Protein AF-0000000076123755 (afdb_homodimer)

pLDDT: mean 94.44, std 7.8, range [26.5, 98.94]

Sequence (694 aa):
MADDSFCDVEKMVNDGLHSMVLAIGYKVGIVTVIIDSVEPCTAEEISNKANLNKRYVEEWLICMTAKGVVKIDDGKYYFPNKKQISEAAFVSSMLPIFAECFPDLEKVMKNKTENKGYPFPQKALVWEGQYKDLSSFHDVTWLEDNVKPVIKSYFKDNKINAETFNILDFGCGYGKLAFSLAKTYTNSLVWGVDIDEAAIDAGRKKAQKNSFSNVFFEKIVDGNMPDVLKDKFDIIVMADVLHDLPDPNTIMANFRTVLKPGGYVIAFDPPIYTDHKKNVGYNDAIDFMPYSVFTCLPNSMSEGPAIGHGIGWGYEDKLKYIESQGFQVLAIDGEDVKFPKWRIVFKMADDSFCDVEKMVNDGLHSMVLAIGYKVGIVTVIIDSVEPCTAEEISNKANLNKRYVEEWLICMTAKGVVKIDDGKYYFPNKKQISEAAFVSSMLPIFAECFPDLEKVMKNKTENKGYPFPQKALVWEGQYKDLSSFHDVTWLEDNVKPVIKSYFKDNKINAETFNILDFGCGYGKLAFSLAKTYTNSLVWGVDIDEAAIDAGRKKAQKNSFSNVFFEKIVDGNMPDVLKDKFDIIVMADVLHDLPDPNTIMANFRTVLKPGGYVIAFDPPIYTDHKKNVGYNDAIDFMPYSVFTCLPNSMSEGPAIGHGIGWGYEDKLKYIESQGFQVLAIDGEDVKFPKWRIVFK

Foldseek 3Di:
DLPPDDDPVVVVVVVLVLLLLLQVCVVLCLLVQQLPDPDFAALVRSCVVSVHDSVVSVVSQVSCVVVPQWPDDPRTIHGPDSLVSNLSNLVSNCVVVLVVLVVQLVVQVPPVPDRAFAAFDPVVLVSVVVNCVSDPPLALVNCVVAPVLVVVVLCVVVVHPDLEFEEEEEQCFLNSNQVRVCVNRVRYAYEYEEQDPVSLVNNVVVCVVVVRDRYHYYYDPPLDDDPVQFQGGQEYEAEAPCLQALCNLSNLVSCVGNHHVSHKYKYFAQAFALDPVVCNVPVSCVPCVVVQSRGRQSNNQNDPPSPRCTNNVHLVNVQVVNVVSVKAWDAGPNHDSVHGDRIIMID/DQPPDDDPVVVVVVVLVLLLLLQVCVVLCLLVQQLPDPDFAALVRSCVVSVHDSVVSVVSQVSCVVVPQWPDDPRTIHGPDSLVSNLSNLVSNCVVVLVVLVVQLVVQVPPVPDRAFAAFDPVVLVSVVVNCVSDPPLALVNCVVAPVLVVVVLCVVVVHPDLEFEEEEEQCFLNSNQVRVCVNRVRYAYEYEEQDPVSQVNNVVVCVVVVRDRYHYDYDPPLDDDPVQFQGGQEYEAEAHCLQALCNLSNLVSCVGNHHVSHKYKYFAQAFALPPVRCNVPVSCVPCVVVQSRGRQSNNQNDPPSPRCTNNVHLVNVQVVNVVSVKAWDARPNHDSVHGDRIIMID

Radius of gyration: 29.79 Å; Cα contacts (8 Å, |Δi|>4): 1327; chains: 2; bounding box: 57×96×67 Å

Secondary structure (DSSP, 8-state):
--------HHHHHHHHHHHHHHHHHHHHTHHHHHHH-SS-B-HHHHHHHHT--HHHHHHHHHHHHHHTSSEEETTEEE-SSHHHHHHHHHHHTHHHHHHHHHHHHHHHHT--SS----PPPHHHHHHHHHHHHHSSTTSHHHHHHHTHHHHHHHHHHHT---S--EEEEET-TTSHHHHHHHHH-TTSEEEEEES-HHHHHHHHHHHHHTT-SSEEEEE--TT---GGGTT-EEEEEEES-GGG-S-HHHHHHHHHHHEEEEEEEEEE-----SSGGGGTT-HHHHHHHHHIIIIIHHHHTSSTT----TGGG-HHHHHHHHHHTTPPEE-GGG--TTS--SEEEE-/--------HHHHHHHHHHHHHHHHHHHHTHHHHHHH-SS-B-HHHHHHHHT--HHHHHHHHHHHHHHTSSEEETTEEE-SSHHHHHHHHHHHTHHHHHHHHHHHHHHHHT--SS----PPPHHHHHHHHHHHHHSSTTSHHHHHHHTHHHHHHHHHHHT---S--EEEEET-TTSHHHHHHHHH-TTSEEEEEES-HHHHHHHHHHHHHTT-SSEEEEE--TT---GGGTT-EEEEEEES-GGG-S-HHHHHHHHHHHEEEEEEEEEE-----SSGGGGTT-HHHHHHHHHIIIIIHHHHTSSTT----TGGG-HHHHHHHHHHTT--EE-GGG--TTS--SEEEE-

Nearest PDB structures (foldseek):
  8g5s-assembly1_A  TM=7.210E-01  e=5.186E-20  Streptomyces sp. CB03234
  8g5s-assembly1_B  TM=7.203E-01  e=1.552E-19  Streptomyces sp. CB03234
  3mcz-assembly1_B  TM=6.508E-01  e=2.990E-14  Burkholderia thailandensis E264
  3bus-assembly2_B  TM=6.944E-01  e=1.022E-09  Lentzea aerocolonigenes
  3bus-assembly1_A  TM=6.645E-01  e=3.043E-10  Lentzea aerocolonigenes

Organism: Mytilus edulis (NCBI:txid6550)

InterPro domains:
  IPR025714 Methyltransferase domain [PF13847] (166-270)
  IPR029063 S-adenosyl-L-methionine-dependent methyltransferase superfamily [G3DSA:3.40.50.150] (128-292)
  IPR029063 S-adenosyl-L-methionine-dependent methyltransferase superfamily [SSF53335] (94-335)
  IPR036388 Winged helix-like DNA-binding domain superfamily [G3DSA:1.10.10.10] (1-86)
  IPR036390 Winged helix DNA-binding domain superfamily [SSF46785] (11-82)
  IPR048711 S-adenosylmethionine-dependent methyltransferase Rv2258c-like, winged HTH domain [PF21320] (19-83)
  IPR053173 Class I-like SAM-binding MTase [PTHR45128] (11-332)

Structure (mmCIF, N/CA/C/O backbone):
data_AF-0000000076123755-model_v1
#
loop_
_entity.id
_entity.type
_entity.pdbx_description
1 polymer 'Methyltransferase domain-containing protein'
#
loop_
_atom_site.group_PDB
_atom_site.id
_atom_site.type_symbol
_atom_site.label_atom_id
_atom_site.label_alt_id
_atom_site.label_comp_id
_atom_site.label_asym_id
_atom_site.label_entity_id
_atom_site.label_seq_id
_atom_site.pdbx_PDB_ins_code
_atom_site.Cartn_x
_atom_site.Cartn_y
_atom_site.Cartn_z
_atom_site.occupancy
_atom_site.B_iso_or_equiv
_atom_site.auth_seq_id
_atom_site.auth_comp_id
_atom_site.auth_asym_id
_atom_site.auth_atom_id
_atom_site.pdbx_PDB_model_num
ATOM 1 N N . MET A 1 1 ? -14.617 23.422 -17.047 1 27.16 1 MET A N 1
ATOM 2 C CA . MET A 1 1 ? -15.18 22.109 -17.344 1 27.16 1 MET A CA 1
ATOM 3 C C . MET A 1 1 ? -14.43 21.016 -16.594 1 27.16 1 MET A C 1
ATOM 5 O O . MET A 1 1 ? -13.203 20.938 -16.672 1 27.16 1 MET A O 1
ATOM 9 N N . ALA A 1 2 ? -14.812 20.656 -15.406 1 37.34 2 ALA A N 1
ATOM 10 C CA . ALA A 1 2 ? -14.102 19.672 -14.609 1 37.34 2 ALA A CA 1
ATOM 11 C C . ALA A 1 2 ? -13.5 18.578 -15.492 1 37.34 2 ALA A C 1
ATOM 13 O O . ALA A 1 2 ? -14.211 17.953 -16.281 1 37.34 2 ALA A O 1
ATOM 14 N N . ASP A 1 3 ? -12.414 18.578 -15.961 1 46.31 3 ASP A N 1
ATOM 15 C CA . ASP A 1 3 ? -11.688 17.594 -16.75 1 46.31 3 ASP A CA 1
ATOM 16 C C . ASP A 1 3 ? -12 16.172 -16.25 1 46.31 3 ASP A C 1
ATOM 18 O O . ASP A 1 3 ? -11.938 15.906 -15.047 1 46.31 3 ASP A O 1
ATOM 22 N N . ASP A 1 4 ? -13.117 15.578 -16.75 1 53.31 4 ASP A N 1
ATOM 23 C CA . ASP A 1 4 ? -13.633 14.227 -16.531 1 53.31 4 ASP A CA 1
ATOM 24 C C . ASP A 1 4 ? -12.484 13.242 -16.328 1 53.31 4 ASP A C 1
ATOM 26 O O . ASP A 1 4 ? -12.195 12.422 -17.203 1 53.31 4 ASP A O 1
ATOM 30 N N . SER A 1 5 ? -11.484 13.695 -15.688 1 60.56 5 SER A N 1
ATOM 31 C CA . SER A 1 5 ? -10.266 12.906 -15.555 1 60.56 5 SER A CA 1
ATOM 32 C C . SER A 1 5 ? -10.523 11.609 -14.797 1 60.56 5 SER A C 1
ATOM 34 O O . SER A 1 5 ? -10.977 11.633 -13.648 1 60.56 5 SER A O 1
ATOM 36 N N . PHE A 1 6 ? -10.812 10.594 -15.508 1 79.31 6 PHE A N 1
ATOM 37 C CA . PHE A 1 6 ? -11.031 9.219 -15.062 1 79.31 6 PHE A CA 1
ATOM 38 C C . PHE A 1 6 ? -9.719 8.602 -14.578 1 79.31 6 PHE A C 1
ATOM 40 O O . PHE A 1 6 ? -8.672 8.797 -15.195 1 79.31 6 PHE A O 1
ATOM 47 N N . CYS A 1 7 ? -9.781 8.203 -13.234 1 89.69 7 CYS A N 1
ATOM 48 C CA . CYS A 1 7 ? -8.656 7.473 -12.672 1 89.69 7 CYS A CA 1
ATOM 49 C C . CYS A 1 7 ? -8.602 6.055 -13.227 1 89.69 7 CYS A C 1
ATOM 51 O O . CYS A 1 7 ? -9.609 5.344 -13.234 1 89.69 7 CYS A O 1
ATOM 53 N N . ASP A 1 8 ? -7.559 5.699 -13.93 1 95.31 8 ASP A N 1
ATOM 54 C CA . ASP A 1 8 ? -7.324 4.285 -14.219 1 95.31 8 ASP A CA 1
ATOM 55 C C . ASP A 1 8 ? -7.078 3.496 -12.938 1 95.31 8 ASP A C 1
ATOM 57 O O . ASP A 1 8 ? -5.93 3.342 -12.508 1 95.31 8 ASP A O 1
ATOM 61 N N . VAL A 1 9 ? -8.148 3.002 -12.367 1 97.62 9 VAL A N 1
ATOM 62 C CA . VAL A 1 9 ? -8.125 2.447 -11.016 1 97.62 9 VAL A CA 1
ATOM 63 C C . VAL A 1 9 ? -7.301 1.164 -11 1 97.62 9 VAL A C 1
ATOM 65 O O . VAL A 1 9 ? -6.652 0.847 -10 1 97.62 9 VAL A O 1
ATOM 68 N N . GLU A 1 10 ? -7.254 0.364 -12.086 1 97.19 10 GLU A N 1
ATOM 69 C CA . GLU A 1 10 ? -6.43 -0.838 -12.156 1 97.19 10 GLU A CA 1
ATOM 70 C C . GLU A 1 10 ? -4.945 -0.494 -12.086 1 97.19 10 GLU A C 1
ATOM 72 O O . GLU A 1 10 ? -4.18 -1.142 -11.367 1 97.19 10 GLU A O 1
ATOM 77 N N . LYS A 1 11 ? -4.598 0.483 -12.852 1 97.19 11 LYS A N 1
ATOM 78 C CA . LYS A 1 11 ? -3.219 0.954 -12.797 1 97.19 11 LYS A CA 1
ATOM 79 C C . LYS A 1 11 ? -2.879 1.507 -11.414 1 97.19 11 LYS A C 1
ATOM 81 O O . LYS A 1 11 ? -1.769 1.309 -10.922 1 97.19 11 LYS A O 1
ATOM 86 N N . MET A 1 12 ? -3.811 2.275 -10.82 1 98.31 12 MET A N 1
ATOM 87 C CA . MET A 1 12 ? -3.604 2.836 -9.484 1 98.31 12 MET A CA 1
ATOM 88 C C . MET A 1 12 ? -3.27 1.741 -8.477 1 98.31 12 MET A C 1
ATOM 90 O O . MET A 1 12 ? -2.307 1.862 -7.719 1 98.31 12 MET A O 1
ATOM 94 N N . VAL A 1 13 ? -4.023 0.655 -8.5 1 98.75 13 VAL A N 1
ATOM 95 C CA . VAL A 1 13 ? -3.84 -0.413 -7.523 1 98.75 13 VAL A CA 1
ATOM 96 C C . VAL A 1 13 ? -2.555 -1.177 -7.832 1 98.75 13 VAL A C 1
ATOM 98 O O . VAL A 1 13 ? -1.83 -1.577 -6.918 1 98.75 13 VAL A O 1
ATOM 101 N N . ASN A 1 14 ? -2.271 -1.405 -9.133 1 98.56 14 ASN A N 1
ATOM 102 C CA . ASN A 1 14 ? -0.994 -2.004 -9.5 1 98.56 14 ASN A CA 1
ATOM 103 C C . ASN A 1 14 ? 0.182 -1.177 -8.992 1 98.56 14 ASN A C 1
ATOM 105 O O . ASN A 1 14 ? 1.156 -1.727 -8.477 1 98.56 14 ASN A O 1
ATOM 109 N N . ASP A 1 15 ? 0.099 0.151 -9.141 1 98.62 15 ASP A N 1
ATOM 110 C CA . ASP A 1 15 ? 1.104 1.061 -8.594 1 98.62 15 ASP A CA 1
ATOM 111 C C . ASP A 1 15 ? 1.225 0.906 -7.082 1 98.62 15 ASP A C 1
ATOM 113 O O . ASP A 1 15 ? 2.318 1.026 -6.523 1 98.62 15 ASP A O 1
ATOM 117 N N . GLY A 1 16 ? 0.064 0.679 -6.449 1 98.88 16 GLY A N 1
ATOM 118 C CA . GLY A 1 16 ? 0.085 0.431 -5.016 1 98.88 16 GLY A CA 1
ATOM 119 C C . GLY A 1 16 ? 0.896 -0.792 -4.633 1 98.88 16 GLY A C 1
ATOM 120 O O . GLY A 1 16 ? 1.687 -0.748 -3.688 1 98.88 16 GLY A O 1
ATOM 121 N N . LEU A 1 17 ? 0.762 -1.869 -5.383 1 98.88 17 LEU A N 1
ATOM 122 C CA . LEU A 1 17 ? 1.521 -3.088 -5.129 1 98.88 17 LEU A CA 1
ATOM 123 C C . LEU A 1 17 ? 3.018 -2.844 -5.301 1 98.88 17 LEU A C 1
ATOM 125 O O . LEU A 1 17 ? 3.818 -3.26 -4.461 1 98.88 17 LEU A O 1
ATOM 129 N N . HIS A 1 18 ? 3.375 -2.125 -6.328 1 98.88 18 HIS A N 1
ATOM 130 C CA . HIS A 1 18 ? 4.777 -1.813 -6.578 1 98.88 18 HIS A CA 1
ATOM 131 C C . HIS A 1 18 ? 5.328 -0.866 -5.52 1 98.88 18 HIS A C 1
ATOM 133 O O . HIS A 1 18 ? 6.508 -0.937 -5.168 1 98.88 18 HIS A O 1
ATOM 139 N N . SER A 1 19 ? 4.477 0.036 -5.008 1 98.88 19 SER A N 1
ATOM 140 C CA . SER A 1 19 ? 4.906 0.945 -3.949 1 98.88 19 SER A CA 1
ATOM 141 C C . SER A 1 19 ? 5.277 0.182 -2.68 1 98.88 19 SER A C 1
ATOM 143 O O . SER A 1 19 ? 6.18 0.586 -1.948 1 98.88 19 SER A O 1
ATOM 145 N N . MET A 1 20 ? 4.555 -0.906 -2.406 1 98.88 20 MET A N 1
ATOM 146 C CA . MET A 1 20 ? 4.895 -1.755 -1.269 1 98.88 20 MET A CA 1
ATOM 147 C C . MET A 1 20 ? 6.266 -2.398 -1.459 1 98.88 20 MET A C 1
ATOM 149 O O . MET A 1 20 ? 7.027 -2.537 -0.502 1 98.88 20 MET A O 1
ATOM 153 N N . VAL A 1 21 ? 6.559 -2.785 -2.717 1 98.94 21 VAL A N 1
ATOM 154 C CA . VAL A 1 21 ? 7.863 -3.363 -3.025 1 98.94 21 VAL A CA 1
ATOM 155 C C . VAL A 1 21 ? 8.953 -2.312 -2.828 1 98.94 21 VAL A C 1
ATOM 157 O O . VAL A 1 21 ? 10.008 -2.605 -2.266 1 98.94 21 VAL A O 1
ATOM 160 N N . LEU A 1 22 ? 8.688 -1.101 -3.297 1 98.88 22 LEU A N 1
ATOM 161 C CA . LEU A 1 22 ? 9.633 -0.01 -3.086 1 98.88 22 LEU A CA 1
ATOM 162 C C . LEU A 1 22 ? 9.875 0.22 -1.598 1 98.88 22 LEU A C 1
ATOM 164 O O . LEU A 1 22 ? 11.016 0.434 -1.174 1 98.88 22 LEU A O 1
ATOM 168 N N . ALA A 1 23 ? 8.82 0.158 -0.788 1 98.88 23 ALA A N 1
ATOM 169 C CA . ALA A 1 23 ? 8.898 0.395 0.652 1 98.88 23 ALA A CA 1
ATOM 170 C C . ALA A 1 23 ? 9.82 -0.615 1.327 1 98.88 23 ALA A C 1
ATOM 172 O O . ALA A 1 23 ? 10.633 -0.25 2.182 1 98.88 23 ALA A O 1
ATOM 173 N N . ILE A 1 24 ? 9.727 -1.909 0.977 1 98.88 24 ILE A N 1
ATOM 174 C CA . ILE A 1 24 ? 10.562 -2.912 1.633 1 98.88 24 ILE A CA 1
ATOM 175 C C . ILE A 1 24 ? 12.016 -2.74 1.198 1 98.88 24 ILE A C 1
ATOM 177 O O . ILE A 1 24 ? 12.938 -2.953 1.99 1 98.88 24 ILE A O 1
ATOM 181 N N . GLY A 1 25 ? 12.234 -2.371 -0.107 1 98.88 25 GLY A N 1
ATOM 182 C CA . GLY A 1 25 ? 13.594 -2.082 -0.551 1 98.88 25 GLY A CA 1
ATOM 183 C C . GLY A 1 25 ? 14.227 -0.923 0.193 1 98.88 25 GLY A C 1
ATOM 184 O O . GLY A 1 25 ? 15.43 -0.938 0.463 1 98.88 25 GLY A O 1
ATOM 185 N N . TYR A 1 26 ? 13.43 0.079 0.487 1 98.62 26 TYR A N 1
ATOM 186 C CA . TYR A 1 26 ? 13.883 1.21 1.288 1 98.62 26 TYR A CA 1
ATOM 187 C C . TYR A 1 26 ? 14.227 0.771 2.709 1 98.62 26 TYR A C 1
ATOM 189 O O . TYR A 1 26 ? 15.281 1.117 3.236 1 98.62 26 TYR A O 1
ATOM 197 N N . LYS A 1 27 ? 13.367 0.003 3.295 1 98.31 27 LYS A N 1
ATOM 198 C CA . LYS A 1 27 ? 13.5 -0.44 4.68 1 98.31 27 LYS A CA 1
ATOM 199 C C . LYS A 1 27 ? 14.773 -1.261 4.875 1 98.31 27 LYS A C 1
ATOM 201 O O . LYS A 1 27 ? 15.477 -1.089 5.871 1 98.31 27 LYS A O 1
ATOM 206 N N . VAL A 1 28 ? 15.109 -2.117 3.928 1 98.69 28 VAL A N 1
ATOM 207 C CA . VAL A 1 28 ? 16.203 -3.062 4.164 1 98.69 28 VAL A CA 1
ATOM 208 C C . VAL A 1 28 ? 17.516 -2.482 3.639 1 98.69 28 VAL A C 1
ATOM 210 O O . VAL A 1 28 ? 18.578 -3.082 3.812 1 98.69 28 VAL A O 1
ATOM 213 N N . GLY A 1 29 ? 17.406 -1.38 2.83 1 98.62 29 GLY A N 1
ATOM 214 C CA . GLY A 1 29 ? 18.641 -0.674 2.518 1 98.62 29 GLY A CA 1
ATOM 215 C C . GLY A 1 29 ? 19.047 -0.796 1.062 1 98.62 29 GLY A C 1
ATOM 216 O O . GLY A 1 29 ? 20.062 -0.243 0.649 1 98.62 29 GLY A O 1
ATOM 217 N N . ILE A 1 30 ? 18.266 -1.49 0.183 1 98.88 30 ILE A N 1
ATOM 218 C CA . ILE A 1 30 ? 18.578 -1.603 -1.236 1 98.88 30 ILE A CA 1
ATOM 219 C C . ILE A 1 30 ? 18.594 -0.214 -1.871 1 98.88 30 ILE A C 1
ATOM 221 O O . ILE A 1 30 ? 19.531 0.132 -2.594 1 98.88 30 ILE A O 1
ATOM 225 N N . VAL A 1 31 ? 17.594 0.585 -1.598 1 98.81 31 VAL A N 1
ATOM 226 C CA . VAL A 1 31 ? 17.453 1.922 -2.166 1 98.81 31 VAL A CA 1
ATOM 227 C C . VAL A 1 31 ? 18.641 2.787 -1.746 1 98.81 31 VAL A C 1
ATOM 229 O O . VAL A 1 31 ? 19.234 3.477 -2.574 1 98.81 31 VAL A O 1
ATOM 232 N N . THR A 1 32 ? 19 2.699 -0.475 1 98.31 32 THR A N 1
ATOM 233 C CA . THR A 1 32 ? 20.094 3.492 0.062 1 98.31 32 THR A CA 1
ATOM 234 C C . THR A 1 32 ? 21.406 3.164 -0.661 1 98.31 32 THR A C 1
ATOM 236 O O . THR A 1 32 ? 22.141 4.066 -1.044 1 98.31 32 THR A O 1
ATOM 239 N N . VAL A 1 33 ? 21.672 1.894 -0.875 1 98.69 33 VAL A N 1
ATOM 240 C CA . VAL A 1 33 ? 22.891 1.451 -1.518 1 98.69 33 VAL A CA 1
ATOM 241 C C . VAL A 1 33 ? 22.953 1.991 -2.945 1 98.69 33 VAL A C 1
ATOM 243 O O . VAL A 1 33 ? 24 2.496 -3.381 1 98.69 33 VAL A O 1
ATOM 246 N N . ILE A 1 34 ? 21.859 1.849 -3.676 1 98.44 34 ILE A N 1
ATOM 247 C CA . ILE A 1 34 ? 21.844 2.285 -5.066 1 98.44 34 ILE A CA 1
ATOM 248 C C . ILE A 1 34 ? 22 3.803 -5.133 1 98.44 34 ILE A C 1
ATOM 250 O O . ILE A 1 34 ? 22.734 4.32 -5.984 1 98.44 34 ILE A O 1
ATOM 254 N N . ILE A 1 35 ? 21.375 4.582 -4.246 1 97.88 35 ILE A N 1
ATOM 255 C CA . ILE A 1 35 ? 21.453 6.039 -4.195 1 97.88 35 ILE A CA 1
ATOM 256 C C . ILE A 1 35 ? 22.891 6.465 -3.908 1 97.88 35 ILE A C 1
ATOM 258 O O . ILE A 1 35 ? 23.406 7.395 -4.535 1 97.88 35 ILE A O 1
ATOM 262 N N . ASP A 1 36 ? 23.531 5.777 -3.016 1 97.44 36 ASP A N 1
ATOM 263 C CA . ASP A 1 36 ? 24.859 6.156 -2.545 1 97.44 36 ASP A CA 1
ATOM 264 C C . ASP A 1 36 ? 25.938 5.738 -3.545 1 97.44 36 ASP A C 1
ATOM 266 O O . ASP A 1 36 ? 27.078 6.195 -3.461 1 97.44 36 ASP A O 1
ATOM 270 N N . SER A 1 37 ? 25.594 4.852 -4.441 1 96.38 37 SER A N 1
ATOM 271 C CA . SER A 1 37 ? 26.578 4.367 -5.402 1 96.38 37 SER A CA 1
ATOM 272 C C . SER A 1 37 ? 26.766 5.355 -6.547 1 96.38 37 SER A C 1
ATOM 274 O O . SER A 1 37 ? 25.781 5.871 -7.098 1 96.38 37 SER A O 1
ATOM 276 N N . VAL A 1 38 ? 27.953 5.625 -6.895 1 94.5 38 VAL A N 1
ATOM 277 C CA . VAL A 1 38 ? 28.281 6.535 -7.984 1 94.5 38 VAL A CA 1
ATOM 278 C C . VAL A 1 38 ? 28.047 5.84 -9.328 1 94.5 38 VAL A C 1
ATOM 280 O O . VAL A 1 38 ? 27.484 6.43 -10.25 1 94.5 38 VAL A O 1
ATOM 283 N N . GLU A 1 39 ? 28.484 4.602 -9.391 1 96.25 39 GLU A N 1
ATOM 284 C CA . GLU A 1 39 ? 28.312 3.797 -10.602 1 96.25 39 GLU A CA 1
ATOM 285 C C . GLU A 1 39 ? 27.172 2.793 -10.43 1 96.25 39 GLU A C 1
ATOM 287 O O . GLU A 1 39 ? 26.828 2.42 -9.312 1 96.25 39 GLU A O 1
ATOM 292 N N . PRO A 1 40 ? 26.594 2.402 -11.57 1 97.62 40 PRO A N 1
ATOM 293 C CA . PRO A 1 40 ? 25.625 1.312 -11.492 1 97.62 40 PRO A CA 1
ATOM 294 C C . PRO A 1 40 ? 26.172 0.08 -10.781 1 97.62 40 PRO A C 1
ATOM 296 O O . PRO A 1 40 ? 27.391 -0.178 -10.836 1 97.62 40 PRO A O 1
ATOM 299 N N . CYS A 1 41 ? 25.328 -0.669 -10.109 1 98.19 41 CYS A N 1
ATOM 300 C CA . CYS A 1 41 ? 25.75 -1.794 -9.281 1 98.19 41 CYS A CA 1
ATOM 301 C C . CYS A 1 41 ? 25.125 -3.096 -9.773 1 98.19 41 CYS A C 1
ATOM 303 O O . CYS A 1 41 ? 24.016 -3.098 -10.297 1 98.19 41 CYS A O 1
ATOM 305 N N . THR A 1 42 ? 25.875 -4.164 -9.609 1 98.5 42 THR A N 1
ATOM 306 C CA . THR A 1 42 ? 25.297 -5.488 -9.812 1 98.5 42 THR A CA 1
ATOM 307 C C . THR A 1 42 ? 24.453 -5.898 -8.609 1 98.5 42 THR A C 1
ATOM 309 O O . THR A 1 42 ? 24.531 -5.289 -7.539 1 98.5 42 THR A O 1
ATOM 312 N N . ALA A 1 43 ? 23.625 -6.93 -8.797 1 98.5 43 ALA A N 1
ATOM 313 C CA . ALA A 1 43 ? 22.844 -7.473 -7.684 1 98.5 43 ALA A CA 1
ATOM 314 C C . ALA A 1 43 ? 23.75 -7.941 -6.551 1 98.5 43 ALA A C 1
ATOM 316 O O . ALA A 1 43 ? 23.438 -7.762 -5.375 1 98.5 43 ALA A O 1
ATOM 317 N N . GLU A 1 44 ? 24.844 -8.539 -6.898 1 98.44 44 GLU A N 1
ATOM 318 C CA . GLU A 1 44 ? 25.812 -9.023 -5.922 1 98.44 44 GLU A CA 1
ATOM 319 C C . GLU A 1 44 ? 26.406 -7.875 -5.105 1 98.44 44 GLU A C 1
ATOM 321 O O . GLU A 1 44 ? 26.531 -7.977 -3.885 1 98.44 44 GLU A O 1
ATOM 326 N N . GLU A 1 45 ? 26.797 -6.805 -5.773 1 98.56 45 GLU A N 1
ATOM 327 C CA . GLU A 1 45 ? 27.344 -5.641 -5.086 1 98.56 45 GLU A CA 1
ATOM 328 C C . GLU A 1 45 ? 26.312 -5.035 -4.125 1 98.56 45 GLU A C 1
ATOM 330 O O . GLU A 1 45 ? 26.656 -4.676 -2.998 1 98.56 45 GLU A O 1
ATOM 335 N N . ILE A 1 46 ? 25.062 -4.938 -4.609 1 98.81 46 ILE A N 1
ATOM 336 C CA . ILE A 1 46 ? 24 -4.391 -3.777 1 98.81 46 ILE A CA 1
ATOM 337 C C . ILE A 1 46 ? 23.797 -5.285 -2.557 1 98.81 46 ILE A C 1
ATOM 339 O O . ILE A 1 46 ? 23.688 -4.793 -1.431 1 98.81 46 ILE A O 1
ATOM 343 N N . SER A 1 47 ? 23.734 -6.613 -2.793 1 98.81 47 SER A N 1
ATOM 344 C CA . SER A 1 47 ? 23.594 -7.578 -1.708 1 98.81 47 SER A CA 1
ATOM 345 C C . SER A 1 47 ? 24.703 -7.41 -0.671 1 98.81 47 SER A C 1
ATOM 347 O O . SER A 1 47 ? 24.438 -7.348 0.529 1 98.81 47 SER A O 1
ATOM 349 N N . ASN A 1 48 ? 25.906 -7.312 -1.086 1 98.69 48 ASN A N 1
ATOM 350 C CA . ASN A 1 48 ? 27.062 -7.195 -0.195 1 98.69 48 ASN A CA 1
ATOM 351 C C . ASN A 1 48 ? 27.031 -5.895 0.597 1 98.69 48 ASN A C 1
ATOM 353 O O . ASN A 1 48 ? 27.203 -5.898 1.817 1 98.69 48 ASN A O 1
ATOM 357 N N . LYS A 1 49 ? 26.797 -4.789 -0.078 1 98.56 49 LYS A N 1
ATOM 358 C CA . LYS A 1 49 ? 26.844 -3.477 0.559 1 98.56 49 LYS A CA 1
ATOM 359 C C . LYS A 1 49 ? 25.672 -3.299 1.534 1 98.56 49 LYS A C 1
ATOM 361 O O . LYS A 1 49 ? 25.828 -2.652 2.572 1 98.56 49 LYS A O 1
ATOM 366 N N . ALA A 1 50 ? 24.516 -3.852 1.189 1 98.5 50 ALA A N 1
ATOM 367 C CA . ALA A 1 50 ? 23.344 -3.73 2.051 1 98.5 50 ALA A CA 1
ATOM 368 C C . ALA A 1 50 ? 23.281 -4.875 3.061 1 98.5 50 ALA A C 1
ATOM 370 O O . ALA A 1 50 ? 22.438 -4.879 3.955 1 98.5 50 ALA A O 1
ATOM 371 N N . ASN A 1 51 ? 24.188 -5.852 2.922 1 98.69 51 ASN A N 1
ATOM 372 C CA . ASN A 1 51 ? 24.219 -7.043 3.768 1 98.69 51 ASN A CA 1
ATOM 373 C C . ASN A 1 51 ? 22.906 -7.809 3.709 1 98.69 51 ASN A C 1
ATOM 375 O O . ASN A 1 51 ? 22.281 -8.07 4.742 1 98.69 51 ASN A O 1
ATOM 379 N N . LEU A 1 52 ? 22.469 -8.172 2.502 1 98.88 52 LEU A N 1
ATOM 380 C CA . LEU A 1 52 ? 21.188 -8.836 2.262 1 98.88 52 LEU A CA 1
ATOM 381 C C . LEU A 1 52 ? 21.391 -10.141 1.493 1 98.88 52 LEU A C 1
ATOM 383 O O . LEU A 1 52 ? 22.422 -10.328 0.854 1 98.88 52 LEU A O 1
ATOM 387 N N . ASN A 1 53 ? 20.438 -11.031 1.599 1 98.81 53 ASN A N 1
ATOM 388 C CA . ASN A 1 53 ? 20.391 -12.219 0.756 1 98.81 53 ASN A CA 1
ATOM 389 C C . ASN A 1 53 ? 20.297 -11.859 -0.724 1 98.81 53 ASN A C 1
ATOM 391 O O . ASN A 1 53 ? 19.406 -11.133 -1.142 1 98.81 53 ASN A O 1
ATOM 395 N N . LYS A 1 54 ? 21.203 -12.328 -1.49 1 98.56 54 LYS A N 1
ATOM 396 C CA . LYS A 1 54 ? 21.344 -11.938 -2.889 1 98.56 54 LYS A CA 1
ATOM 397 C C . LYS A 1 54 ? 20.094 -12.312 -3.689 1 98.56 54 LYS A C 1
ATOM 399 O O . LYS A 1 54 ? 19.672 -11.57 -4.578 1 98.56 54 LYS A O 1
ATOM 404 N N . ARG A 1 55 ? 19.5 -13.445 -3.412 1 98.44 55 ARG A N 1
ATOM 405 C CA . ARG A 1 55 ? 18.359 -13.914 -4.195 1 98.44 55 ARG A CA 1
ATOM 406 C C . ARG A 1 55 ? 17.172 -12.977 -4.035 1 98.44 55 ARG A C 1
ATOM 408 O O . ARG A 1 55 ? 16.453 -12.703 -5 1 98.44 55 ARG A O 1
ATOM 415 N N . TYR A 1 56 ? 16.938 -12.516 -2.812 1 98.88 56 TYR A N 1
ATOM 416 C CA . TYR A 1 56 ? 15.867 -11.547 -2.574 1 98.88 56 TYR A CA 1
ATOM 417 C C . TYR A 1 56 ? 16.156 -10.234 -3.283 1 98.88 56 TYR A C 1
ATOM 419 O O . TYR A 1 56 ? 15.242 -9.594 -3.811 1 98.88 56 TYR A O 1
ATOM 427 N N . VAL A 1 57 ? 17.422 -9.812 -3.279 1 98.88 57 VAL A N 1
ATOM 428 C CA . VAL A 1 57 ? 17.812 -8.594 -3.967 1 98.88 57 VAL A CA 1
ATOM 429 C C . VAL A 1 57 ? 17.484 -8.703 -5.453 1 98.88 57 VAL A C 1
ATOM 431 O O . VAL A 1 57 ? 16.953 -7.773 -6.051 1 98.88 57 VAL A O 1
ATOM 434 N N . GLU A 1 58 ? 17.766 -9.82 -6.012 1 98.62 58 GLU A N 1
ATOM 435 C CA . GLU A 1 58 ? 17.5 -10.055 -7.43 1 98.62 58 GLU A CA 1
ATOM 436 C C . GLU A 1 58 ? 16.016 -9.961 -7.734 1 98.62 58 GLU A C 1
ATOM 438 O O . GLU A 1 58 ? 15.617 -9.359 -8.734 1 98.62 58 GLU A O 1
ATOM 443 N N . GLU A 1 59 ? 15.195 -10.617 -6.855 1 98.75 59 GLU A N 1
ATOM 444 C CA . GLU A 1 59 ? 13.75 -10.586 -7.051 1 98.75 59 GLU A CA 1
ATOM 445 C C . GLU A 1 59 ? 13.219 -9.156 -6.992 1 98.75 59 GLU A C 1
ATOM 447 O O . GLU A 1 59 ? 12.375 -8.766 -7.805 1 98.75 59 GLU A O 1
ATOM 452 N N . TRP A 1 60 ? 13.719 -8.367 -6.031 1 98.88 60 TRP A N 1
ATOM 453 C CA . TRP A 1 60 ? 13.344 -6.965 -5.891 1 98.88 60 TRP A CA 1
ATOM 454 C C . TRP A 1 60 ? 13.727 -6.168 -7.133 1 98.88 60 TRP A C 1
ATOM 456 O O . TRP A 1 60 ? 12.93 -5.387 -7.645 1 98.88 60 TRP A O 1
ATOM 466 N N . LEU A 1 61 ? 14.922 -6.41 -7.672 1 98.75 61 LEU A N 1
ATOM 467 C CA . LEU A 1 61 ? 15.453 -5.68 -8.82 1 98.75 61 LEU A CA 1
ATOM 468 C C . LEU A 1 61 ? 14.641 -5.988 -10.078 1 98.75 61 LEU A C 1
ATOM 470 O O . LEU A 1 61 ? 14.359 -5.09 -10.875 1 98.75 61 LEU A O 1
ATOM 474 N N . ILE A 1 62 ? 14.227 -7.234 -10.273 1 98.38 62 ILE A N 1
ATOM 475 C CA . ILE A 1 62 ? 13.422 -7.586 -11.438 1 98.38 62 ILE A CA 1
ATOM 476 C C . ILE A 1 62 ? 12.094 -6.824 -11.391 1 98.38 62 ILE A C 1
ATOM 478 O O . ILE A 1 62 ? 11.656 -6.277 -12.406 1 98.38 62 ILE A O 1
ATOM 482 N N . CYS A 1 63 ? 11.492 -6.781 -10.211 1 98.69 63 CYS A N 1
ATOM 483 C CA . CYS A 1 63 ? 10.211 -6.109 -10.039 1 98.69 63 CYS A CA 1
ATOM 484 C C . CYS A 1 63 ? 10.328 -4.621 -10.344 1 98.69 63 CYS A C 1
ATOM 486 O O . CYS A 1 63 ? 9.555 -4.082 -11.133 1 98.69 63 CYS A O 1
ATOM 488 N N . MET A 1 64 ? 11.336 -3.992 -9.789 1 98.44 64 MET A N 1
ATOM 489 C CA . MET A 1 64 ? 11.5 -2.547 -9.906 1 98.44 64 MET A CA 1
ATOM 490 C C . MET A 1 64 ? 11.969 -2.164 -11.305 1 98.44 64 MET A C 1
ATOM 492 O O . MET A 1 64 ? 11.641 -1.088 -11.805 1 98.44 64 MET A O 1
ATOM 496 N N . THR A 1 65 ? 12.727 -3.059 -11.961 1 97.38 65 THR A N 1
ATOM 497 C CA . THR A 1 65 ? 13.148 -2.824 -13.336 1 97.38 65 THR A CA 1
ATOM 498 C C . THR A 1 65 ? 11.969 -2.963 -14.297 1 97.38 65 THR A C 1
ATOM 500 O O . THR A 1 65 ? 11.797 -2.145 -15.203 1 97.38 65 THR A O 1
ATOM 503 N N . ALA A 1 66 ? 11.156 -4.02 -14.086 1 97.5 66 ALA A N 1
ATOM 504 C CA . ALA A 1 66 ? 9.977 -4.203 -14.922 1 97.5 66 ALA A CA 1
ATOM 505 C C . ALA A 1 66 ? 9.078 -2.971 -14.891 1 97.5 66 ALA A C 1
ATOM 507 O O . ALA A 1 66 ? 8.562 -2.543 -15.922 1 97.5 66 ALA A O 1
ATOM 508 N N . LYS A 1 67 ? 8.945 -2.381 -13.727 1 97.56 67 LYS A N 1
ATOM 509 C CA . LYS A 1 67 ? 8.062 -1.243 -13.508 1 97.56 67 LYS A CA 1
ATOM 510 C C . LYS A 1 67 ? 8.695 0.053 -14 1 97.56 67 LYS A C 1
ATOM 512 O O . LYS A 1 67 ? 8.008 1.064 -14.164 1 97.56 67 LYS A O 1
ATOM 517 N N . GLY A 1 68 ? 10.031 0.02 -14.188 1 96.69 68 GLY A N 1
ATOM 518 C CA . GLY A 1 68 ? 10.734 1.186 -14.695 1 96.69 68 GLY A CA 1
ATOM 519 C C . GLY A 1 68 ? 11.25 2.096 -13.594 1 96.69 68 GLY A C 1
ATOM 520 O O . GLY A 1 68 ? 11.68 3.221 -13.859 1 96.69 68 GLY A O 1
ATOM 521 N N . VAL A 1 69 ? 11.211 1.686 -12.359 1 97.94 69 VAL A N 1
ATOM 522 C CA . VAL A 1 69 ? 11.742 2.453 -11.242 1 97.94 69 VAL A CA 1
ATOM 523 C C . VAL A 1 69 ? 13.266 2.379 -11.242 1 97.94 69 VAL A C 1
ATOM 525 O O . VAL A 1 69 ? 13.945 3.375 -10.977 1 97.94 69 VAL A O 1
ATOM 528 N N . VAL A 1 70 ? 13.773 1.192 -11.516 1 97.88 70 VAL A N 1
ATOM 529 C CA . VAL A 1 70 ? 15.203 0.926 -11.641 1 97.88 70 VAL A CA 1
ATOM 530 C C . VAL A 1 70 ? 15.562 0.732 -13.117 1 97.88 70 VAL A C 1
ATOM 532 O O . VAL A 1 70 ? 14.812 0.108 -13.867 1 97.88 70 VAL A O 1
ATOM 535 N N . LYS A 1 71 ? 16.641 1.267 -13.523 1 97.19 71 LYS A N 1
ATOM 536 C CA . LYS A 1 71 ? 17.172 1.012 -14.859 1 97.19 71 LYS A CA 1
ATOM 537 C C . LYS A 1 71 ? 18.266 -0.047 -14.82 1 97.19 71 LYS A C 1
ATOM 539 O O . LYS A 1 71 ? 18.906 -0.25 -13.789 1 97.19 71 LYS A O 1
ATOM 544 N N . ILE A 1 72 ? 18.422 -0.697 -15.883 1 96.69 72 ILE A N 1
ATOM 545 C CA . ILE A 1 72 ? 19.422 -1.746 -15.984 1 96.69 72 ILE A CA 1
ATOM 546 C C . ILE A 1 72 ? 20.25 -1.55 -17.266 1 96.69 72 ILE A C 1
ATOM 548 O O . ILE A 1 72 ? 19.688 -1.254 -18.328 1 96.69 72 ILE A O 1
ATOM 552 N N . ASP A 1 73 ? 21.5 -1.571 -17.156 1 93 73 ASP A N 1
ATOM 553 C CA . ASP A 1 73 ? 22.469 -1.519 -18.266 1 93 73 ASP A CA 1
ATOM 554 C C . ASP A 1 73 ? 23.609 -2.504 -18.047 1 93 73 ASP A C 1
ATOM 556 O O . ASP A 1 73 ? 24.375 -2.371 -17.078 1 93 73 ASP A O 1
ATOM 560 N N . ASP A 1 74 ? 23.75 -3.477 -18.906 1 92.69 74 ASP A N 1
ATOM 561 C CA . ASP A 1 74 ? 24.812 -4.473 -18.875 1 92.69 74 ASP A CA 1
ATOM 562 C C . ASP A 1 74 ? 24.875 -5.172 -17.531 1 92.69 74 ASP A C 1
ATOM 564 O O . ASP A 1 74 ? 25.938 -5.199 -16.891 1 92.69 74 ASP A O 1
ATOM 568 N N . GLY A 1 75 ? 23.797 -5.539 -17.016 1 94.69 75 GLY A N 1
ATOM 569 C CA . GLY A 1 75 ? 23.719 -6.332 -15.805 1 94.69 75 GLY A CA 1
ATOM 570 C C . GLY A 1 75 ? 23.875 -5.508 -14.539 1 94.69 75 GLY A C 1
ATOM 571 O O . GLY A 1 75 ? 23.922 -6.051 -13.438 1 94.69 75 GLY A O 1
ATOM 572 N N . LYS A 1 76 ? 23.922 -4.18 -14.695 1 98.12 76 LYS A N 1
ATOM 573 C CA . LYS A 1 76 ? 24.078 -3.297 -13.539 1 98.12 76 LYS A CA 1
ATOM 574 C C . LYS A 1 76 ? 22.859 -2.398 -13.383 1 98.12 76 LYS A C 1
ATOM 576 O O . LYS A 1 76 ? 22.219 -2.016 -14.367 1 98.12 76 LYS A O 1
ATOM 581 N N . TYR A 1 77 ? 22.578 -2.078 -12.18 1 98.12 77 TYR A N 1
ATOM 582 C CA . TYR A 1 77 ? 21.344 -1.391 -11.844 1 98.12 77 TYR A CA 1
ATOM 583 C C . TYR A 1 77 ? 21.625 0.005 -11.297 1 98.12 77 TYR A C 1
ATOM 585 O O . TYR A 1 77 ? 22.594 0.208 -10.562 1 98.12 77 TYR A O 1
ATOM 593 N N . TYR A 1 78 ? 20.797 1.005 -11.641 1 97.69 78 TYR A N 1
ATOM 594 C CA . TYR A 1 78 ? 20.922 2.367 -11.133 1 97.69 78 TYR A CA 1
ATOM 595 C C . TYR A 1 78 ? 19.578 3.086 -11.148 1 97.69 78 TYR A C 1
ATOM 597 O O . TYR A 1 78 ? 18.641 2.633 -11.797 1 97.69 78 TYR A O 1
ATOM 605 N N . PHE A 1 79 ? 19.453 4.133 -10.406 1 96.81 79 PHE A N 1
ATOM 606 C CA . PHE A 1 79 ? 18.281 4.996 -10.438 1 96.81 79 PHE A CA 1
ATOM 607 C C . PHE A 1 79 ? 18.453 6.125 -11.445 1 96.81 79 PHE A C 1
ATOM 609 O O . PHE A 1 79 ? 19.484 6.801 -11.453 1 96.81 79 PHE A O 1
ATOM 616 N N . PRO A 1 80 ? 17.484 6.379 -12.328 1 94.44 80 PRO A N 1
ATOM 617 C CA . PRO A 1 80 ? 17.625 7.469 -13.297 1 94.44 80 PRO A CA 1
ATOM 618 C C . PRO A 1 80 ? 17.578 8.844 -12.641 1 94.44 80 PRO A C 1
ATOM 620 O O . PRO A 1 80 ? 18.188 9.797 -13.148 1 94.44 80 PRO A O 1
ATOM 623 N N . ASN A 1 81 ? 16.812 9.055 -11.586 1 94.31 81 ASN A N 1
ATOM 624 C CA . ASN A 1 81 ? 16.703 10.266 -10.773 1 94.31 81 ASN A CA 1
ATOM 625 C C . ASN A 1 81 ? 16.766 9.945 -9.281 1 94.31 81 ASN A C 1
ATOM 627 O O . ASN A 1 81 ? 15.742 9.727 -8.641 1 94.31 81 ASN A O 1
ATOM 631 N N . LYS A 1 82 ? 17.922 10.008 -8.719 1 95.75 82 LYS A N 1
ATOM 632 C CA . LYS A 1 82 ? 18.203 9.547 -7.363 1 95.75 82 LYS A CA 1
ATOM 633 C C . LYS A 1 82 ? 17.375 10.336 -6.34 1 95.75 82 LYS A C 1
ATOM 635 O O . LYS A 1 82 ? 16.812 9.75 -5.41 1 95.75 82 LYS A O 1
ATOM 640 N N . LYS A 1 83 ? 17.297 11.656 -6.508 1 93.94 83 LYS A N 1
ATOM 641 C CA . LYS A 1 83 ? 16.594 12.492 -5.551 1 93.94 83 LYS A CA 1
ATOM 642 C C . LYS A 1 83 ? 15.102 12.148 -5.523 1 93.94 83 LYS A C 1
ATOM 644 O O . LYS A 1 83 ? 14.523 11.945 -4.453 1 93.94 83 LYS A O 1
ATOM 649 N N . GLN A 1 84 ? 14.508 12.07 -6.668 1 94.69 84 GLN A N 1
ATOM 650 C CA . GLN A 1 84 ? 13.086 11.758 -6.805 1 94.69 84 GLN A CA 1
ATOM 651 C C . GLN A 1 84 ? 12.766 10.398 -6.199 1 94.69 84 GLN A C 1
ATOM 653 O O . GLN A 1 84 ? 11.766 10.25 -5.496 1 94.69 84 GLN A O 1
ATOM 658 N N . ILE A 1 85 ? 13.609 9.414 -6.484 1 96.88 85 ILE A N 1
ATOM 659 C CA . ILE A 1 85 ? 13.367 8.055 -6.02 1 96.88 85 ILE A CA 1
ATOM 660 C C . ILE A 1 85 ? 13.555 7.984 -4.508 1 96.88 85 ILE A C 1
ATOM 662 O O . ILE A 1 85 ? 12.797 7.297 -3.812 1 96.88 85 ILE A O 1
ATOM 666 N N . SER A 1 86 ? 14.547 8.664 -4.031 1 96.06 86 SER A N 1
ATOM 667 C CA . SER A 1 86 ? 14.773 8.695 -2.588 1 96.06 86 SER A CA 1
ATOM 668 C C . SER A 1 86 ? 13.555 9.242 -1.85 1 96.06 86 SER A C 1
ATOM 670 O O . SER A 1 86 ? 13.109 8.656 -0.862 1 96.06 86 SER A O 1
ATOM 672 N N . GLU A 1 87 ? 12.992 10.32 -2.307 1 95.62 87 GLU A N 1
ATOM 673 C CA . GLU A 1 87 ? 11.828 10.938 -1.685 1 95.62 87 GLU A CA 1
ATOM 674 C C . GLU A 1 87 ? 10.602 10.031 -1.788 1 95.62 87 GLU A C 1
ATOM 676 O O . GLU A 1 87 ? 9.867 9.859 -0.815 1 95.62 87 GLU A O 1
ATOM 681 N N . ALA A 1 88 ? 10.438 9.453 -2.957 1 97.69 88 ALA A N 1
ATOM 682 C CA . ALA A 1 88 ? 9.297 8.562 -3.17 1 97.69 88 ALA A CA 1
ATOM 683 C C . ALA A 1 88 ? 9.398 7.316 -2.289 1 97.69 88 ALA A C 1
ATOM 685 O O . ALA A 1 88 ? 8.398 6.836 -1.762 1 97.69 88 ALA A O 1
ATOM 686 N N . ALA A 1 89 ? 10.617 6.777 -2.186 1 98.44 89 ALA A N 1
ATOM 687 C CA . ALA A 1 89 ? 10.828 5.605 -1.341 1 98.44 89 ALA A CA 1
ATOM 688 C C . ALA A 1 89 ? 10.5 5.91 0.117 1 98.44 89 ALA A C 1
ATOM 690 O O . ALA A 1 89 ? 9.898 5.086 0.809 1 98.44 89 ALA A O 1
ATOM 691 N N . PHE A 1 90 ? 10.93 7.086 0.561 1 97.94 90 PHE A N 1
ATOM 692 C CA . PHE A 1 90 ? 10.57 7.488 1.918 1 97.94 90 PHE A CA 1
ATOM 693 C C . PHE A 1 90 ? 9.062 7.551 2.086 1 97.94 90 PHE A C 1
ATOM 695 O O . PHE A 1 90 ? 8.516 7.004 3.047 1 97.94 90 PHE A O 1
ATOM 702 N N . VAL A 1 91 ? 8.328 8.18 1.167 1 98.38 91 VAL A N 1
ATOM 703 C CA . VAL A 1 91 ? 6.875 8.32 1.25 1 98.38 91 VAL A CA 1
ATOM 704 C C . VAL A 1 91 ? 6.219 6.945 1.212 1 98.38 91 VAL A C 1
ATOM 706 O O . VAL A 1 91 ? 5.223 6.703 1.901 1 98.38 91 VAL A O 1
ATOM 709 N N . SER A 1 92 ? 6.754 6.008 0.429 1 98.69 92 SER A N 1
ATOM 710 C CA . SER A 1 92 ? 6.176 4.672 0.32 1 98.69 92 SER A CA 1
ATOM 711 C C . SER A 1 92 ? 6.184 3.953 1.667 1 98.69 92 SER A C 1
ATOM 713 O O . SER A 1 92 ? 5.367 3.059 1.903 1 98.69 92 SER A O 1
ATOM 715 N N . SER A 1 93 ? 7.094 4.332 2.572 1 98.25 93 SER A N 1
ATOM 716 C CA . SER A 1 93 ? 7.188 3.695 3.881 1 98.25 93 SER A CA 1
ATOM 717 C C . SER A 1 93 ? 5.965 4.008 4.738 1 98.25 93 SER A C 1
ATOM 719 O O . SER A 1 93 ? 5.773 3.408 5.797 1 98.25 93 SER A O 1
ATOM 721 N N . MET A 1 94 ? 5.082 4.895 4.27 1 98.38 94 MET A N 1
ATOM 722 C CA . MET A 1 94 ? 3.82 5.191 4.945 1 98.38 94 MET A CA 1
ATOM 723 C C . MET A 1 94 ? 2.814 4.066 4.738 1 98.38 94 MET A C 1
ATOM 725 O O . MET A 1 94 ? 1.899 3.889 5.547 1 98.38 94 MET A O 1
ATOM 729 N N . LEU A 1 95 ? 2.947 3.281 3.709 1 98.62 95 LEU A N 1
ATOM 730 C CA . LEU A 1 95 ? 1.951 2.281 3.34 1 98.62 95 LEU A CA 1
ATOM 731 C C . LEU A 1 95 ? 1.847 1.198 4.41 1 98.62 95 LEU A C 1
ATOM 733 O O . LEU A 1 95 ? 0.75 0.886 4.875 1 98.62 95 LEU A O 1
ATOM 737 N N . PRO A 1 96 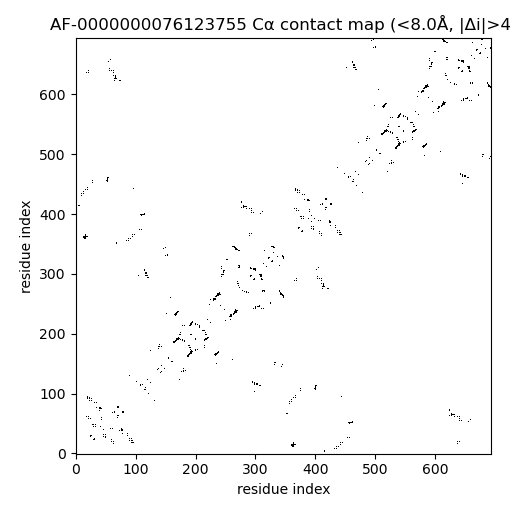? 3.002 0.625 4.895 1 98.25 96 PRO A N 1
ATOM 738 C CA . PRO A 1 96 ? 2.861 -0.336 5.992 1 98.25 96 PRO A CA 1
ATOM 739 C C . PRO A 1 96 ? 2.303 0.299 7.266 1 98.25 96 PRO A C 1
ATOM 741 O O . PRO A 1 96 ? 1.627 -0.373 8.047 1 98.25 96 PRO A O 1
ATOM 744 N N . ILE A 1 97 ? 2.539 1.569 7.496 1 98.31 97 ILE A N 1
ATOM 745 C CA . ILE A 1 97 ? 1.991 2.266 8.656 1 98.31 97 ILE A CA 1
ATOM 746 C C . ILE A 1 97 ? 0.474 2.381 8.516 1 98.31 97 ILE A C 1
ATOM 748 O O . ILE A 1 97 ? -0.26 2.152 9.484 1 98.31 97 ILE A O 1
ATOM 752 N N . PHE A 1 98 ? -0.039 2.744 7.277 1 98.62 98 PHE A N 1
ATOM 753 C CA . PHE A 1 98 ? -1.474 2.734 7.016 1 98.62 98 PHE A CA 1
ATOM 754 C C . PHE A 1 98 ? -2.074 1.373 7.344 1 98.62 98 PHE A C 1
ATOM 756 O O . PHE A 1 98 ? -3.129 1.29 7.977 1 98.62 98 PHE A O 1
ATOM 763 N N . ALA A 1 99 ? -1.385 0.345 6.93 1 98.44 99 ALA A N 1
ATOM 764 C CA . ALA A 1 99 ? -1.895 -1.008 7.141 1 98.44 99 ALA A CA 1
ATOM 765 C C . ALA A 1 99 ? -2.033 -1.318 8.625 1 98.44 99 ALA A C 1
ATOM 767 O O . ALA A 1 99 ? -2.961 -2.02 9.039 1 98.44 99 ALA A O 1
ATOM 768 N N . GLU A 1 100 ? -1.119 -0.873 9.438 1 97.44 100 GLU A N 1
ATOM 769 C CA . GLU A 1 100 ? -1.177 -1.094 10.875 1 97.44 100 GLU A CA 1
ATOM 770 C C . GLU A 1 100 ? -2.41 -0.435 11.492 1 97.44 100 GLU A C 1
ATOM 772 O O . GLU A 1 100 ? -2.9 -0.872 12.531 1 97.44 100 GLU A O 1
ATOM 777 N N . CYS A 1 101 ? -2.928 0.603 10.812 1 98.06 101 CYS A N 1
ATOM 778 C CA . CYS A 1 101 ? -4.09 1.331 11.305 1 98.06 101 CYS A CA 1
ATOM 779 C C . CYS A 1 101 ? -5.383 0.624 10.914 1 98.06 101 CYS A C 1
ATOM 781 O O . CYS A 1 101 ? -6.445 0.916 11.461 1 98.06 101 CYS A O 1
ATOM 783 N N . PHE A 1 102 ? -5.348 -0.354 9.992 1 97.38 102 PHE A N 1
ATOM 784 C CA . PHE A 1 102 ? -6.504 -0.931 9.32 1 97.38 102 PHE A CA 1
ATOM 785 C C . PHE A 1 102 ? -7.504 -1.479 10.328 1 97.38 102 PHE A C 1
ATOM 787 O O . PHE A 1 102 ? -8.695 -1.171 10.258 1 97.38 102 PHE A O 1
ATOM 794 N N . PRO A 1 103 ? -7.031 -2.281 11.375 1 97.25 103 PRO A N 1
ATOM 795 C CA . PRO A 1 103 ? -8.008 -2.863 12.297 1 97.25 103 PRO A CA 1
ATOM 796 C C . PRO A 1 103 ? -8.75 -1.81 13.109 1 97.25 103 PRO A C 1
ATOM 798 O O . PRO A 1 103 ? -9.977 -1.882 13.25 1 97.25 103 PRO A O 1
ATOM 801 N N . ASP A 1 104 ? -8.031 -0.827 13.648 1 98.44 104 ASP A N 1
ATOM 802 C CA . ASP A 1 104 ? -8.656 0.224 14.445 1 98.44 104 ASP A CA 1
ATOM 803 C C . ASP A 1 104 ? -9.555 1.106 13.586 1 98.44 104 ASP A C 1
ATOM 805 O O . ASP A 1 104 ? -10.633 1.521 14.023 1 98.44 104 ASP A O 1
ATOM 809 N N . LEU A 1 105 ? -9.125 1.407 12.359 1 98.75 105 LEU A N 1
ATOM 810 C CA . LEU A 1 105 ? -9.922 2.23 11.453 1 98.75 105 LEU A CA 1
ATOM 811 C C . LEU A 1 105 ? -11.227 1.536 11.102 1 98.75 105 LEU A C 1
ATOM 813 O O . LEU A 1 105 ? -12.289 2.166 11.086 1 98.75 105 LEU A O 1
ATOM 817 N N . GLU A 1 106 ? -11.141 0.247 10.766 1 98.69 106 GLU A N 1
ATOM 818 C CA . GLU A 1 106 ? -12.344 -0.526 10.484 1 98.69 106 GLU A CA 1
ATOM 819 C C . GLU A 1 106 ? -13.336 -0.446 11.641 1 98.69 106 GLU A C 1
ATOM 821 O O . GLU A 1 106 ? -14.531 -0.221 11.43 1 98.69 106 GLU A O 1
ATOM 826 N N . LYS A 1 107 ? -12.812 -0.655 12.844 1 98.56 107 LYS A N 1
ATOM 827 C CA . LYS A 1 107 ? -13.633 -0.663 14.047 1 98.56 107 LYS A CA 1
ATOM 828 C C . LYS A 1 107 ? -14.367 0.665 14.219 1 98.56 107 LYS A C 1
ATOM 830 O O . LYS A 1 107 ? -15.57 0.687 14.477 1 98.56 107 LYS A O 1
ATOM 835 N N . VAL A 1 108 ? -13.68 1.769 14.078 1 98.69 108 VAL A N 1
ATOM 836 C CA . VAL A 1 108 ? -14.289 3.066 14.352 1 98.69 108 VAL A CA 1
ATOM 837 C C . VAL A 1 108 ? -15.227 3.453 13.211 1 98.69 108 VAL A C 1
ATOM 839 O O . VAL A 1 108 ? -16.25 4.105 13.438 1 98.69 108 VAL A O 1
ATOM 842 N N . MET A 1 109 ? -14.93 3.086 11.961 1 98.81 109 MET A N 1
ATOM 843 C CA . MET A 1 109 ? -15.836 3.33 10.836 1 98.81 109 MET A CA 1
ATOM 844 C C . MET A 1 109 ? -17.156 2.607 11.039 1 98.81 109 MET A C 1
ATOM 846 O O . MET A 1 109 ? -18.203 3.102 10.625 1 98.81 109 MET A O 1
ATOM 850 N N . LYS A 1 110 ? -17.156 1.507 11.703 1 98.62 110 LYS A N 1
ATOM 851 C CA . LYS A 1 110 ? -18.344 0.675 11.883 1 98.62 110 LYS A CA 1
ATOM 852 C C . LYS A 1 110 ? -19.172 1.139 13.078 1 98.62 110 LYS A C 1
ATOM 854 O O . LYS A 1 110 ? -20.25 0.608 13.344 1 98.62 110 LYS A O 1
ATOM 859 N N . ASN A 1 111 ? -18.656 2.08 13.867 1 98.12 111 ASN A N 1
ATOM 860 C CA . ASN A 1 111 ? -19.453 2.723 14.906 1 98.12 111 ASN A CA 1
ATOM 861 C C . ASN A 1 111 ? -20.391 3.787 14.328 1 98.12 111 ASN A C 1
ATOM 863 O O . ASN A 1 111 ? -20.047 4.973 14.312 1 98.12 111 ASN A O 1
ATOM 867 N N . LYS A 1 112 ? -21.516 3.441 13.914 1 97.31 112 LYS A N 1
ATOM 868 C CA . LYS A 1 112 ? -22.422 4.266 13.125 1 97.31 112 LYS A CA 1
ATOM 869 C C . LYS A 1 112 ? -22.922 5.461 13.93 1 97.31 112 LYS A C 1
ATOM 871 O O . LYS A 1 112 ? -23.094 6.559 13.391 1 97.31 112 LYS A O 1
ATOM 876 N N . THR A 1 113 ? -23.062 5.344 15.203 1 95.94 113 THR A N 1
ATOM 877 C CA . THR A 1 113 ? -23.844 6.297 15.984 1 95.94 113 THR A CA 1
ATOM 878 C C . THR A 1 113 ? -22.922 7.305 16.672 1 95.94 113 THR A C 1
ATOM 880 O O . THR A 1 113 ? -23.328 8.438 16.938 1 95.94 113 THR A O 1
ATOM 883 N N . GLU A 1 114 ? -21.719 6.863 16.984 1 96.94 114 GLU A N 1
ATOM 884 C CA . GLU A 1 114 ? -20.828 7.742 17.734 1 96.94 114 GLU A CA 1
ATOM 885 C C . GLU A 1 114 ? -19.531 7.996 16.969 1 96.94 114 GLU A C 1
ATOM 887 O O . GLU A 1 114 ? -18.953 7.074 16.391 1 96.94 114 GLU A O 1
ATOM 892 N N . ASN A 1 115 ? -19.172 9.266 16.984 1 97.31 115 ASN A N 1
ATOM 893 C CA . ASN A 1 115 ? -17.828 9.57 16.5 1 97.31 115 ASN A CA 1
ATOM 894 C C . ASN A 1 115 ? -16.75 9.039 17.453 1 97.31 115 ASN A C 1
ATOM 896 O O . ASN A 1 115 ? -16.688 9.453 18.609 1 97.31 115 ASN A O 1
ATOM 900 N N . LYS A 1 116 ? -16.016 8.133 16.984 1 98.19 116 LYS A N 1
ATOM 901 C CA . LYS A 1 116 ? -14.859 7.598 17.703 1 98.19 116 LYS A CA 1
ATOM 902 C C . LYS A 1 116 ? -13.633 7.555 16.781 1 98.19 116 LYS A C 1
ATOM 904 O O . LYS A 1 116 ? -13.758 7.59 15.562 1 98.19 116 LYS A O 1
ATOM 909 N N . GLY A 1 117 ? -12.516 7.598 17.344 1 98.25 117 GLY A N 1
ATOM 910 C CA . GLY A 1 117 ? -11.25 7.508 16.641 1 98.25 117 GLY A CA 1
ATOM 911 C C . GLY A 1 117 ? -10.141 6.898 17.469 1 98.25 117 GLY A C 1
ATOM 912 O O . GLY A 1 117 ? -10.398 6.094 18.359 1 98.25 117 GLY A O 1
ATOM 913 N N . TYR A 1 118 ? -8.953 7.105 17.078 1 97.75 118 TYR A N 1
ATOM 914 C CA . TYR A 1 118 ? -7.75 6.684 17.781 1 97.75 118 TYR A CA 1
ATOM 915 C C . TYR A 1 118 ? -6.652 7.734 17.656 1 97.75 118 TYR A C 1
ATOM 917 O O . TYR A 1 118 ? -6.652 8.539 16.734 1 97.75 118 TYR A O 1
ATOM 925 N N . PRO A 1 119 ? -5.75 7.758 18.656 1 95 119 PRO A N 1
ATOM 926 C CA . PRO A 1 119 ? -4.668 8.742 18.609 1 95 119 PRO A CA 1
ATOM 927 C C . PRO A 1 119 ? -3.742 8.547 17.406 1 95 119 PRO A C 1
ATOM 929 O O . PRO A 1 119 ? -3.619 7.434 16.891 1 95 119 PRO A O 1
ATOM 932 N N . PHE A 1 120 ? -3.17 9.617 17.062 1 92.62 120 PHE A N 1
ATOM 933 C CA . PHE A 1 120 ? -2.166 9.57 16 1 92.62 120 PHE A CA 1
ATOM 934 C C . PHE A 1 120 ? -1.109 8.516 16.312 1 92.62 120 PHE A C 1
ATOM 936 O O . PHE A 1 120 ? -0.479 8.547 17.359 1 92.62 120 PHE A O 1
ATOM 943 N N . PRO A 1 121 ? -0.825 7.566 15.391 1 93.31 121 PRO A N 1
ATOM 944 C CA . PRO A 1 121 ? 0.137 6.5 15.68 1 93.31 121 PRO A CA 1
ATOM 945 C C . PRO A 1 121 ? 1.562 7.023 15.844 1 93.31 121 PRO A C 1
ATOM 947 O O . PRO A 1 121 ? 1.989 7.91 15.102 1 93.31 121 PRO A O 1
ATOM 950 N N . GLN A 1 122 ? 2.26 6.445 16.781 1 93.06 122 GLN A N 1
ATOM 951 C CA . GLN A 1 122 ? 3.621 6.887 17.078 1 93.06 122 GLN A CA 1
ATOM 952 C C . GLN A 1 122 ? 4.508 6.77 15.836 1 93.06 122 GLN A C 1
ATOM 954 O O . GLN A 1 122 ? 5.301 7.668 15.547 1 93.06 122 GLN A O 1
ATOM 959 N N . LYS A 1 123 ? 4.391 5.668 15.07 1 94.25 123 LYS A N 1
ATOM 960 C CA . LYS A 1 123 ? 5.199 5.48 13.867 1 94.25 123 LYS A CA 1
ATOM 961 C C . LYS A 1 123 ? 4.91 6.566 12.836 1 94.25 123 LYS A C 1
ATOM 963 O O . LYS A 1 123 ? 5.809 7 12.109 1 94.25 123 LYS A O 1
ATOM 968 N N . ALA A 1 124 ? 3.691 6.949 12.758 1 94.38 124 ALA A N 1
ATOM 969 C CA . ALA A 1 124 ? 3.303 8 11.82 1 94.38 124 ALA A CA 1
ATOM 970 C C . ALA A 1 124 ? 3.861 9.352 12.25 1 94.38 124 ALA A C 1
ATOM 972 O O . ALA A 1 124 ? 4.246 10.172 11.406 1 94.38 124 ALA A O 1
ATOM 973 N N . LEU A 1 125 ? 3.885 9.609 13.539 1 93.5 125 LEU A N 1
ATOM 974 C CA . LEU A 1 125 ? 4.449 10.852 14.055 1 93.5 125 LEU A CA 1
ATOM 975 C C . LEU A 1 125 ? 5.941 10.945 13.75 1 93.5 125 LEU A C 1
ATOM 977 O O . LEU A 1 125 ? 6.43 11.992 13.328 1 93.5 125 LEU A O 1
ATOM 981 N N . VAL A 1 126 ? 6.57 9.828 13.984 1 94.12 126 VAL A N 1
ATOM 982 C CA . VAL A 1 126 ? 7.996 9.773 13.68 1 94.12 126 VAL A CA 1
ATOM 983 C C . VAL A 1 126 ? 8.219 9.992 12.188 1 94.12 126 VAL A C 1
ATOM 985 O O . VAL A 1 126 ? 9.109 10.75 11.789 1 94.12 126 VAL A O 1
ATOM 988 N N . TRP A 1 127 ? 7.43 9.336 11.383 1 95.81 127 TRP A N 1
ATOM 989 C CA . TRP A 1 127 ? 7.496 9.492 9.93 1 95.81 127 TRP A CA 1
ATOM 990 C C . TRP A 1 127 ? 7.309 10.953 9.531 1 95.81 127 TRP A C 1
ATOM 992 O O . TRP A 1 127 ? 8.055 11.477 8.695 1 95.81 127 TRP A O 1
ATOM 1002 N N . GLU A 1 128 ? 6.332 11.641 10.102 1 93.56 128 GLU A N 1
ATOM 1003 C CA . GLU A 1 128 ? 6.07 13.047 9.797 1 93.56 128 GLU A CA 1
ATOM 1004 C C . GLU A 1 128 ? 7.262 13.922 10.164 1 93.56 128 GLU A C 1
ATOM 1006 O O . GLU A 1 128 ? 7.594 14.859 9.438 1 93.56 128 GLU A O 1
ATOM 1011 N N . GLY A 1 129 ? 7.816 13.625 11.336 1 91.62 129 GLY A N 1
ATOM 1012 C CA . GLY A 1 129 ? 9.016 14.344 11.734 1 91.62 129 GLY A CA 1
ATOM 1013 C C . GLY A 1 129 ? 10.148 14.203 10.742 1 91.62 129 GLY A C 1
ATOM 1014 O O . GLY A 1 129 ? 10.797 15.195 10.383 1 91.62 129 GLY A O 1
ATOM 1015 N N . GLN A 1 130 ? 10.328 12.984 10.258 1 93.38 130 GLN A N 1
ATOM 1016 C CA . GLN A 1 130 ? 11.375 12.711 9.281 1 93.38 130 GLN A CA 1
ATOM 1017 C C . GLN A 1 130 ? 11.062 13.375 7.941 1 93.38 130 GLN A C 1
ATOM 1019 O O . GLN A 1 130 ? 11.961 13.898 7.273 1 93.38 130 GLN A O 1
ATOM 1024 N N . TYR A 1 131 ? 9.828 13.312 7.598 1 92.81 131 TYR A N 1
ATOM 1025 C CA . TYR A 1 131 ? 9.398 13.945 6.359 1 92.81 131 TYR A CA 1
ATOM 1026 C C . TYR A 1 131 ? 9.703 15.438 6.379 1 92.81 131 TYR A C 1
ATOM 1028 O O . TYR A 1 131 ? 10.195 15.992 5.391 1 92.81 131 TYR A O 1
ATOM 1036 N N . LYS A 1 132 ? 9.398 16.125 7.445 1 90.31 132 LYS A N 1
ATOM 1037 C CA . LYS A 1 132 ? 9.656 17.547 7.59 1 90.31 132 LYS A CA 1
ATOM 1038 C C . LYS A 1 132 ? 11.148 17.859 7.523 1 90.31 132 LYS A C 1
ATOM 1040 O O . LYS A 1 132 ? 11.562 18.859 6.945 1 90.31 132 LYS A O 1
ATOM 1045 N N . ASP A 1 133 ? 11.891 16.969 8.062 1 88.88 133 ASP A N 1
ATOM 1046 C CA . ASP A 1 133 ? 13.336 17.156 8.039 1 88.88 133 ASP A CA 1
ATOM 1047 C C . ASP A 1 133 ? 13.875 17.062 6.609 1 88.88 133 ASP A C 1
ATOM 1049 O O . ASP A 1 133 ? 14.844 17.75 6.266 1 88.88 133 ASP A O 1
ATOM 1053 N N . LEU A 1 134 ? 13.227 16.297 5.785 1 87.31 134 LEU A N 1
ATOM 1054 C CA . LEU A 1 134 ? 13.68 16.078 4.414 1 87.31 134 LEU A CA 1
ATOM 1055 C C . LEU A 1 134 ? 13.125 17.141 3.479 1 87.31 134 LEU A C 1
ATOM 1057 O O . LEU A 1 134 ? 13.641 17.344 2.379 1 87.31 134 LEU A O 1
ATOM 1061 N N . SER A 1 135 ? 12.141 17.828 3.988 1 87.62 135 SER A N 1
ATOM 1062 C CA . SER A 1 135 ? 11.453 18.797 3.133 1 87.62 135 SER A CA 1
ATOM 1063 C C . SER A 1 135 ? 11.875 20.219 3.461 1 87.62 135 SER A C 1
ATOM 1065 O O . SER A 1 135 ? 12.562 20.453 4.453 1 87.62 135 SER A O 1
ATOM 1067 N N . SER A 1 136 ? 11.461 21.109 2.627 1 88.12 136 SER A N 1
ATOM 1068 C CA . SER A 1 136 ? 11.719 22.531 2.867 1 88.12 136 SER A CA 1
ATOM 1069 C C . SER A 1 136 ? 10.633 23.141 3.75 1 88.12 136 SER A C 1
ATOM 1071 O O . SER A 1 136 ? 10.75 24.297 4.168 1 88.12 136 SER A O 1
ATOM 1073 N N . PHE A 1 137 ? 9.727 22.344 4.113 1 87.56 137 PHE A N 1
ATOM 1074 C CA . PHE A 1 137 ? 8.656 22.844 4.969 1 87.56 137 PHE A CA 1
ATOM 1075 C C . PHE A 1 137 ? 9.188 23.203 6.352 1 87.56 137 PHE A C 1
ATOM 1077 O O . PHE A 1 137 ? 9.945 22.438 6.949 1 87.56 137 PHE A O 1
ATOM 1084 N N . HIS A 1 138 ? 8.93 24.438 6.797 1 91.5 138 HIS A N 1
ATOM 1085 C CA . HIS A 1 138 ? 9.219 24.922 8.141 1 91.5 138 HIS A CA 1
ATOM 1086 C C . HIS A 1 138 ? 10.688 25.312 8.289 1 91.5 138 HIS A C 1
ATOM 1088 O O . HIS A 1 138 ? 11.148 25.609 9.391 1 91.5 138 HIS A O 1
ATOM 1094 N N . ASP A 1 139 ? 11.43 25.234 7.168 1 92.62 139 ASP A N 1
ATOM 1095 C CA . ASP A 1 139 ? 12.797 25.719 7.297 1 92.62 139 ASP A CA 1
ATOM 1096 C C . ASP A 1 139 ? 12.852 27.25 7.23 1 92.62 139 ASP A C 1
ATOM 1098 O O . ASP A 1 139 ? 11.82 27.906 7.102 1 92.62 139 ASP A O 1
ATOM 1102 N N . VAL A 1 140 ? 13.984 27.781 7.309 1 93.06 140 VAL A N 1
ATOM 1103 C CA . VAL A 1 140 ? 14.18 29.219 7.422 1 93.06 140 VAL A CA 1
ATOM 1104 C C . VAL A 1 140 ? 13.719 29.906 6.137 1 93.06 140 VAL A C 1
ATOM 1106 O O . VAL A 1 140 ? 13.117 30.984 6.18 1 93.06 140 VAL A O 1
ATOM 1109 N N . THR A 1 141 ? 13.961 29.281 5.043 1 93.94 141 THR A N 1
ATOM 1110 C CA . THR A 1 141 ? 13.555 29.859 3.768 1 93.94 141 THR A CA 1
ATOM 1111 C C . THR A 1 141 ? 12.031 29.859 3.635 1 93.94 141 THR A C 1
ATOM 1113 O O . THR A 1 141 ? 11.453 30.828 3.145 1 93.94 141 THR A O 1
ATOM 1116 N N . TRP A 1 142 ? 11.453 28.781 4.086 1 94.81 142 TRP A N 1
ATOM 1117 C CA . TRP A 1 142 ? 10 28.672 4.07 1 94.81 142 TRP A CA 1
ATOM 1118 C C . TRP A 1 142 ? 9.367 29.75 4.938 1 94.81 142 TRP A C 1
ATOM 1120 O O . TRP A 1 142 ? 8.328 30.328 4.578 1 94.81 142 TRP A O 1
ATOM 1130 N N . LEU A 1 143 ? 9.984 30.188 6.055 1 95.38 143 LEU A N 1
ATOM 1131 C CA . LEU A 1 143 ? 9.477 31.188 6.98 1 95.38 143 LEU A CA 1
ATOM 1132 C C . LEU A 1 143 ? 9.43 32.562 6.324 1 95.38 143 LEU A C 1
ATOM 1134 O O . LEU A 1 143 ? 8.523 33.344 6.594 1 95.38 143 LEU A O 1
ATOM 1138 N N . GLU A 1 144 ? 10.391 32.812 5.492 1 94 144 GLU A N 1
ATOM 1139 C CA . GLU A 1 144 ? 10.508 34.125 4.836 1 94 144 GLU A CA 1
ATOM 1140 C C . GLU A 1 144 ? 9.258 34.438 4.02 1 94 144 GLU A C 1
ATOM 1142 O O . GLU A 1 144 ? 8.805 35.594 3.982 1 94 144 GLU A O 1
ATOM 1147 N N . ASP A 1 145 ? 8.75 33.344 3.531 1 92.19 145 ASP A N 1
ATOM 1148 C CA . ASP A 1 145 ? 7.629 33.562 2.617 1 92.19 145 ASP A CA 1
ATOM 1149 C C . ASP A 1 145 ? 6.293 33.344 3.328 1 92.19 145 ASP A C 1
ATOM 1151 O O . ASP A 1 145 ? 5.273 33.906 2.912 1 92.19 145 ASP A O 1
ATOM 1155 N N . ASN A 1 146 ? 6.309 32.656 4.43 1 93.94 146 ASN A N 1
ATOM 1156 C CA . ASN A 1 146 ? 5.027 32.156 4.938 1 93.94 146 ASN A CA 1
ATOM 1157 C C . ASN A 1 146 ? 4.715 32.75 6.312 1 93.94 146 ASN A C 1
ATOM 1159 O O . ASN A 1 146 ? 3.549 32.844 6.703 1 93.94 146 ASN A O 1
ATOM 1163 N N . VAL A 1 147 ? 5.727 33.219 7.07 1 95.81 147 VAL A N 1
ATOM 1164 C CA . VAL A 1 147 ? 5.512 33.656 8.438 1 95.81 147 VAL A CA 1
ATOM 1165 C C . VAL A 1 147 ? 5.934 35.125 8.578 1 95.81 147 VAL A C 1
ATOM 1167 O O . VAL A 1 147 ? 5.215 35.938 9.172 1 95.81 147 VAL A O 1
ATOM 1170 N N . LYS A 1 148 ? 7.035 35.5 7.973 1 94.81 148 LYS A N 1
ATOM 1171 C CA . LYS A 1 148 ? 7.621 36.844 8.125 1 94.81 148 LYS A CA 1
ATOM 1172 C C . LYS A 1 148 ? 6.645 37.938 7.688 1 94.81 148 LYS A C 1
ATOM 1174 O O . LYS A 1 148 ? 6.508 38.969 8.359 1 94.81 148 LYS A O 1
ATOM 1179 N N . PRO A 1 149 ? 6.004 37.75 6.527 1 95 149 PRO A N 1
ATOM 1180 C CA . PRO A 1 149 ? 5.055 38.781 6.133 1 95 149 PRO A CA 1
ATOM 1181 C C . PRO A 1 149 ? 3.957 39 7.172 1 95 149 PRO A C 1
ATOM 1183 O O . PRO A 1 149 ? 3.486 40.125 7.348 1 95 149 PRO A O 1
ATOM 1186 N N . VAL A 1 150 ? 3.51 37.969 7.84 1 96 150 VAL A N 1
ATOM 1187 C CA . VAL A 1 150 ? 2.457 38.062 8.844 1 96 150 VAL A CA 1
ATOM 1188 C C . VAL A 1 150 ? 2.984 38.812 10.078 1 96 150 VAL A C 1
ATOM 1190 O O . VAL A 1 150 ? 2.297 39.656 10.633 1 96 150 VAL A O 1
ATOM 1193 N N . ILE A 1 151 ? 4.164 38.5 10.516 1 95 151 ILE A N 1
ATOM 1194 C CA . ILE A 1 151 ? 4.773 39.156 11.68 1 95 151 ILE A CA 1
ATOM 1195 C C . ILE A 1 151 ? 4.961 40.625 11.398 1 95 151 ILE A C 1
ATOM 1197 O O . ILE A 1 151 ? 4.707 41.469 12.266 1 95 151 ILE A O 1
ATOM 1201 N N . LYS A 1 152 ? 5.395 40.938 10.164 1 93.75 152 LYS A N 1
ATOM 1202 C CA . LYS A 1 152 ? 5.516 42.344 9.773 1 93.75 152 LYS A CA 1
ATOM 1203 C C . LYS A 1 152 ? 4.176 43.062 9.883 1 93.75 152 LYS A C 1
ATOM 1205 O O . LYS A 1 152 ? 4.109 44.188 10.359 1 93.75 152 LYS A O 1
ATOM 1210 N N . SER A 1 153 ? 3.176 42.438 9.391 1 94.56 153 SER A N 1
ATOM 1211 C CA . SER A 1 153 ? 1.838 43 9.453 1 94.56 153 SER A CA 1
ATOM 1212 C C . SER A 1 153 ? 1.378 43.188 10.898 1 94.56 153 SER A C 1
ATOM 1214 O O . SER A 1 153 ? 0.739 44.188 11.234 1 94.56 153 SER A O 1
ATOM 1216 N N . TYR A 1 154 ? 1.651 42.188 11.727 1 94.81 154 TYR A N 1
ATOM 1217 C CA . TYR A 1 154 ? 1.333 42.281 13.148 1 94.81 154 TYR A CA 1
ATOM 1218 C C . TYR A 1 154 ? 1.944 43.531 13.781 1 94.81 154 TYR A C 1
ATOM 1220 O O . TYR A 1 154 ? 1.261 44.281 14.484 1 94.81 154 TYR A O 1
ATOM 1228 N N . PHE A 1 155 ? 3.193 43.812 13.508 1 93.25 155 PHE A N 1
ATOM 1229 C CA . PHE A 1 155 ? 3.883 44.969 14.078 1 93.25 155 PHE A CA 1
ATOM 1230 C C . PHE A 1 155 ? 3.295 46.25 13.539 1 93.25 155 PHE A C 1
ATOM 1232 O O . PHE A 1 155 ? 3.119 47.219 14.281 1 93.25 155 PHE A O 1
ATOM 1239 N N . LYS A 1 156 ? 3.037 46.25 12.305 1 92.56 156 LYS A N 1
ATOM 1240 C CA . LYS A 1 156 ? 2.461 47.438 11.688 1 92.56 156 LYS A CA 1
ATOM 1241 C C . LYS A 1 156 ? 1.094 47.75 12.281 1 92.56 156 LYS A C 1
ATOM 1243 O O . LYS A 1 156 ? 0.836 48.906 12.672 1 92.56 156 LYS A O 1
ATOM 1248 N N . ASP A 1 157 ? 0.283 46.75 12.352 1 91.88 157 ASP A N 1
ATOM 1249 C CA . ASP A 1 157 ? -1.093 46.938 12.805 1 91.88 157 ASP A CA 1
ATOM 1250 C C . ASP A 1 157 ? -1.136 47.375 14.266 1 91.88 157 ASP A C 1
ATOM 1252 O O . ASP A 1 157 ? -2.023 48.125 14.672 1 91.88 157 ASP A O 1
ATOM 1256 N N . ASN A 1 158 ? -0.202 46.875 15.062 1 91.62 158 ASN A N 1
ATOM 1257 C CA . ASN A 1 158 ? -0.214 47.156 16.484 1 91.62 158 ASN A CA 1
ATOM 1258 C C . ASN A 1 158 ? 0.716 48.312 16.828 1 91.62 158 ASN A C 1
ATOM 1260 O O . ASN A 1 158 ? 0.874 48.688 18 1 91.62 158 ASN A O 1
ATOM 1264 N N . LYS A 1 159 ? 1.407 48.875 15.875 1 91.06 159 LYS A N 1
ATOM 1265 C CA . LYS A 1 159 ? 2.326 50 16.047 1 91.06 159 LYS A CA 1
ATOM 1266 C C . LYS A 1 159 ? 3.418 49.656 17.062 1 91.06 159 LYS A C 1
ATOM 1268 O O . LYS A 1 159 ? 3.674 50.406 18 1 91.06 159 LYS A O 1
ATOM 1273 N N . ILE A 1 160 ? 3.822 48.5 16.922 1 84.94 160 ILE A N 1
ATOM 1274 C CA . ILE A 1 160 ? 4.887 48 17.781 1 84.94 160 ILE A CA 1
ATOM 1275 C C . ILE A 1 160 ? 6.215 48.031 17.031 1 84.94 160 ILE A C 1
ATOM 1277 O O . ILE A 1 160 ? 6.281 47.688 15.852 1 84.94 160 ILE A O 1
ATOM 1281 N N . ASN A 1 161 ? 7.137 48.688 17.688 1 77.12 161 ASN A N 1
ATOM 1282 C CA . ASN A 1 161 ? 8.508 48.625 17.188 1 77.12 161 ASN A CA 1
ATOM 1283 C C . ASN A 1 161 ? 9.406 47.781 18.078 1 77.12 161 ASN A C 1
ATOM 1285 O O . ASN A 1 161 ? 10.211 48.312 18.844 1 77.12 161 ASN A O 1
ATOM 1289 N N . ALA A 1 162 ? 8.922 46.625 18.188 1 67.12 162 ALA A N 1
ATOM 1290 C CA . ALA A 1 162 ? 9.648 45.781 19.141 1 67.12 162 ALA A CA 1
ATOM 1291 C C . ALA A 1 162 ? 10.633 44.875 18.422 1 67.12 162 ALA A C 1
ATOM 1293 O O . ALA A 1 162 ? 10.344 44.375 17.328 1 67.12 162 ALA A O 1
ATOM 1294 N N . GLU A 1 163 ? 11.742 44.75 19.094 1 75.12 163 GLU A N 1
ATOM 1295 C CA . GLU A 1 163 ? 12.773 43.812 18.641 1 75.12 163 GLU A CA 1
ATOM 1296 C C . GLU A 1 163 ? 12.57 42.438 19.25 1 75.12 163 GLU A C 1
ATOM 1298 O O . GLU A 1 163 ? 13.109 41.438 18.75 1 75.12 163 GLU A O 1
ATOM 1303 N N . THR A 1 164 ? 11.68 42.469 20.234 1 88.88 164 THR A N 1
ATOM 1304 C CA . THR A 1 164 ? 11.484 41.188 20.938 1 88.88 164 THR A CA 1
ATOM 1305 C C . THR A 1 164 ? 10.008 40.844 21.031 1 88.88 164 THR A C 1
ATOM 1307 O O . THR A 1 164 ? 9.172 41.719 21.25 1 88.88 164 THR A O 1
ATOM 1310 N N . PHE A 1 165 ? 9.641 39.719 20.703 1 94.62 165 PHE A N 1
ATOM 1311 C CA . PHE A 1 165 ? 8.281 39.219 20.844 1 94.62 165 PHE A CA 1
ATOM 1312 C C . PHE A 1 165 ? 8.289 37.688 21.094 1 94.62 165 PHE A C 1
ATOM 1314 O O . PHE A 1 165 ? 9.328 37.062 20.969 1 94.62 165 PHE A O 1
ATOM 1321 N N . ASN A 1 166 ? 7.199 37.188 21.625 1 97.06 166 ASN A N 1
ATOM 1322 C CA . ASN A 1 166 ? 7.066 35.781 22 1 97.06 166 ASN A CA 1
ATOM 1323 C C . ASN A 1 166 ? 6.184 35.031 21.016 1 97.06 166 ASN A C 1
ATOM 1325 O O . ASN A 1 166 ? 5.129 35.5 20.609 1 97.06 166 ASN A O 1
ATOM 1329 N N . ILE A 1 167 ? 6.652 33.812 20.641 1 97.88 167 ILE A N 1
ATOM 1330 C CA . ILE A 1 167 ? 5.941 33 19.656 1 97.88 167 ILE A CA 1
ATOM 1331 C C . ILE A 1 167 ? 5.621 31.625 20.266 1 97.88 167 ILE A C 1
ATOM 1333 O O . ILE A 1 167 ? 6.473 31.016 20.922 1 97.88 167 ILE A O 1
ATOM 1337 N N . LEU A 1 168 ? 4.41 31.188 20.125 1 97.31 168 LEU A N 1
ATOM 1338 C CA . LEU A 1 168 ? 4.012 29.844 20.484 1 97.31 168 LEU A CA 1
ATOM 1339 C C . LEU A 1 168 ? 3.854 28.953 19.25 1 97.31 168 LEU A C 1
ATOM 1341 O O . LEU A 1 168 ? 3.057 29.266 18.359 1 97.31 168 LEU A O 1
ATOM 1345 N N . ASP A 1 169 ? 4.664 27.953 19.172 1 97.62 169 ASP A N 1
ATOM 1346 C CA . ASP A 1 169 ? 4.477 26.875 18.203 1 97.62 169 ASP A CA 1
ATOM 1347 C C . ASP A 1 169 ? 3.609 25.75 18.781 1 97.62 169 ASP A C 1
ATOM 1349 O O . ASP A 1 169 ? 4.121 24.828 19.406 1 97.62 169 ASP A O 1
ATOM 1353 N N . PHE A 1 170 ? 2.307 25.844 18.547 1 96.31 170 PHE A N 1
ATOM 1354 C CA . PHE A 1 170 ? 1.352 24.891 19.109 1 96.31 170 PHE A CA 1
ATOM 1355 C C . PHE A 1 170 ? 1.256 23.641 18.25 1 96.31 170 PHE A C 1
ATOM 1357 O O . PHE A 1 170 ? 0.952 23.734 17.047 1 96.31 170 PHE A O 1
ATOM 1364 N N . GLY A 1 171 ? 1.404 22.453 18.844 1 95.5 171 GLY A N 1
ATOM 1365 C CA . GLY A 1 171 ? 1.548 21.234 18.062 1 95.5 171 GLY A CA 1
ATOM 1366 C C . GLY A 1 171 ? 2.875 21.141 17.328 1 95.5 171 GLY A C 1
ATOM 1367 O O . GLY A 1 171 ? 2.91 20.875 16.125 1 95.5 171 GLY A O 1
ATOM 1368 N N . CYS A 1 172 ? 3.951 21.281 18.016 1 96.44 172 CYS A N 1
ATOM 1369 C CA . CYS A 1 172 ? 5.254 21.531 17.422 1 96.44 172 CYS A CA 1
ATOM 1370 C C . CYS A 1 172 ? 5.891 20.25 16.906 1 96.44 172 CYS A C 1
ATOM 1372 O O . CYS A 1 172 ? 6.867 20.297 16.156 1 96.44 172 CYS A O 1
ATOM 1374 N N . GLY A 1 173 ? 5.352 19.109 17.312 1 95 173 GLY A N 1
ATOM 1375 C CA . GLY A 1 173 ? 6.004 17.859 16.938 1 95 173 GLY A CA 1
ATOM 1376 C C . GLY A 1 173 ? 7.461 17.797 17.375 1 95 173 GLY A C 1
ATOM 1377 O O . GLY A 1 173 ? 7.785 18.078 18.531 1 95 173 GLY A O 1
ATOM 1378 N N . TYR A 1 174 ? 8.328 17.547 16.484 1 94.56 174 TYR A N 1
ATOM 1379 C CA . TYR A 1 174 ? 9.742 17.391 16.797 1 94.56 174 TYR A CA 1
ATOM 1380 C C . TYR A 1 174 ? 10.469 18.719 16.719 1 94.56 174 TYR A C 1
ATOM 1382 O O . TYR A 1 174 ? 11.695 18.766 16.797 1 94.56 174 TYR A O 1
ATOM 1390 N N . GLY A 1 175 ? 9.766 19.766 16.484 1 96.19 175 GLY A N 1
ATOM 1391 C CA . GLY A 1 175 ? 10.234 21.109 16.797 1 96.19 175 GLY A CA 1
ATOM 1392 C C . GLY A 1 175 ? 10.922 21.797 15.641 1 96.19 175 GLY A C 1
ATOM 1393 O O . GLY A 1 175 ? 11.562 22.828 15.812 1 96.19 175 GLY A O 1
ATOM 1394 N N . LYS A 1 176 ? 10.805 21.281 14.383 1 96.62 176 LYS A N 1
ATOM 1395 C CA . LYS A 1 176 ? 11.492 21.906 13.266 1 96.62 176 LYS A CA 1
ATOM 1396 C C . LYS A 1 176 ? 11.102 23.375 13.125 1 96.62 176 LYS A C 1
ATOM 1398 O O . LYS A 1 176 ? 11.961 24.25 13 1 96.62 176 LYS A O 1
ATOM 1403 N N . LEU A 1 177 ? 9.844 23.656 13.148 1 97.5 177 LEU A N 1
ATOM 1404 C CA . LEU A 1 177 ? 9.367 25.016 13.016 1 97.5 177 LEU A CA 1
ATOM 1405 C C . LEU A 1 177 ? 9.844 25.875 14.18 1 97.5 177 LEU A C 1
ATOM 1407 O O . LEU A 1 177 ? 10.312 27 13.977 1 97.5 177 LEU A O 1
ATOM 1411 N N . ALA A 1 178 ? 9.758 25.359 15.391 1 97.75 178 ALA A N 1
ATOM 1412 C CA . ALA A 1 178 ? 10.195 26.094 16.578 1 97.75 178 ALA A CA 1
ATOM 1413 C C . ALA A 1 178 ? 11.664 26.484 16.469 1 97.75 178 ALA A C 1
ATOM 1415 O O . ALA A 1 178 ? 12.023 27.625 16.766 1 97.75 178 ALA A O 1
ATOM 1416 N N . PHE A 1 179 ? 12.477 25.578 16.047 1 97.44 179 PHE A N 1
ATOM 1417 C CA . PHE A 1 179 ? 13.906 25.859 15.914 1 97.44 179 PHE A CA 1
ATOM 1418 C C . PHE A 1 179 ? 14.156 26.875 14.812 1 97.44 179 PHE A C 1
ATOM 1420 O O . PHE A 1 179 ? 15.008 27.766 14.961 1 97.44 179 PHE A O 1
ATOM 1427 N N . SER A 1 180 ? 13.461 26.75 13.68 1 97.38 180 SER A N 1
ATOM 1428 C CA . SER A 1 180 ? 13.617 27.703 12.594 1 97.38 180 SER A CA 1
ATOM 1429 C C . SER A 1 180 ? 13.211 29.109 13.031 1 97.38 180 SER A C 1
ATOM 1431 O O . SER A 1 180 ? 13.867 30.094 12.672 1 97.38 180 SER A O 1
ATOM 1433 N N . LEU A 1 181 ? 12.156 29.188 13.773 1 97.56 181 LEU A N 1
ATOM 1434 C CA . LEU A 1 181 ? 11.711 30.469 14.312 1 97.56 181 LEU A CA 1
ATOM 1435 C C . LEU A 1 181 ? 12.758 31.062 15.242 1 97.56 181 LEU A C 1
ATOM 1437 O O . LEU A 1 181 ? 13.078 32.25 15.148 1 97.56 181 LEU A O 1
ATOM 1441 N N . ALA A 1 182 ? 13.281 30.25 16.125 1 97.06 182 ALA A N 1
ATOM 1442 C CA . ALA A 1 182 ? 14.289 30.688 17.078 1 97.06 182 ALA A CA 1
ATOM 1443 C C . ALA A 1 182 ? 15.547 31.172 16.375 1 97.06 182 ALA A C 1
ATOM 1445 O O . ALA A 1 182 ? 16.172 32.156 16.797 1 97.06 182 ALA A O 1
ATOM 1446 N N . LYS A 1 183 ? 15.914 30.516 15.305 1 96.25 183 LYS A N 1
ATOM 1447 C CA . LYS A 1 183 ? 17.094 30.891 14.523 1 96.25 183 LYS A CA 1
ATOM 1448 C C . LYS A 1 183 ? 16.859 32.219 13.797 1 96.25 183 LYS A C 1
ATOM 1450 O O . LYS A 1 183 ? 17.797 33 13.633 1 96.25 183 LYS A O 1
ATOM 1455 N N . THR A 1 184 ? 15.703 32.406 13.328 1 94.81 184 THR A N 1
ATOM 1456 C CA . THR A 1 184 ? 15.383 33.562 12.516 1 94.81 184 THR A CA 1
ATOM 1457 C C . THR A 1 184 ? 15.195 34.812 13.391 1 94.81 184 THR A C 1
ATOM 1459 O O . THR A 1 184 ? 15.625 35.906 13.039 1 94.81 184 THR A O 1
ATOM 1462 N N . TYR A 1 185 ? 14.516 34.562 14.516 1 94.75 185 TYR A N 1
ATOM 1463 C CA . TYR A 1 185 ? 14.234 35.656 15.445 1 94.75 185 TYR A CA 1
ATOM 1464 C C . TYR A 1 185 ? 15.008 35.5 16.75 1 94.75 185 TYR A C 1
ATOM 1466 O O . TYR A 1 185 ? 14.422 35.156 17.781 1 94.75 185 TYR A O 1
ATOM 1474 N N . THR A 1 186 ? 16.203 35.906 16.766 1 93.56 186 THR A N 1
ATOM 1475 C CA . THR A 1 186 ? 17.156 35.594 17.828 1 93.56 186 THR A CA 1
ATOM 1476 C C . THR A 1 186 ? 16.828 36.344 19.109 1 93.56 186 THR A C 1
ATOM 1478 O O . THR A 1 186 ? 17.203 35.906 20.203 1 93.56 186 THR A O 1
ATOM 1481 N N . ASN A 1 187 ? 16.141 37.406 18.953 1 92.62 187 ASN A N 1
ATOM 1482 C CA . ASN A 1 187 ? 15.812 38.219 20.125 1 92.62 187 ASN A CA 1
ATOM 1483 C C . ASN A 1 187 ? 14.445 37.844 20.688 1 92.62 187 ASN A C 1
ATOM 1485 O O . ASN A 1 187 ? 14.008 38.406 21.688 1 92.62 187 ASN A O 1
ATOM 1489 N N . SER A 1 188 ? 13.789 36.906 20.078 1 94.75 188 SER A N 1
ATOM 1490 C CA . SER A 1 188 ? 12.469 36.469 20.5 1 94.75 188 SER A CA 1
ATOM 1491 C C . SER A 1 188 ? 12.547 35.125 21.25 1 94.75 188 SER A C 1
ATOM 1493 O O . SER A 1 188 ? 13.562 34.438 21.172 1 94.75 188 SER A O 1
ATOM 1495 N N . LEU A 1 189 ? 11.562 34.938 22.031 1 96.62 189 LEU A N 1
ATOM 1496 C CA . LEU A 1 189 ? 11.438 33.625 22.703 1 96.62 189 LEU A CA 1
ATOM 1497 C C . LEU A 1 189 ? 10.375 32.781 22.031 1 96.62 189 LEU A C 1
ATOM 1499 O O . LEU A 1 189 ? 9.328 33.281 21.625 1 96.62 189 LEU A O 1
ATOM 1503 N N . VAL A 1 190 ? 10.719 31.469 21.844 1 97.69 190 VAL A N 1
ATOM 1504 C CA . VAL A 1 190 ? 9.828 30.516 21.156 1 97.69 190 VAL A CA 1
ATOM 1505 C C . VAL A 1 190 ? 9.477 29.375 22.109 1 97.69 190 VAL A C 1
ATOM 1507 O O . VAL A 1 190 ? 10.359 28.781 22.734 1 97.69 190 VAL A O 1
ATOM 1510 N N . TRP A 1 191 ? 8.219 29.109 22.266 1 96.38 191 TRP A N 1
ATOM 1511 C CA . TRP A 1 191 ? 7.738 27.938 23 1 96.38 191 TRP A CA 1
ATOM 1512 C C . TRP A 1 191 ? 7.133 26.922 22.047 1 96.38 191 TRP A C 1
ATOM 1514 O O . TRP A 1 191 ? 6.18 27.219 21.328 1 96.38 191 TRP A O 1
ATOM 1524 N N . GLY A 1 192 ? 7.691 25.703 22 1 96.56 192 GLY A N 1
ATOM 1525 C CA . GLY A 1 192 ? 7.051 24.562 21.344 1 96.56 192 GLY A CA 1
ATOM 1526 C C . GLY A 1 192 ? 6.27 23.688 22.297 1 96.56 192 GLY A C 1
ATOM 1527 O O . GLY A 1 192 ? 6.816 23.203 23.297 1 96.56 192 GLY A O 1
ATOM 1528 N N . VAL A 1 193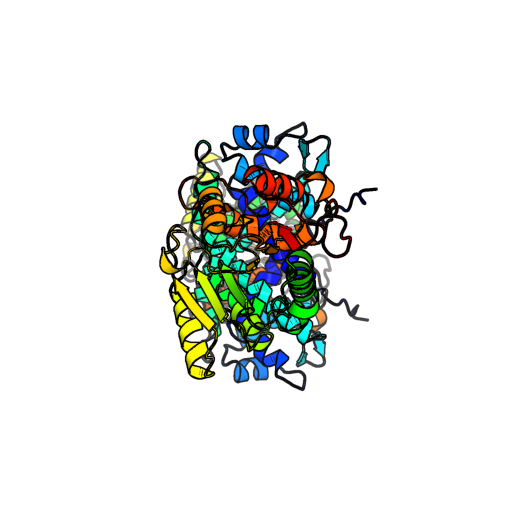 ? 4.984 23.484 21.969 1 95.06 193 VAL A N 1
ATOM 1529 C CA . VAL A 1 193 ? 4.191 22.641 22.859 1 95.06 193 VAL A CA 1
ATOM 1530 C C . VAL A 1 193 ? 3.533 21.516 22.047 1 95.06 193 VAL A C 1
ATOM 1532 O O . VAL A 1 193 ? 3.176 21.719 20.891 1 95.06 193 VAL A O 1
ATOM 1535 N N . ASP A 1 194 ? 3.391 20.391 22.609 1 94.5 194 ASP A N 1
ATOM 1536 C CA . ASP A 1 194 ? 2.77 19.219 22 1 94.5 194 ASP A CA 1
ATOM 1537 C C . ASP A 1 194 ? 2.318 18.219 23.062 1 94.5 194 ASP A C 1
ATOM 1539 O O . ASP A 1 194 ? 2.752 18.281 24.203 1 94.5 194 ASP A O 1
ATOM 1543 N N . ILE A 1 195 ? 1.42 17.375 22.656 1 92.06 195 ILE A N 1
ATOM 1544 C CA . ILE A 1 195 ? 0.916 16.359 23.594 1 92.06 195 ILE A CA 1
ATOM 1545 C C . ILE A 1 195 ? 1.856 15.164 23.609 1 92.06 195 ILE A C 1
ATOM 1547 O O . ILE A 1 195 ? 1.832 14.367 24.547 1 92.06 195 ILE A O 1
ATOM 1551 N N . ASP A 1 196 ? 2.666 14.984 22.609 1 92.81 196 ASP A N 1
ATOM 1552 C CA . ASP A 1 196 ? 3.541 13.82 22.484 1 92.81 196 ASP A CA 1
ATOM 1553 C C . ASP A 1 196 ? 4.816 14 23.297 1 92.81 196 ASP A C 1
ATOM 1555 O O . ASP A 1 196 ? 5.672 14.82 22.953 1 92.81 196 ASP A O 1
ATOM 1559 N N . GLU A 1 197 ? 5.047 13.172 24.234 1 93.81 197 GLU A N 1
ATOM 1560 C CA . GLU A 1 197 ? 6.191 13.273 25.141 1 93.81 197 GLU A CA 1
ATOM 1561 C C . GLU A 1 197 ? 7.5 12.969 24.406 1 93.81 197 GLU A C 1
ATOM 1563 O O . GLU A 1 197 ? 8.523 13.609 24.656 1 93.81 197 GLU A O 1
ATOM 1568 N N . ALA A 1 198 ? 7.477 12.016 23.578 1 94.5 198 ALA A N 1
ATOM 1569 C CA . ALA A 1 198 ? 8.688 11.633 22.844 1 94.5 198 ALA A CA 1
ATOM 1570 C C . ALA A 1 198 ? 9.18 12.773 21.969 1 94.5 198 ALA A C 1
ATOM 1572 O O . ALA A 1 198 ? 10.383 13.031 21.891 1 94.5 198 ALA A O 1
ATOM 1573 N N . ALA A 1 199 ? 8.305 13.422 21.328 1 94.88 199 ALA A N 1
ATOM 1574 C CA . ALA A 1 199 ? 8.648 14.555 20.469 1 94.88 199 ALA A CA 1
ATOM 1575 C C . ALA A 1 199 ? 9.219 15.703 21.297 1 94.88 199 ALA A C 1
ATOM 1577 O O . ALA A 1 199 ? 10.234 16.297 20.922 1 94.88 199 ALA A O 1
ATOM 1578 N N . ILE A 1 200 ? 8.617 15.992 22.422 1 96.19 200 ILE A N 1
ATOM 1579 C CA . ILE A 1 200 ? 9.023 17.094 23.297 1 96.19 200 ILE A CA 1
ATOM 1580 C C . ILE A 1 200 ? 10.406 16.797 23.875 1 96.19 200 ILE A C 1
ATOM 1582 O O . ILE A 1 200 ? 11.273 17.688 23.906 1 96.19 200 ILE A O 1
ATOM 1586 N N . ASP A 1 201 ? 10.602 15.562 24.266 1 97.31 201 ASP A N 1
ATOM 1587 C CA . ASP A 1 201 ? 11.906 15.172 24.797 1 97.31 201 ASP A CA 1
ATOM 1588 C C . ASP A 1 201 ? 12.992 15.305 23.734 1 97.31 201 ASP A C 1
ATOM 1590 O O . ASP A 1 201 ? 14.102 15.766 24.031 1 97.31 201 ASP A O 1
ATOM 1594 N N . ALA A 1 202 ? 12.68 14.93 22.578 1 96.31 202 ALA A N 1
ATOM 1595 C CA . ALA A 1 202 ? 13.625 15.086 21.469 1 96.31 202 ALA A CA 1
ATOM 1596 C C . ALA A 1 202 ? 13.953 16.562 21.234 1 96.31 202 ALA A C 1
ATOM 1598 O O . ALA A 1 202 ? 15.102 16.906 20.953 1 96.31 202 ALA A O 1
ATOM 1599 N N . GLY A 1 203 ? 12.961 17.406 21.281 1 96.44 203 GLY A N 1
ATOM 1600 C CA . GLY A 1 203 ? 13.172 18.828 21.141 1 96.44 203 GLY A CA 1
ATOM 1601 C C . GLY A 1 203 ? 14.062 19.422 22.219 1 96.44 203 GLY A C 1
ATOM 1602 O O . GLY A 1 203 ? 14.961 20.203 21.922 1 96.44 203 GLY A O 1
ATOM 1603 N N . ARG A 1 204 ? 13.836 19 23.453 1 97.56 204 ARG A N 1
ATOM 1604 C CA . ARG A 1 204 ? 14.648 19.469 24.562 1 97.56 204 ARG A CA 1
ATOM 1605 C C . ARG A 1 204 ? 16.109 19.062 24.391 1 97.56 204 ARG A C 1
ATOM 1607 O O . ARG A 1 204 ? 17.016 19.875 24.578 1 97.56 204 ARG A O 1
ATOM 1614 N N . LYS A 1 205 ? 16.344 17.844 24.031 1 97.69 205 LYS A N 1
ATOM 1615 C CA . LYS A 1 205 ? 17.688 17.344 23.828 1 97.69 205 LYS A CA 1
ATOM 1616 C C . LYS A 1 205 ? 18.391 18.094 22.703 1 97.69 205 LYS A C 1
ATOM 1618 O O . LYS A 1 205 ? 19.562 18.438 22.828 1 97.69 205 LYS A O 1
ATOM 1623 N N . LYS A 1 206 ? 17.656 18.297 21.672 1 97 206 LYS A N 1
ATOM 1624 C CA . LYS A 1 206 ? 18.219 19.016 20.531 1 97 206 LYS A CA 1
ATOM 1625 C C . LYS A 1 206 ? 18.562 20.453 20.906 1 97 206 LYS A C 1
ATOM 1627 O O . LYS A 1 206 ? 19.594 20.984 20.484 1 97 206 LYS A O 1
ATOM 1632 N N . ALA A 1 207 ? 17.75 21.125 21.641 1 97.19 207 ALA A N 1
ATOM 1633 C CA . ALA A 1 207 ? 18 22.5 22.094 1 97.19 207 ALA A CA 1
ATOM 1634 C C . ALA A 1 207 ? 19.266 22.562 22.953 1 97.19 207 ALA A C 1
ATOM 1636 O O . ALA A 1 207 ? 20.078 23.484 22.797 1 97.19 207 ALA A O 1
ATOM 1637 N N . GLN A 1 208 ? 19.375 21.562 23.797 1 96.81 208 GLN A N 1
ATOM 1638 C CA . GLN A 1 208 ? 20.547 21.484 24.672 1 96.81 208 GLN A CA 1
ATOM 1639 C C . GLN A 1 208 ? 21.812 21.219 23.859 1 96.81 208 GLN A C 1
ATOM 1641 O O . GLN A 1 208 ? 22.812 21.906 24.031 1 96.81 208 GLN A O 1
ATOM 1646 N N . LYS A 1 209 ? 21.766 20.281 23 1 96.88 209 LYS A N 1
ATOM 1647 C CA . LYS A 1 209 ? 22.906 19.875 22.188 1 96.88 209 LYS A CA 1
ATOM 1648 C C . LYS A 1 209 ? 23.422 21.031 21.344 1 96.88 209 LYS A C 1
ATOM 1650 O O . LYS A 1 209 ? 24.625 21.172 21.141 1 96.88 209 LYS A O 1
ATOM 1655 N N . ASN A 1 210 ? 22.453 21.844 20.875 1 95.5 210 ASN A N 1
ATOM 1656 C CA . ASN A 1 210 ? 22.828 22.906 19.953 1 95.5 210 ASN A CA 1
ATOM 1657 C C . ASN A 1 210 ? 22.906 24.266 20.656 1 95.5 210 ASN A C 1
ATOM 1659 O O . ASN A 1 210 ? 23.047 25.297 20 1 95.5 210 ASN A O 1
ATOM 1663 N N . SER A 1 211 ? 22.703 24.344 21.953 1 94.06 211 SER A N 1
ATOM 1664 C CA . SER A 1 211 ? 22.859 25.516 22.812 1 94.06 211 SER A CA 1
ATOM 1665 C C . SER A 1 211 ? 21.891 26.625 22.406 1 94.06 211 SER A C 1
ATOM 1667 O O . SER A 1 211 ? 22.281 27.781 22.266 1 94.06 211 SER A O 1
ATOM 1669 N N . PHE A 1 212 ? 20.719 26.172 22.078 1 94.12 212 PHE A N 1
ATOM 1670 C CA . PHE A 1 212 ? 19.656 27.156 21.891 1 94.12 212 PHE A CA 1
ATOM 1671 C C . PHE A 1 212 ? 19.203 27.734 23.219 1 94.12 212 PHE A C 1
ATOM 1673 O O . PHE A 1 212 ? 18.875 26.984 24.156 1 94.12 212 PHE A O 1
ATOM 1680 N N . SER A 1 213 ? 19.141 29.078 23.312 1 94.94 213 SER A N 1
ATOM 1681 C CA . SER A 1 213 ? 18.781 29.703 24.578 1 94.94 213 SER A CA 1
ATOM 1682 C C . SER A 1 213 ? 17.406 30.344 24.5 1 94.94 213 SER A C 1
ATOM 1684 O O . SER A 1 213 ? 16.828 30.719 25.531 1 94.94 213 SER A O 1
ATOM 1686 N N . ASN A 1 214 ? 16.844 30.391 23.344 1 97.31 214 ASN A N 1
ATOM 1687 C CA . ASN A 1 214 ? 15.594 31.141 23.219 1 97.31 214 ASN A CA 1
ATOM 1688 C C . ASN A 1 214 ? 14.453 30.25 22.734 1 97.31 214 ASN A C 1
ATOM 1690 O O . ASN A 1 214 ? 13.477 30.734 22.172 1 97.31 214 ASN A O 1
ATOM 1694 N N . VAL A 1 215 ? 14.57 28.906 22.844 1 97.75 215 VAL A N 1
ATOM 1695 C CA . VAL A 1 215 ? 13.492 28 22.5 1 97.75 215 VAL A CA 1
ATOM 1696 C C . VAL A 1 215 ? 13.242 27.031 23.656 1 97.75 215 VAL A C 1
ATOM 1698 O O . VAL A 1 215 ? 14.188 26.516 24.25 1 97.75 215 VAL A O 1
ATOM 1701 N N . PHE A 1 216 ? 11.984 26.875 23.984 1 95.75 216 PHE A N 1
ATOM 1702 C CA . PHE A 1 216 ? 11.547 26.016 25.094 1 95.75 216 PHE A CA 1
ATOM 1703 C C . PHE A 1 216 ? 10.508 25.016 24.609 1 95.75 216 PHE A C 1
ATOM 1705 O O . PHE A 1 216 ? 9.664 25.328 23.766 1 95.75 216 PHE A O 1
ATOM 1712 N N . PHE A 1 217 ? 10.57 23.766 25.141 1 96.38 217 PHE A N 1
ATOM 1713 C CA . PHE A 1 217 ? 9.617 22.719 24.766 1 96.38 217 PHE A CA 1
ATOM 1714 C C . PHE A 1 217 ? 8.859 22.234 26 1 96.38 217 PHE A C 1
ATOM 1716 O O . PHE A 1 217 ? 9.469 21.906 27.031 1 96.38 217 PHE A O 1
ATOM 1723 N N . GLU A 1 218 ? 7.531 22.188 25.875 1 92.81 218 GLU A N 1
ATOM 1724 C CA . GLU A 1 218 ? 6.695 21.766 26.984 1 92.81 218 GLU A CA 1
ATOM 1725 C C . GLU A 1 218 ? 5.562 20.859 26.516 1 92.81 218 GLU A C 1
ATOM 1727 O O . GLU A 1 218 ? 4.949 21.125 25.469 1 92.81 218 GLU A O 1
ATOM 1732 N N . LYS A 1 219 ? 5.297 19.797 27.266 1 92.81 219 LYS A N 1
ATOM 1733 C CA . LYS A 1 219 ? 4.145 18.953 26.984 1 92.81 219 LYS A CA 1
ATOM 1734 C C . LYS A 1 219 ? 2.859 19.578 27.531 1 92.81 219 LYS A C 1
ATOM 1736 O O . LYS A 1 219 ? 2.805 19.984 28.688 1 92.81 219 LYS A O 1
ATOM 1741 N N . ILE A 1 220 ? 1.904 19.719 26.703 1 83.94 220 ILE A N 1
ATOM 1742 C CA . ILE A 1 220 ? 0.6 20.203 27.141 1 83.94 220 ILE A CA 1
ATOM 1743 C C . ILE A 1 220 ? -0.46 19.141 26.891 1 83.94 220 ILE A C 1
ATOM 1745 O O . ILE A 1 220 ? -0.522 18.562 25.797 1 83.94 220 ILE A O 1
ATOM 1749 N N . VAL A 1 221 ? -1.182 18.891 28 1 76.81 221 VAL A N 1
ATOM 1750 C CA . VAL A 1 221 ? -2.232 17.875 27.906 1 76.81 221 VAL A CA 1
ATOM 1751 C C . VAL A 1 221 ? -3.602 18.547 27.922 1 76.81 221 VAL A C 1
ATOM 1753 O O . VAL A 1 221 ? -3.83 19.484 28.688 1 76.81 221 VAL A O 1
ATOM 1756 N N . ASP A 1 222 ? -4.453 18.188 27.172 1 67.5 222 ASP A N 1
ATOM 1757 C CA . ASP A 1 222 ? -5.867 18.547 27.125 1 67.5 222 ASP A CA 1
ATOM 1758 C C . ASP A 1 222 ? -6.043 20.031 26.859 1 67.5 222 ASP A C 1
ATOM 1760 O O . ASP A 1 222 ? -7.031 20.641 27.297 1 67.5 222 ASP A O 1
ATOM 1764 N N . GLY A 1 223 ? -5.008 20.641 26.328 1 67.25 223 GLY A N 1
ATOM 1765 C CA . GLY A 1 223 ? -5.148 22.047 26.016 1 67.25 223 GLY A CA 1
ATOM 1766 C C . GLY A 1 223 ? -5.062 22.953 27.234 1 67.25 223 GLY A C 1
ATOM 1767 O O . GLY A 1 223 ? -5.25 24.172 27.125 1 67.25 223 GLY A O 1
ATOM 1768 N N . ASN A 1 224 ? -4.812 22.344 28.266 1 74.62 224 ASN A N 1
ATOM 1769 C CA . ASN A 1 224 ? -4.73 23.172 29.469 1 74.62 224 ASN A CA 1
ATOM 1770 C C . ASN A 1 224 ? -3.428 23.953 29.531 1 74.62 224 ASN A C 1
ATOM 1772 O O . ASN A 1 224 ? -2.383 23.422 29.891 1 74.62 224 ASN A O 1
ATOM 1776 N N . MET A 1 225 ? -3.598 25.203 29.172 1 78.38 225 MET A N 1
ATOM 1777 C CA . MET A 1 225 ? -2.424 26.062 29.219 1 78.38 225 MET A CA 1
ATOM 1778 C C . MET A 1 225 ? -2.227 26.641 30.625 1 78.38 225 MET A C 1
ATOM 1780 O O . MET A 1 225 ? -3.17 27.156 31.219 1 78.38 225 MET A O 1
ATOM 1784 N N . PRO A 1 226 ? -1.065 26.469 31.078 1 78.75 226 PRO A N 1
ATOM 1785 C CA . PRO A 1 226 ? -0.805 27 32.438 1 78.75 226 PRO A CA 1
ATOM 1786 C C . PRO A 1 226 ? -1.005 28.516 32.5 1 78.75 226 PRO A C 1
ATOM 1788 O O . PRO A 1 226 ? -0.829 29.219 31.516 1 78.75 226 PRO A O 1
ATOM 1791 N N . ASP A 1 227 ? -1.278 28.953 33.719 1 81.75 227 ASP A N 1
ATOM 1792 C CA . ASP A 1 227 ? -1.54 30.359 33.969 1 81.75 227 ASP A CA 1
ATOM 1793 C C . ASP A 1 227 ? -0.322 31.219 33.625 1 81.75 227 ASP A C 1
ATOM 1795 O O . ASP A 1 227 ? -0.462 32.375 33.219 1 81.75 227 ASP A O 1
ATOM 1799 N N . VAL A 1 228 ? 0.767 30.656 33.688 1 81.31 228 VAL A N 1
ATOM 1800 C CA . VAL A 1 228 ? 2.006 31.391 33.469 1 81.31 228 VAL A CA 1
ATOM 1801 C C . VAL A 1 228 ? 2.096 31.828 32 1 81.31 228 VAL A C 1
ATOM 1803 O O . VAL A 1 228 ? 2.818 32.781 31.672 1 81.31 228 VAL A O 1
ATOM 1806 N N . LEU A 1 229 ? 1.232 31.281 31.188 1 87.12 229 LEU A N 1
ATOM 1807 C CA . LEU A 1 229 ? 1.289 31.578 29.766 1 87.12 229 LEU A CA 1
ATOM 1808 C C . LEU A 1 229 ? 0.226 32.625 29.391 1 87.12 229 LEU A C 1
ATOM 1810 O O . LEU A 1 229 ? 0.138 33.031 28.234 1 87.12 229 LEU A O 1
ATOM 1814 N N . LYS A 1 230 ? -0.469 33.094 30.359 1 90.62 230 LYS A N 1
ATOM 1815 C CA . LYS A 1 230 ? -1.51 34.094 30.078 1 90.62 230 LYS A CA 1
ATOM 1816 C C . LYS A 1 230 ? -0.918 35.344 29.469 1 90.62 230 LYS A C 1
ATOM 1818 O O . LYS A 1 230 ? 0.099 35.844 29.953 1 90.62 230 LYS A O 1
ATOM 1823 N N . ASP A 1 231 ? -1.531 35.844 28.453 1 94.62 231 ASP A N 1
ATOM 1824 C CA . ASP A 1 231 ? -1.158 37.094 27.766 1 94.62 231 ASP A CA 1
ATOM 1825 C C . ASP A 1 231 ? 0.344 37.125 27.5 1 94.62 231 ASP A C 1
ATOM 1827 O O . ASP A 1 231 ? 0.991 38.156 27.734 1 94.62 231 ASP A O 1
ATOM 1831 N N . LYS A 1 232 ? 0.796 36.062 27.047 1 94.81 232 LYS A N 1
ATOM 1832 C CA . LYS A 1 232 ? 2.248 35.969 26.938 1 94.81 232 LYS A CA 1
ATOM 1833 C C . LYS A 1 232 ? 2.695 36.062 25.484 1 94.81 232 LYS A C 1
ATOM 1835 O O . LYS A 1 232 ? 3.791 36.562 25.203 1 94.81 232 LYS A O 1
ATOM 1840 N N . PHE A 1 233 ? 1.873 35.656 24.562 1 97.06 233 PHE A N 1
ATOM 1841 C CA . PHE A 1 233 ? 2.367 35.438 23.203 1 97.06 233 PHE A CA 1
ATOM 1842 C C . PHE A 1 233 ? 1.852 36.531 22.266 1 97.06 233 PHE A C 1
ATOM 1844 O O . PHE A 1 233 ? 0.698 36.969 22.375 1 97.06 233 PHE A O 1
ATOM 1851 N N . ASP A 1 234 ? 2.742 37 21.422 1 97.31 234 ASP A N 1
ATOM 1852 C CA . ASP A 1 234 ? 2.393 37.906 20.344 1 97.31 234 ASP A CA 1
ATOM 1853 C C . ASP A 1 234 ? 1.832 37.156 19.141 1 97.31 234 ASP A C 1
ATOM 1855 O O . ASP A 1 234 ? 0.91 37.625 18.469 1 97.31 234 ASP A O 1
ATOM 1859 N N . ILE A 1 235 ? 2.416 36 18.891 1 97.75 235 ILE A N 1
ATOM 1860 C CA . ILE A 1 235 ? 2.086 35.156 17.734 1 97.75 235 ILE A CA 1
ATOM 1861 C C . ILE A 1 235 ? 1.918 33.719 18.172 1 97.75 235 ILE A C 1
ATOM 1863 O O . ILE A 1 235 ? 2.719 33.188 18.953 1 97.75 235 ILE A O 1
ATOM 1867 N N . ILE A 1 236 ? 0.865 33.062 17.719 1 98 236 ILE A N 1
ATOM 1868 C CA . ILE A 1 236 ? 0.709 31.625 17.797 1 98 236 ILE A CA 1
ATOM 1869 C C . ILE A 1 236 ? 0.731 31.031 16.391 1 98 236 ILE A C 1
ATOM 1871 O O . ILE A 1 236 ? 0.067 31.531 15.484 1 98 236 ILE A O 1
ATOM 1875 N N . VAL A 1 237 ? 1.547 30.016 16.203 1 98.06 237 VAL A N 1
ATOM 1876 C CA . VAL A 1 237 ? 1.571 29.297 14.938 1 98.06 237 VAL A CA 1
ATOM 1877 C C . VAL A 1 237 ? 1.057 27.875 15.148 1 98.06 237 VAL A C 1
ATOM 1879 O O . VAL A 1 237 ? 1.48 27.188 16.078 1 98.06 237 VAL A O 1
ATOM 1882 N N . MET A 1 238 ? 0.097 27.453 14.328 1 96.56 238 MET A N 1
ATOM 1883 C CA . MET A 1 238 ? -0.413 26.094 14.227 1 96.56 238 MET A CA 1
ATOM 1884 C C . MET A 1 238 ? -0.18 25.531 12.828 1 96.56 238 MET A C 1
ATOM 1886 O O . MET A 1 238 ? -0.946 25.812 11.906 1 96.56 238 MET A O 1
ATOM 1890 N N . ALA A 1 239 ? 0.819 24.719 12.734 1 96.56 239 ALA A N 1
ATOM 1891 C CA . ALA A 1 239 ? 1.131 24.156 11.422 1 96.56 239 ALA A CA 1
ATOM 1892 C C . ALA A 1 239 ? 0.695 22.703 11.328 1 96.56 239 ALA A C 1
ATOM 1894 O O . ALA A 1 239 ? 1.335 21.812 11.898 1 96.56 239 ALA A O 1
ATOM 1895 N N . ASP A 1 240 ? -0.392 22.453 10.531 1 95.62 240 ASP A N 1
ATOM 1896 C CA . ASP A 1 240 ? -0.908 21.109 10.297 1 95.62 240 ASP A CA 1
ATOM 1897 C C . ASP A 1 240 ? -1.396 20.484 11.602 1 95.62 240 ASP A C 1
ATOM 1899 O O . ASP A 1 240 ? -1.004 19.359 11.938 1 95.62 240 ASP A O 1
ATOM 1903 N N . VAL A 1 241 ? -2.256 21.25 12.352 1 96.06 241 VAL A N 1
ATOM 1904 C CA . VAL A 1 241 ? -2.672 20.812 13.68 1 96.06 241 VAL A CA 1
ATOM 1905 C C . VAL A 1 241 ? -4.188 20.938 13.812 1 96.06 241 VAL A C 1
ATOM 1907 O O . VAL A 1 241 ? -4.855 20.031 14.32 1 96.06 241 VAL A O 1
ATOM 1910 N N . LEU A 1 242 ? -4.754 22.016 13.336 1 96.62 242 LEU A N 1
ATOM 1911 C CA . LEU A 1 242 ? -6.137 22.406 13.609 1 96.62 242 LEU A CA 1
ATOM 1912 C C . LEU A 1 242 ? -7.098 21.281 13.211 1 96.62 242 LEU A C 1
ATOM 1914 O O . LEU A 1 242 ? -8.016 20.953 13.969 1 96.62 242 LEU A O 1
ATOM 1918 N N . HIS A 1 243 ? -6.895 20.656 12.07 1 97.19 243 HIS A N 1
ATOM 1919 C CA . HIS A 1 243 ? -7.805 19.656 11.539 1 97.19 243 HIS A CA 1
ATOM 1920 C C . HIS A 1 243 ? -7.695 18.344 12.32 1 97.19 243 HIS A C 1
ATOM 1922 O O . HIS A 1 243 ? -8.555 17.469 12.203 1 97.19 243 HIS A O 1
ATOM 1928 N N . ASP A 1 244 ? -6.68 18.188 13.164 1 96.62 244 ASP A N 1
ATOM 1929 C CA . ASP A 1 244 ? -6.41 16.953 13.883 1 96.62 244 ASP A CA 1
ATOM 1930 C C . ASP A 1 244 ? -7.023 16.984 15.281 1 96.62 244 ASP A C 1
ATOM 1932 O O . ASP A 1 244 ? -7.109 15.953 15.953 1 96.62 244 ASP A O 1
ATOM 1936 N N . LEU A 1 245 ? -7.473 18.109 15.75 1 95.38 245 LEU A N 1
ATOM 1937 C CA . LEU A 1 245 ? -7.801 18.312 17.156 1 95.38 245 LEU A CA 1
ATOM 1938 C C . LEU A 1 245 ? -9.148 17.688 17.5 1 95.38 245 LEU A C 1
ATOM 1940 O O . LEU A 1 245 ? -10.156 17.984 16.859 1 95.38 245 LEU A O 1
ATOM 1944 N N . PRO A 1 246 ? -9.164 16.891 18.562 1 95.31 246 PRO A N 1
ATOM 1945 C CA . PRO A 1 246 ? -10.445 16.328 18.984 1 95.31 246 PRO A CA 1
ATOM 1946 C C . PRO A 1 246 ? -11.344 17.359 19.656 1 95.31 246 PRO A C 1
ATOM 1948 O O . PRO A 1 246 ? -12.57 17.234 19.641 1 95.31 246 PRO A O 1
ATOM 1951 N N . ASP A 1 247 ? -10.711 18.422 20.281 1 94.44 247 ASP A N 1
ATOM 1952 C CA . ASP A 1 247 ? -11.438 19.484 20.953 1 94.44 247 ASP A CA 1
ATOM 1953 C C . ASP A 1 247 ? -10.891 20.859 20.578 1 94.44 247 ASP A C 1
ATOM 1955 O O . ASP A 1 247 ? -10.344 21.562 21.422 1 94.44 247 ASP A O 1
ATOM 1959 N N . PRO A 1 248 ? -11.156 21.266 19.344 1 95.25 248 PRO A N 1
ATOM 1960 C CA . PRO A 1 248 ? -10.633 22.547 18.891 1 95.25 248 PRO A CA 1
ATOM 1961 C C . PRO A 1 248 ? -11.25 23.734 19.625 1 95.25 248 PRO A C 1
ATOM 1963 O O . PRO A 1 248 ? -10.617 24.781 19.75 1 95.25 248 PRO A O 1
ATOM 1966 N N . ASN A 1 249 ? -12.398 23.594 20.156 1 95.5 249 ASN A N 1
ATOM 1967 C CA . ASN A 1 249 ? -13.062 24.688 20.844 1 95.5 249 ASN A CA 1
ATOM 1968 C C . ASN A 1 249 ? -12.297 25.094 22.109 1 95.5 249 ASN A C 1
ATOM 1970 O O . ASN A 1 249 ? -12.07 26.297 22.344 1 95.5 249 ASN A O 1
ATOM 1974 N N . THR A 1 250 ? -11.961 24.109 22.891 1 93.69 250 THR A N 1
ATOM 1975 C CA . THR A 1 250 ? -11.195 24.391 24.094 1 93.69 250 THR A CA 1
ATOM 1976 C C . THR A 1 250 ? -9.844 25.016 23.75 1 93.69 250 THR A C 1
ATOM 1978 O O . THR A 1 250 ? -9.398 25.953 24.422 1 93.69 250 THR A O 1
ATOM 1981 N N . ILE A 1 251 ? -9.219 24.531 22.719 1 93.75 251 ILE A N 1
ATOM 1982 C CA . ILE A 1 251 ? -7.914 25.031 22.297 1 93.75 251 ILE A CA 1
ATOM 1983 C C . ILE A 1 251 ? -8.039 26.484 21.844 1 93.75 251 ILE A C 1
ATOM 1985 O O . ILE A 1 251 ? -7.227 27.344 22.219 1 93.75 251 ILE A O 1
ATOM 1989 N N . MET A 1 252 ? -9.055 26.797 21.062 1 94.69 252 MET A N 1
ATOM 1990 C CA . MET A 1 252 ? -9.273 28.156 20.578 1 94.69 252 MET A CA 1
ATOM 1991 C C . MET A 1 252 ? -9.562 29.109 21.734 1 94.69 252 MET A C 1
ATOM 1993 O O . MET A 1 252 ? -9.109 30.25 21.734 1 94.69 252 MET A O 1
ATOM 1997 N N . ALA A 1 253 ? -10.289 28.625 22.703 1 93.31 253 ALA A N 1
ATOM 1998 C CA . ALA A 1 253 ? -10.547 29.438 23.891 1 93.31 253 ALA A CA 1
ATOM 1999 C C . ALA A 1 253 ? -9.258 29.75 24.641 1 93.31 253 ALA A C 1
ATOM 2001 O O . ALA A 1 253 ? -9.062 30.859 25.125 1 93.31 253 ALA A O 1
ATOM 2002 N N . ASN A 1 254 ? -8.422 28.75 24.703 1 92.81 254 ASN A N 1
ATOM 2003 C CA . ASN A 1 254 ? -7.129 28.922 25.359 1 92.81 254 ASN A CA 1
ATOM 2004 C C . ASN A 1 254 ? -6.262 29.938 24.609 1 92.81 254 ASN A C 1
ATOM 2006 O O . ASN A 1 254 ? -5.504 30.688 25.219 1 92.81 254 ASN A O 1
ATOM 2010 N N . PHE A 1 255 ? -6.344 29.922 23.312 1 94.81 255 PHE A N 1
ATOM 2011 C CA . PHE A 1 255 ? -5.574 30.875 22.516 1 94.81 255 PHE A CA 1
ATOM 2012 C C . PHE A 1 255 ? -5.945 32.312 22.875 1 94.81 255 PHE A C 1
ATOM 2014 O O . PHE A 1 255 ? -5.074 33.188 22.953 1 94.81 255 PHE A O 1
ATOM 2021 N N . ARG A 1 256 ? -7.148 32.562 23.156 1 92.69 256 ARG A N 1
ATOM 2022 C CA . ARG A 1 256 ? -7.598 33.906 23.531 1 92.69 256 ARG A CA 1
ATOM 2023 C C . ARG A 1 256 ? -7 34.312 24.859 1 92.69 256 ARG A C 1
ATOM 2025 O O . ARG A 1 256 ? -6.797 35.5 25.109 1 92.69 256 ARG A O 1
ATOM 2032 N N . THR A 1 257 ? -6.73 33.344 25.672 1 92.25 257 THR A N 1
ATOM 2033 C CA . THR A 1 257 ? -6.203 33.625 27 1 92.25 257 THR A CA 1
ATOM 2034 C C . THR A 1 257 ? -4.695 33.844 26.953 1 92.25 257 THR A C 1
ATOM 2036 O O . THR A 1 257 ? -4.164 34.688 27.672 1 92.25 257 THR A O 1
ATOM 2039 N N . VAL A 1 258 ? -4.051 33.156 26.078 1 94.75 258 VAL A N 1
ATOM 2040 C CA . VAL A 1 258 ? -2.592 33.188 26.125 1 94.75 258 VAL A CA 1
ATOM 2041 C C . VAL A 1 258 ? -2.064 34.25 25.156 1 94.75 258 VAL A C 1
ATOM 2043 O O . VAL A 1 258 ? -0.924 34.688 25.281 1 94.75 258 VAL A O 1
ATOM 2046 N N . LEU A 1 259 ? -2.848 34.656 24.203 1 96.12 259 LEU A N 1
ATOM 2047 C CA . LEU A 1 259 ? -2.473 35.719 23.266 1 96.12 259 LEU A CA 1
ATOM 2048 C C . LEU A 1 259 ? -2.525 37.062 23.922 1 96.12 259 LEU A C 1
ATOM 2050 O O . LEU A 1 259 ? -3.447 37.375 24.688 1 96.12 259 LEU A O 1
ATOM 2054 N N . LYS A 1 260 ? -1.539 37.906 23.656 1 95.31 260 LYS A N 1
ATOM 2055 C CA . LYS A 1 260 ? -1.642 39.312 24.031 1 95.31 260 LYS A CA 1
ATOM 2056 C C . LYS A 1 260 ? -2.752 40 23.234 1 95.31 260 LYS A C 1
ATOM 2058 O O . LYS A 1 260 ? -3.117 39.562 22.141 1 95.31 260 LYS A O 1
ATOM 2063 N N . PRO A 1 261 ? -3.256 41.094 23.859 1 94.31 261 PRO A N 1
ATOM 2064 C CA . PRO A 1 261 ? -4.184 41.875 23.047 1 94.31 261 PRO A CA 1
ATOM 2065 C C . PRO A 1 261 ? -3.596 42.281 21.688 1 94.31 261 PRO A C 1
ATOM 2067 O O . PRO A 1 261 ? -2.479 42.812 21.641 1 94.31 261 PRO A O 1
ATOM 2070 N N . GLY A 1 262 ? -4.32 41.969 20.656 1 95 262 GLY A N 1
ATOM 2071 C CA . GLY A 1 262 ? -3.863 42.281 19.312 1 95 262 GLY A CA 1
ATOM 2072 C C . GLY A 1 262 ? -2.992 41.219 18.703 1 95 262 GLY A C 1
ATOM 2073 O O . GLY A 1 262 ? -2.562 41.312 17.562 1 95 262 GLY A O 1
ATOM 2074 N N . GLY A 1 263 ? -2.742 40.156 19.438 1 97.19 263 GLY A N 1
ATOM 2075 C CA . GLY A 1 263 ? -1.911 39.062 18.938 1 97.19 263 GLY A CA 1
ATOM 2076 C C . GLY A 1 263 ? -2.533 38.344 17.781 1 97.19 263 GLY A C 1
ATOM 2077 O O . GLY A 1 263 ? -3.736 38.438 17.531 1 97.19 263 GLY A O 1
ATOM 2078 N N . TYR A 1 264 ? -1.699 37.594 16.969 1 98 264 TYR A N 1
ATOM 2079 C CA . TYR A 1 264 ? -2.15 36.875 15.766 1 98 264 TYR A CA 1
ATOM 2080 C C . TYR A 1 264 ? -1.99 35.375 15.93 1 98 264 TYR A C 1
ATOM 2082 O O . TYR A 1 264 ? -1.079 34.906 16.625 1 98 264 TYR A O 1
ATOM 2090 N N . VAL A 1 265 ? -2.873 34.656 15.32 1 98.25 265 VAL A N 1
ATOM 2091 C CA . VAL A 1 265 ? -2.705 33.25 15.094 1 98.25 265 VAL A CA 1
ATOM 2092 C C . VAL A 1 265 ? -2.465 32.969 13.609 1 98.25 265 VAL A C 1
ATOM 2094 O O . VAL A 1 265 ? -3.162 33.531 12.758 1 98.25 265 VAL A O 1
ATOM 2097 N N . ILE A 1 266 ? -1.452 32.25 13.312 1 98.12 266 ILE A N 1
ATOM 2098 C CA . ILE A 1 266 ? -1.154 31.781 11.969 1 98.12 266 ILE A CA 1
ATOM 2099 C C . ILE A 1 266 ? -1.385 30.266 11.891 1 98.12 266 ILE A C 1
ATOM 2101 O O . ILE A 1 266 ? -0.618 29.484 12.453 1 98.12 266 ILE A O 1
ATOM 2105 N N . ALA A 1 267 ? -2.389 29.859 11.141 1 97.38 267 ALA A N 1
ATOM 2106 C CA . ALA A 1 267 ? -2.664 28.438 10.961 1 97.38 267 ALA A CA 1
ATOM 2107 C C . ALA A 1 267 ? -2.312 27.984 9.547 1 97.38 267 ALA A C 1
ATOM 2109 O O . ALA A 1 267 ? -2.674 28.641 8.57 1 97.38 267 ALA A O 1
ATOM 2110 N N . PHE A 1 268 ? -1.527 26.984 9.469 1 96.38 268 PHE A N 1
ATOM 2111 C CA . PHE A 1 268 ? -1.249 26.328 8.203 1 96.38 268 PHE A CA 1
ATOM 2112 C C . PHE A 1 268 ? -1.945 24.969 8.133 1 96.38 268 PHE A C 1
ATOM 2114 O O . PHE A 1 268 ? -1.709 24.094 8.969 1 96.38 268 PHE A O 1
ATOM 2121 N N . ASP A 1 269 ? -2.811 24.734 7.168 1 95.25 269 ASP A N 1
ATOM 2122 C CA . ASP A 1 269 ? -3.564 23.5 6.957 1 95.25 269 ASP A CA 1
ATOM 2123 C C . ASP A 1 269 ? -3.746 23.219 5.469 1 95.25 269 ASP A C 1
ATOM 2125 O O . ASP A 1 269 ? -3.812 24.156 4.66 1 95.25 269 ASP A O 1
ATOM 2129 N N . PRO A 1 270 ? -3.787 21.906 5.109 1 94.94 270 PRO A N 1
ATOM 2130 C CA . PRO A 1 270 ? -4.023 21.609 3.693 1 94.94 270 PRO A CA 1
ATOM 2131 C C . PRO A 1 270 ? -5.254 22.312 3.139 1 94.94 270 PRO A C 1
ATOM 2133 O O . PRO A 1 270 ? -6.324 22.281 3.752 1 94.94 270 PRO A O 1
ATOM 2136 N N . PRO A 1 271 ? -5.102 22.953 1.99 1 94.25 271 PRO A N 1
ATOM 2137 C CA . PRO A 1 271 ? -6.156 23.812 1.449 1 94.25 271 PRO A CA 1
ATOM 2138 C C . PRO A 1 271 ? -7.141 23.062 0.565 1 94.25 271 PRO A C 1
ATOM 2140 O O . PRO A 1 271 ? -7.199 23.297 -0.645 1 94.25 271 PRO A O 1
ATOM 2143 N N . ILE A 1 272 ? -7.949 22.297 1.08 1 96.44 272 ILE A N 1
ATOM 2144 C CA . ILE A 1 272 ? -8.945 21.609 0.266 1 96.44 272 ILE A CA 1
ATOM 2145 C C . ILE A 1 272 ? -10.297 22.312 0.418 1 96.44 272 ILE A C 1
ATOM 2147 O O . ILE A 1 272 ? -10.531 23.016 1.401 1 96.44 272 ILE A O 1
ATOM 2151 N N . TYR A 1 273 ? -11.188 22.141 -0.529 1 97.12 273 TYR A N 1
ATOM 2152 C CA . TYR A 1 273 ? -12.492 22.781 -0.528 1 97.12 273 TYR A CA 1
ATOM 2153 C C . TYR A 1 273 ? -13.492 21.984 0.309 1 97.12 273 TYR A C 1
ATOM 2155 O O . TYR A 1 273 ? -13.406 20.766 0.384 1 97.12 273 TYR A O 1
ATOM 2163 N N . THR A 1 274 ? -14.43 22.688 0.949 1 96.5 274 THR A N 1
ATOM 2164 C CA . THR A 1 274 ? -15.523 22.047 1.666 1 96.5 274 THR A CA 1
ATOM 2165 C C . THR A 1 274 ? -16.422 21.281 0.703 1 96.5 274 THR A C 1
ATOM 2167 O O . THR A 1 274 ? -16.891 20.188 1.024 1 96.5 274 THR A O 1
ATOM 2170 N N . ASP A 1 275 ? -16.656 21.922 -0.462 1 95.88 275 ASP A N 1
ATOM 2171 C CA . ASP A 1 275 ? -17.438 21.266 -1.515 1 95.88 275 ASP A CA 1
ATOM 2172 C C . ASP A 1 275 ? -16.641 20.156 -2.178 1 95.88 275 ASP A C 1
ATOM 2174 O O . ASP A 1 275 ? -15.648 20.406 -2.861 1 95.88 275 ASP A O 1
ATOM 2178 N N . HIS A 1 276 ? -17.141 18.906 -2.051 1 96.12 276 HIS A N 1
ATOM 2179 C CA . HIS A 1 276 ? -16.422 17.75 -2.566 1 96.12 276 HIS A CA 1
ATOM 2180 C C . HIS A 1 276 ? -16.172 17.875 -4.066 1 96.12 276 HIS A C 1
ATOM 2182 O O . HIS A 1 276 ? -15.133 17.453 -4.562 1 96.12 276 HIS A O 1
ATOM 2188 N N . LYS A 1 277 ? -17.094 18.469 -4.812 1 95.19 277 LYS A N 1
ATOM 2189 C CA . LYS A 1 277 ? -17.016 18.578 -6.266 1 95.19 277 LYS A CA 1
ATOM 2190 C C . LYS A 1 277 ? -15.82 19.422 -6.699 1 95.19 277 LYS A C 1
ATOM 2192 O O . LYS A 1 277 ? -15.211 19.156 -7.738 1 95.19 277 LYS A O 1
ATOM 2197 N N . LYS A 1 278 ? -15.5 20.391 -5.918 1 95.56 278 LYS A N 1
ATOM 2198 C CA . LYS A 1 278 ? -14.414 21.312 -6.254 1 95.56 278 LYS A CA 1
ATOM 2199 C C . LYS A 1 278 ? -13.055 20.641 -6.043 1 95.56 278 LYS A C 1
ATOM 2201 O O . LYS A 1 278 ? -12.031 21.141 -6.508 1 95.56 278 LYS A O 1
ATOM 2206 N N . ASN A 1 279 ? -13.047 19.516 -5.363 1 96.38 279 ASN A N 1
ATOM 2207 C CA . ASN A 1 279 ? -11.797 18.828 -5.074 1 96.38 279 ASN A CA 1
ATOM 2208 C C . ASN A 1 279 ? -11.438 17.828 -6.176 1 96.38 279 ASN A C 1
ATOM 2210 O O . ASN A 1 279 ? -10.336 17.266 -6.176 1 96.38 279 ASN A O 1
ATOM 2214 N N . VAL A 1 280 ? -12.367 17.578 -7.145 1 95.88 280 VAL A N 1
ATOM 2215 C CA . VAL A 1 280 ? -12.102 16.625 -8.227 1 95.88 280 VAL A CA 1
ATOM 2216 C C . VAL A 1 280 ? -10.867 17.062 -9.008 1 95.88 280 VAL A C 1
ATOM 2218 O O . VAL A 1 280 ? -10.836 18.156 -9.578 1 95.88 280 VAL A O 1
ATOM 2221 N N . GLY A 1 281 ? -9.898 16.266 -8.945 1 95.56 281 GLY A N 1
ATOM 2222 C CA . GLY A 1 281 ? -8.68 16.547 -9.688 1 95.56 281 GLY A CA 1
ATOM 2223 C C . GLY A 1 281 ? -7.82 17.625 -9.039 1 95.56 281 GLY A C 1
ATOM 2224 O O . GLY A 1 281 ? -6.828 18.062 -9.617 1 95.56 281 GLY A O 1
ATOM 2225 N N . TYR A 1 282 ? -8.18 18.062 -7.871 1 95.94 282 TYR A N 1
ATOM 2226 C CA . TYR A 1 282 ? -7.43 19.094 -7.16 1 95.94 282 TYR A CA 1
ATOM 2227 C C . TYR A 1 282 ? -6.203 18.5 -6.477 1 95.94 282 TYR A C 1
ATOM 2229 O O . TYR A 1 282 ? -6.332 17.672 -5.566 1 95.94 282 TYR A O 1
ATOM 2237 N N . ASN A 1 283 ? -5.02 18.891 -6.793 1 95.81 283 ASN A N 1
ATOM 2238 C CA . ASN A 1 283 ? -3.764 18.25 -6.414 1 95.81 283 ASN A CA 1
ATOM 2239 C C . ASN A 1 283 ? -3.607 18.188 -4.898 1 95.81 283 ASN A C 1
ATOM 2241 O O . ASN A 1 283 ? -3.158 17.172 -4.363 1 95.81 283 ASN A O 1
ATOM 2245 N N . ASP A 1 284 ? -3.941 19.25 -4.18 1 96.19 284 ASP A N 1
ATOM 2246 C CA . ASP A 1 284 ? -3.783 19.219 -2.727 1 96.19 284 ASP A CA 1
ATOM 2247 C C . ASP A 1 284 ? -4.684 18.172 -2.092 1 96.19 284 ASP A C 1
ATOM 2249 O O . ASP A 1 284 ? -4.273 17.484 -1.154 1 96.19 284 ASP A O 1
ATOM 2253 N N . ALA A 1 285 ? -5.879 18.062 -2.615 1 97.44 285 ALA A N 1
ATOM 2254 C CA . ALA A 1 285 ? -6.766 17.031 -2.111 1 97.44 285 ALA A CA 1
ATOM 2255 C C . ALA A 1 285 ? -6.203 15.641 -2.4 1 97.44 285 ALA A C 1
ATOM 2257 O O . ALA A 1 285 ? -6.18 14.773 -1.52 1 97.44 285 ALA A O 1
ATOM 2258 N N . ILE A 1 286 ? -5.723 15.438 -3.623 1 97.81 286 ILE A N 1
ATOM 2259 C CA . ILE A 1 286 ? -5.152 14.164 -4.047 1 97.81 286 ILE A CA 1
ATOM 2260 C C . ILE A 1 286 ? -3.957 13.812 -3.16 1 97.81 286 ILE A C 1
ATOM 2262 O O . ILE A 1 286 ? -3.801 12.664 -2.742 1 97.81 286 ILE A O 1
ATOM 2266 N N . ASP A 1 287 ? -3.205 14.758 -2.779 1 97.25 287 ASP A N 1
ATOM 2267 C CA . ASP A 1 287 ? -1.954 14.523 -2.064 1 97.25 287 ASP A CA 1
ATOM 2268 C C . ASP A 1 287 ? -2.209 14.266 -0.581 1 97.25 287 ASP A C 1
ATOM 2270 O O . ASP A 1 287 ? -1.524 13.445 0.04 1 97.25 287 ASP A O 1
ATOM 2274 N N . PHE A 1 288 ? -3.254 14.867 0.04 1 97.62 288 PHE A N 1
ATOM 2275 C CA . PHE A 1 288 ? -3.281 14.891 1.497 1 97.62 288 PHE A CA 1
ATOM 2276 C C . PHE A 1 288 ? -4.418 14.023 2.033 1 97.62 288 PHE A C 1
ATOM 2278 O O . PHE A 1 288 ? -4.371 13.57 3.18 1 97.62 288 PHE A O 1
ATOM 2285 N N . MET A 1 289 ? -5.383 13.758 1.234 1 98.56 289 MET A N 1
ATOM 2286 C CA . MET A 1 289 ? -6.598 13.141 1.758 1 98.56 289 MET A CA 1
ATOM 2287 C C . MET A 1 289 ? -6.324 11.711 2.215 1 98.56 289 MET A C 1
ATOM 2289 O O . MET A 1 289 ? -6.934 11.234 3.174 1 98.56 289 MET A O 1
ATOM 2293 N N . PRO A 1 290 ? -5.43 10.969 1.549 1 98.81 290 PRO A N 1
ATOM 2294 C CA . PRO A 1 290 ? -5.172 9.625 2.074 1 98.81 290 PRO A CA 1
ATOM 2295 C C . PRO A 1 290 ? -4.691 9.641 3.523 1 98.81 290 PRO A C 1
ATOM 2297 O O . PRO A 1 290 ? -5.086 8.781 4.316 1 98.81 290 PRO A O 1
ATOM 2300 N N . TYR A 1 291 ? -3.857 10.586 3.883 1 98.44 291 TYR A N 1
ATOM 2301 C CA . TYR A 1 291 ? -3.359 10.703 5.25 1 98.44 291 TYR A CA 1
ATOM 2302 C C . TYR A 1 291 ? -4.492 11.008 6.219 1 98.44 291 TYR A C 1
ATOM 2304 O O . TYR A 1 291 ? -4.523 10.477 7.332 1 98.44 291 TYR A O 1
ATOM 2312 N N . SER A 1 292 ? -5.406 11.844 5.754 1 98.62 292 SER A N 1
ATOM 2313 C CA . SER A 1 292 ? -6.512 12.234 6.625 1 98.62 292 SER A CA 1
ATOM 2314 C C . SER A 1 292 ? -7.398 11.039 6.965 1 98.62 292 SER A C 1
ATOM 2316 O O . SER A 1 292 ? -7.852 10.898 8.102 1 98.62 292 SER A O 1
ATOM 2318 N N . VAL A 1 293 ? -7.641 10.195 5.98 1 98.81 293 VAL A N 1
ATOM 2319 C CA . VAL A 1 293 ? -8.5 9.039 6.184 1 98.81 293 VAL A CA 1
ATOM 2320 C C . VAL A 1 293 ? -7.902 8.133 7.258 1 98.81 293 VAL A C 1
ATOM 2322 O O . VAL A 1 293 ? -8.625 7.613 8.117 1 98.81 293 VAL A O 1
ATOM 2325 N N . PHE A 1 294 ? -6.617 7.992 7.301 1 98.75 294 PHE A N 1
ATOM 2326 C CA . PHE A 1 294 ? -6 6.973 8.141 1 98.75 294 PHE A CA 1
ATOM 2327 C C . PHE A 1 294 ? -5.539 7.57 9.461 1 98.75 294 PHE A C 1
ATOM 2329 O O . PHE A 1 294 ? -5.441 6.863 10.469 1 98.75 294 PHE A O 1
ATOM 2336 N N . THR A 1 295 ? -5.191 8.922 9.469 1 98.31 295 THR A N 1
ATOM 2337 C CA . THR A 1 295 ? -4.527 9.406 10.664 1 98.31 295 THR A CA 1
ATOM 2338 C C . THR A 1 295 ? -5.199 10.68 11.18 1 98.31 295 THR A C 1
ATOM 2340 O O . THR A 1 295 ? -5.566 10.758 12.359 1 98.31 295 THR A O 1
ATOM 2343 N N . CYS A 1 296 ? -5.504 11.641 10.359 1 98.19 296 CYS A N 1
ATOM 2344 C CA . CYS A 1 296 ? -5.953 12.953 10.812 1 98.19 296 CYS A CA 1
ATOM 2345 C C . CYS A 1 296 ? -7.383 12.891 11.336 1 98.19 296 CYS A C 1
ATOM 2347 O O . CYS A 1 296 ? -7.664 13.336 12.445 1 98.19 296 CYS A O 1
ATOM 2349 N N . LEU A 1 297 ? -8.281 12.312 10.547 1 98.69 297 LEU A N 1
ATOM 2350 C CA . LEU A 1 297 ? -9.68 12.266 10.977 1 98.69 297 LEU A CA 1
ATOM 2351 C C . LEU A 1 297 ? -9.828 11.406 12.227 1 98.69 297 LEU A C 1
ATOM 2353 O O . LEU A 1 297 ? -10.453 11.828 13.203 1 98.69 297 LEU A O 1
ATOM 2357 N N . PRO A 1 298 ? -9.273 10.18 12.242 1 98.69 298 PRO A N 1
ATOM 2358 C CA . PRO A 1 298 ? -9.398 9.383 13.469 1 98.69 298 PRO A CA 1
ATOM 2359 C C . PRO A 1 298 ? -8.852 10.117 14.695 1 98.69 298 PRO A C 1
ATOM 2361 O O . PRO A 1 298 ? -9.453 10.047 15.773 1 98.69 298 PRO A O 1
ATOM 2364 N N . ASN A 1 299 ? -7.766 10.789 14.492 1 97.56 299 ASN A N 1
ATOM 2365 C CA . ASN A 1 299 ? -7.199 11.523 15.617 1 97.56 299 ASN A CA 1
ATOM 2366 C C . ASN A 1 299 ? -8.141 12.633 16.094 1 97.56 299 ASN A C 1
ATOM 2368 O O . ASN A 1 299 ? -8.266 12.875 17.297 1 97.56 299 ASN A O 1
ATOM 2372 N N . SER A 1 300 ? -8.773 13.305 15.203 1 97.69 300 SER A N 1
ATOM 2373 C CA . SER A 1 300 ? -9.695 14.391 15.523 1 97.69 300 SER A CA 1
ATOM 2374 C C . SER A 1 300 ? -10.93 13.867 16.25 1 97.69 300 SER A C 1
ATOM 2376 O O . SER A 1 300 ? -11.742 14.656 16.75 1 97.69 300 SER A O 1
ATOM 2378 N N . MET A 1 301 ? -11.023 12.562 16.344 1 98 301 MET A N 1
ATOM 2379 C CA . MET A 1 301 ? -12.148 11.945 17.047 1 98 301 MET A CA 1
ATOM 2380 C C . MET A 1 301 ? -11.664 11 18.141 1 98 301 MET A C 1
ATOM 2382 O O . MET A 1 301 ? -12.414 10.125 18.578 1 98 301 MET A O 1
ATOM 2386 N N . SER A 1 302 ? -10.438 11.047 18.531 1 96.12 302 SER A N 1
ATOM 2387 C CA . SER A 1 302 ? -9.789 10.086 19.422 1 96.12 302 SER A CA 1
ATOM 2388 C C . SER A 1 302 ? -10.211 10.289 20.875 1 96.12 302 SER A C 1
ATOM 2390 O O . SER A 1 302 ? -10.062 9.391 21.688 1 96.12 302 SER A O 1
ATOM 2392 N N . GLU A 1 303 ? -10.664 11.477 21.203 1 93.44 303 GLU A N 1
ATOM 2393 C CA . GLU A 1 303 ? -11.188 11.812 22.531 1 93.44 303 GLU A CA 1
ATOM 2394 C C . GLU A 1 303 ? -12.367 12.773 22.422 1 93.44 303 GLU A C 1
ATOM 2396 O O . GLU A 1 303 ? -12.625 13.344 21.359 1 93.44 303 GLU A O 1
ATOM 2401 N N . GLY A 1 304 ? -13.133 12.875 23.516 1 92.19 304 GLY A N 1
ATOM 2402 C CA . GLY A 1 304 ? -14.258 13.789 23.516 1 92.19 304 GLY A CA 1
ATOM 2403 C C . GLY A 1 304 ? -13.844 15.242 23.359 1 92.19 304 GLY A C 1
ATOM 2404 O O . GLY A 1 304 ? -12.781 15.641 23.844 1 92.19 304 GLY A O 1
ATOM 2405 N N . PRO A 1 305 ? -14.594 16.062 22.688 1 94.94 305 PRO A N 1
ATOM 2406 C CA . PRO A 1 305 ? -15.945 15.883 22.156 1 94.94 305 PRO A CA 1
ATOM 2407 C C . PRO A 1 305 ? -15.953 15.258 20.75 1 94.94 305 PRO A C 1
ATOM 2409 O O . PRO A 1 305 ? -17.016 15.047 20.172 1 94.94 305 PRO A O 1
ATOM 2412 N N . ALA A 1 306 ? -14.859 14.93 20.125 1 95 306 ALA A N 1
ATOM 2413 C CA . ALA A 1 306 ? -14.734 14.172 18.891 1 95 306 ALA A CA 1
ATOM 2414 C C . ALA A 1 306 ? -15.43 14.898 17.734 1 95 306 ALA A C 1
ATOM 2416 O O . ALA A 1 306 ? -16.266 14.32 17.047 1 95 306 ALA A O 1
ATOM 2417 N N . ILE A 1 307 ? -15 16.094 17.484 1 94.38 307 ILE A N 1
ATOM 2418 C CA . ILE A 1 307 ? -15.664 16.969 16.531 1 94.38 307 ILE A CA 1
ATOM 2419 C C . ILE A 1 307 ? -15.516 16.391 15.117 1 94.38 307 ILE A C 1
ATOM 2421 O O . ILE A 1 307 ? -16.422 16.5 14.297 1 94.38 307 ILE A O 1
ATOM 2425 N N . GLY A 1 308 ? -14.352 15.797 14.805 1 97.44 308 GLY A N 1
ATOM 2426 C CA . GLY A 1 308 ? -14.18 15.078 13.555 1 97.44 308 GLY A CA 1
ATOM 2427 C C . GLY A 1 308 ? -13.977 15.992 12.359 1 97.44 308 GLY A C 1
ATOM 2428 O O . GLY A 1 308 ? -14.578 15.789 11.305 1 97.44 308 GLY A O 1
ATOM 2429 N N . HIS A 1 309 ? -13.125 17.016 12.5 1 97.12 309 HIS A N 1
ATOM 2430 C CA . HIS A 1 309 ? -12.867 17.922 11.391 1 97.12 309 HIS A CA 1
ATOM 2431 C C . HIS A 1 309 ? -12.117 17.219 10.266 1 97.12 309 HIS A C 1
ATOM 2433 O O . HIS A 1 309 ? -12.594 17.156 9.133 1 97.12 309 HIS A O 1
ATOM 2439 N N . GLY A 1 310 ? -10.922 16.594 10.633 1 97.69 310 GLY A N 1
ATOM 2440 C CA . GLY A 1 310 ? -10.117 16.031 9.555 1 97.69 310 GLY A CA 1
ATOM 2441 C C . GLY A 1 310 ? -9.766 17.031 8.477 1 97.69 310 GLY A C 1
ATOM 2442 O O . GLY A 1 310 ? -10.141 18.203 8.562 1 97.69 310 GLY A O 1
ATOM 2443 N N . ILE A 1 311 ? -9.078 16.609 7.461 1 98.06 311 ILE A N 1
ATOM 2444 C CA . ILE A 1 311 ? -8.703 17.516 6.379 1 98.06 311 ILE A CA 1
ATOM 2445 C C . ILE A 1 311 ? -9.914 17.781 5.488 1 98.06 311 ILE A C 1
ATOM 2447 O O . ILE A 1 311 ? -10.039 18.875 4.914 1 98.06 311 ILE A O 1
ATOM 2451 N N . GLY A 1 312 ? -10.852 16.875 5.48 1 97 312 GLY A N 1
ATOM 2452 C CA . GLY A 1 312 ? -12.016 16.984 4.621 1 97 312 GLY A CA 1
ATOM 2453 C C . GLY A 1 312 ? -13.008 18.031 5.07 1 97 312 GLY A C 1
ATOM 2454 O O . GLY A 1 312 ? -13.945 18.359 4.344 1 97 312 GLY A O 1
ATOM 2455 N N . TRP A 1 313 ? -12.781 18.578 6.238 1 94.81 313 TRP A N 1
ATOM 2456 C CA . TRP A 1 313 ? -13.562 19.703 6.758 1 94.81 313 TRP A CA 1
ATOM 2457 C C . TRP A 1 313 ? -13.648 20.828 5.73 1 94.81 313 TRP A C 1
ATOM 2459 O O . TRP A 1 313 ? -14.711 21.422 5.535 1 94.81 313 TRP A O 1
ATOM 2469 N N . GLY A 1 314 ? -12.469 21.094 5.121 1 96.19 314 GLY A N 1
ATOM 2470 C CA . GLY A 1 314 ? -12.383 22.047 4.023 1 96.19 314 GLY A CA 1
ATOM 2471 C C . GLY A 1 314 ? -12.148 23.469 4.484 1 96.19 314 GLY A C 1
ATOM 2472 O O . GLY A 1 314 ? -12.445 23.812 5.633 1 96.19 314 GLY A O 1
ATOM 2473 N N . TYR A 1 315 ? -11.75 24.266 3.553 1 96.62 315 TYR A N 1
ATOM 2474 C CA . TYR A 1 315 ? -11.258 25.609 3.787 1 96.62 315 TYR A CA 1
ATOM 2475 C C . TYR A 1 315 ? -12.391 26.547 4.203 1 96.62 315 TYR A C 1
ATOM 2477 O O . TYR A 1 315 ? -12.273 27.266 5.191 1 96.62 315 TYR A O 1
ATOM 2485 N N . GLU A 1 316 ? -13.5 26.594 3.506 1 96.75 316 GLU A N 1
ATOM 2486 C CA . GLU A 1 316 ? -14.602 27.516 3.762 1 96.75 316 GLU A CA 1
ATOM 2487 C C . GLU A 1 316 ? -15.203 27.281 5.145 1 96.75 316 GLU A C 1
ATOM 2489 O O . GLU A 1 316 ? -15.484 28.234 5.875 1 96.75 316 GLU A O 1
ATOM 2494 N N . ASP A 1 317 ? -15.367 26.047 5.453 1 96.44 317 ASP A N 1
ATOM 2495 C CA . ASP A 1 317 ? -15.93 25.734 6.762 1 96.44 317 ASP A CA 1
ATOM 2496 C C . ASP A 1 317 ? -14.93 26.031 7.875 1 96.44 317 ASP A C 1
ATOM 2498 O O . ASP A 1 317 ? -15.32 26.391 8.992 1 96.44 317 ASP A O 1
ATOM 2502 N N . LYS A 1 318 ? -13.672 25.906 7.625 1 96.75 318 LYS A N 1
ATOM 2503 C CA . LYS A 1 318 ? -12.633 26.281 8.578 1 96.75 318 LYS A CA 1
ATOM 2504 C C . LYS A 1 318 ? -12.703 27.781 8.906 1 96.75 318 LYS A C 1
ATOM 2506 O O . LYS A 1 318 ? -12.586 28.172 10.07 1 96.75 318 LYS A O 1
ATOM 2511 N N . LEU A 1 319 ? -12.883 28.562 7.879 1 96.88 319 LEU A N 1
ATOM 2512 C CA . LEU A 1 319 ? -12.992 30 8.086 1 96.88 319 LEU A CA 1
ATOM 2513 C C . LEU A 1 319 ? -14.203 30.344 8.945 1 96.88 319 LEU A C 1
ATOM 2515 O O . LEU A 1 319 ? -14.109 31.141 9.883 1 96.88 319 LEU A O 1
ATOM 2519 N N . LYS A 1 320 ? -15.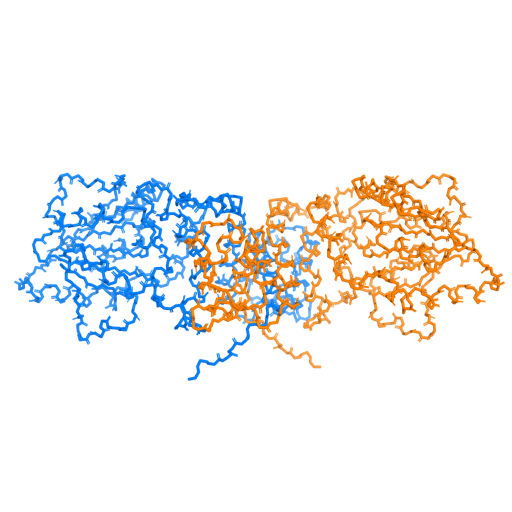32 29.672 8.617 1 97.06 320 LYS A N 1
ATOM 2520 C CA . LYS A 1 320 ? -16.547 29.891 9.391 1 97.06 320 LYS A CA 1
ATOM 2521 C C . LYS A 1 320 ? -16.359 29.484 10.852 1 97.06 320 LYS A C 1
ATOM 2523 O O . LYS A 1 320 ? -16.828 30.172 11.758 1 97.06 320 LYS A O 1
ATOM 2528 N N . TYR A 1 321 ? -15.727 28.422 11.008 1 97.12 321 TYR A N 1
ATOM 2529 C CA . TYR A 1 321 ? -15.461 27.922 12.359 1 97.12 321 TYR A CA 1
ATOM 2530 C C . TYR A 1 321 ? -14.625 28.922 13.148 1 97.12 321 TYR A C 1
ATOM 2532 O O . TYR A 1 321 ? -14.969 29.25 14.289 1 97.12 321 TYR A O 1
ATOM 2540 N N . ILE A 1 322 ? -13.539 29.375 12.555 1 97.44 322 ILE A N 1
ATOM 2541 C CA . ILE A 1 322 ? -12.633 30.312 13.211 1 97.44 322 ILE A CA 1
ATOM 2542 C C . ILE A 1 322 ? -13.406 31.562 13.625 1 97.44 322 ILE A C 1
ATOM 2544 O O . ILE A 1 322 ? -13.258 32.031 14.75 1 97.44 322 ILE A O 1
ATOM 2548 N N . GLU A 1 323 ? -14.234 32.031 12.797 1 97.31 323 GLU A N 1
ATOM 2549 C CA . GLU A 1 323 ? -15.039 33.219 13.109 1 97.31 323 GLU A CA 1
ATOM 2550 C C . GLU A 1 323 ? -16.047 32.906 14.203 1 97.31 323 GLU A C 1
ATOM 2552 O O . GLU A 1 323 ? -16.312 33.75 15.062 1 97.31 323 GLU A O 1
ATOM 2557 N N . SER A 1 324 ? -16.562 31.734 14.156 1 97.31 324 SER A N 1
ATOM 2558 C CA . SER A 1 324 ? -17.547 31.344 15.172 1 97.31 324 SER A CA 1
ATOM 2559 C C . SER A 1 324 ? -16.906 31.281 16.547 1 97.31 324 SER A C 1
ATOM 2561 O O . SER A 1 324 ? -17.594 31.359 17.562 1 97.31 324 SER A O 1
ATOM 2563 N N . GLN A 1 325 ? -15.617 31.094 16.594 1 96.12 325 GLN A N 1
ATOM 2564 C CA . GLN A 1 325 ? -14.883 31.031 17.859 1 96.12 325 GLN A CA 1
ATOM 2565 C C . GLN A 1 325 ? -14.531 32.438 18.359 1 96.12 325 GLN A C 1
ATOM 2567 O O . GLN A 1 325 ? -13.828 32.562 19.359 1 96.12 325 GLN A O 1
ATOM 2572 N N . GLY A 1 326 ? -14.914 33.5 17.688 1 95.5 326 GLY A N 1
ATOM 2573 C CA . GLY A 1 326 ? -14.727 34.844 18.141 1 95.5 326 GLY A CA 1
ATOM 2574 C C . GLY A 1 326 ? -13.5 35.531 17.547 1 95.5 326 GLY A C 1
ATOM 2575 O O . GLY A 1 326 ? -13.125 36.625 17.953 1 95.5 326 GLY A O 1
ATOM 2576 N N . PHE A 1 327 ? -12.898 34.875 16.562 1 97.69 327 PHE A N 1
ATOM 2577 C CA . PHE A 1 327 ? -11.727 35.469 15.922 1 97.69 327 PHE A CA 1
ATOM 2578 C C . PHE A 1 327 ? -12.117 36.188 14.633 1 97.69 327 PHE A C 1
ATOM 2580 O O . PHE A 1 327 ? -13.188 35.938 14.078 1 97.69 327 PHE A O 1
ATOM 2587 N N . GLN A 1 328 ? -11.297 37.125 14.273 1 96.94 328 GLN A N 1
ATOM 2588 C CA . GLN A 1 328 ? -11.406 37.781 12.977 1 96.94 328 GLN A CA 1
ATOM 2589 C C . GLN A 1 328 ? -10.336 37.25 12.008 1 96.94 328 GLN A C 1
ATOM 2591 O O . GLN A 1 328 ? -9.141 37.312 12.312 1 96.94 328 GLN A O 1
ATOM 2596 N N . VAL A 1 329 ? -10.742 36.781 10.836 1 97.25 329 VAL A N 1
ATOM 2597 C CA . VAL A 1 329 ? -9.805 36.344 9.812 1 97.25 329 VAL A CA 1
ATOM 2598 C C . VAL A 1 329 ? -9.242 37.562 9.07 1 97.25 329 VAL A C 1
ATOM 2600 O O . VAL A 1 329 ? -9.992 38.469 8.711 1 97.25 329 VAL A O 1
ATOM 2603 N N . LEU A 1 330 ? -7.945 37.531 8.828 1 96.31 330 LEU A N 1
ATOM 2604 C CA . LEU A 1 330 ? -7.266 38.688 8.242 1 96.31 330 LEU A CA 1
ATOM 2605 C C . LEU A 1 330 ? -6.793 38.375 6.828 1 96.31 330 LEU A C 1
ATOM 2607 O O . LEU A 1 330 ? -6.402 37.25 6.527 1 96.31 330 LEU A O 1
ATOM 2611 N N . ALA A 1 331 ? -6.809 39.375 5.922 1 93 331 ALA A N 1
ATOM 2612 C CA . ALA A 1 331 ? -6.133 39.344 4.629 1 93 331 ALA A CA 1
ATOM 2613 C C . ALA A 1 331 ? -4.766 40 4.711 1 93 331 ALA A C 1
ATOM 2615 O O . ALA A 1 331 ? -4.672 41.219 4.867 1 93 331 ALA A O 1
ATOM 2616 N N . ILE A 1 332 ? -3.814 39.188 4.602 1 89.81 332 ILE A N 1
ATOM 2617 C CA . ILE A 1 332 ? -2.465 39.75 4.73 1 89.81 332 ILE A CA 1
ATOM 2618 C C . ILE A 1 332 ? -1.963 40.188 3.361 1 89.81 332 ILE A C 1
ATOM 2620 O O . ILE A 1 332 ? -2.098 39.469 2.371 1 89.81 332 ILE A O 1
ATOM 2624 N N . ASP A 1 333 ? -1.434 41.375 3.324 1 84.12 333 ASP A N 1
ATOM 2625 C CA . ASP A 1 333 ? -0.87 41.938 2.115 1 84.12 333 ASP A CA 1
ATOM 2626 C C . ASP A 1 333 ? -1.863 41.875 0.958 1 84.12 333 ASP A C 1
ATOM 2628 O O . ASP A 1 333 ? -1.493 41.531 -0.166 1 84.12 333 ASP A O 1
ATOM 2632 N N . GLY A 1 334 ? -3.066 41.875 1.251 1 83 334 GLY A N 1
ATOM 2633 C CA . GLY A 1 334 ? -4.094 41.906 0.222 1 83 334 GLY A CA 1
ATOM 2634 C C . GLY A 1 334 ? -4.473 40.531 -0.292 1 83 334 GLY A C 1
ATOM 2635 O O . GLY A 1 334 ? -5.102 40.406 -1.346 1 83 334 GLY A O 1
ATOM 2636 N N . GLU A 1 335 ? -4.117 39.594 0.458 1 87.81 335 GLU A N 1
ATOM 2637 C CA . GLU A 1 335 ? -4.465 38.219 0.076 1 87.81 335 GLU A CA 1
ATOM 2638 C C . GLU A 1 335 ? -5.977 38.031 -0.024 1 87.81 335 GLU A C 1
ATOM 2640 O O . GLU A 1 335 ? -6.73 38.656 0.741 1 87.81 335 GLU A O 1
ATOM 2645 N N . ASP A 1 336 ? -6.414 37.281 -1.045 1 87.5 336 ASP A N 1
ATOM 2646 C CA . ASP A 1 336 ? -7.824 36.938 -1.161 1 87.5 336 ASP A CA 1
ATOM 2647 C C . ASP A 1 336 ? -8.188 35.781 -0.206 1 87.5 336 ASP A C 1
ATOM 2649 O O . ASP A 1 336 ? -7.895 34.625 -0.483 1 87.5 336 ASP A O 1
ATOM 2653 N N . VAL A 1 337 ? -9.016 36.062 0.739 1 89.44 337 VAL A N 1
ATOM 2654 C CA . VAL A 1 337 ? -9.328 35.094 1.782 1 89.44 337 VAL A CA 1
ATOM 2655 C C . VAL A 1 337 ? -10.375 34.094 1.27 1 89.44 337 VAL A C 1
ATOM 2657 O O . VAL A 1 337 ? -10.602 33.062 1.885 1 89.44 337 VAL A O 1
ATOM 2660 N N . LYS A 1 338 ? -10.898 34.344 0.129 1 85.94 338 LYS A N 1
ATOM 2661 C CA . LYS A 1 338 ? -11.883 33.438 -0.456 1 85.94 338 LYS A CA 1
ATOM 2662 C C . LYS A 1 338 ? -11.211 32.281 -1.178 1 85.94 338 LYS A C 1
ATOM 2664 O O . LYS A 1 338 ? -11.844 31.266 -1.474 1 85.94 338 LYS A O 1
ATOM 2669 N N . PHE A 1 339 ? -9.945 32.5 -1.436 1 86.81 339 PHE A N 1
ATOM 2670 C CA . PHE A 1 339 ? -9.18 31.469 -2.102 1 86.81 339 PHE A CA 1
ATOM 2671 C C . PHE A 1 339 ? -8.469 30.578 -1.081 1 86.81 339 PHE A C 1
ATOM 2673 O O . PHE A 1 339 ? -7.875 31.078 -0.125 1 86.81 339 PHE A O 1
ATOM 2680 N N . PRO A 1 340 ? -8.664 29.266 -1.274 1 86.69 340 PRO A N 1
ATOM 2681 C CA . PRO A 1 340 ? -7.988 28.359 -0.336 1 86.69 340 PRO A CA 1
ATOM 2682 C C . PRO A 1 340 ? -6.465 28.469 -0.412 1 86.69 340 PRO A C 1
ATOM 2684 O O . PRO A 1 340 ? -5.887 28.312 -1.488 1 86.69 340 PRO A O 1
ATOM 2687 N N . LYS A 1 341 ? -5.867 28.828 0.711 1 86.25 341 LYS A N 1
ATOM 2688 C CA . LYS A 1 341 ? -4.418 28.844 0.878 1 86.25 341 LYS A CA 1
ATOM 2689 C C . LYS A 1 341 ? -3.98 27.938 2.021 1 86.25 341 LYS A C 1
ATOM 2691 O O . LYS A 1 341 ? -4.816 27.422 2.768 1 86.25 341 LYS A O 1
ATOM 2696 N N . TRP A 1 342 ? -2.699 27.734 2.088 1 89.88 342 TRP A N 1
ATOM 2697 C CA . TRP A 1 342 ? -2.168 26.938 3.182 1 89.88 342 TRP A CA 1
ATOM 2698 C C . TRP A 1 342 ? -2.205 27.703 4.496 1 89.88 342 TRP A C 1
ATOM 2700 O O . TRP A 1 342 ? -2.252 27.109 5.574 1 89.88 342 TRP A O 1
ATOM 2710 N N . ARG A 1 343 ? -2.309 29.016 4.332 1 94.81 343 ARG A N 1
ATOM 2711 C CA . ARG A 1 343 ? -2.189 29.891 5.504 1 94.81 343 ARG A CA 1
ATOM 2712 C C . ARG A 1 343 ? -3.502 30.609 5.789 1 94.81 343 ARG A C 1
ATOM 2714 O O . ARG A 1 343 ? -4.148 31.109 4.871 1 94.81 343 ARG A O 1
ATOM 2721 N N . ILE A 1 344 ? -3.93 30.609 7.016 1 96.5 344 ILE A N 1
ATOM 2722 C CA . ILE A 1 344 ? -5.035 31.406 7.539 1 96.5 344 ILE A CA 1
ATOM 2723 C C . ILE A 1 344 ? -4.559 32.219 8.727 1 96.5 344 ILE A C 1
ATOM 2725 O O . ILE A 1 344 ? -4.051 31.688 9.711 1 96.5 344 ILE A O 1
ATOM 2729 N N . VAL A 1 345 ? -4.664 33.531 8.641 1 97.81 345 VAL A N 1
ATOM 2730 C CA . VAL A 1 345 ? -4.25 34.406 9.719 1 97.81 345 VAL A CA 1
ATOM 2731 C C . VAL A 1 345 ? -5.48 35.031 10.383 1 97.81 345 VAL A C 1
ATOM 2733 O O . VAL A 1 345 ? -6.422 35.438 9.703 1 97.81 345 VAL A O 1
ATOM 2736 N N . PHE A 1 346 ? -5.477 35 11.719 1 97.94 346 PHE A N 1
ATOM 2737 C CA . PHE A 1 346 ? -6.629 35.562 12.398 1 97.94 346 PHE A CA 1
ATOM 2738 C C . PHE A 1 346 ? -6.227 36.156 13.758 1 97.94 346 PHE A C 1
ATOM 2740 O O . PHE A 1 346 ? -5.145 35.844 14.266 1 97.94 346 PHE A O 1
ATOM 2747 N N . LYS A 1 347 ? -7.105 37.062 14.297 1 97.38 347 LYS A N 1
ATOM 2748 C CA . LYS A 1 347 ? -6.859 37.75 15.57 1 97.38 347 LYS A CA 1
ATOM 2749 C C . LYS A 1 347 ? -8.133 37.844 16.406 1 97.38 347 LYS A C 1
ATOM 2751 O O . LYS A 1 347 ? -9.242 37.812 15.852 1 97.38 347 LYS A O 1
ATOM 2756 N N . MET B 1 1 ? 13.148 -1.771 -29.375 1 26.5 1 MET B N 1
ATOM 2757 C CA . MET B 1 1 ? 13.695 -0.534 -28.812 1 26.5 1 MET B CA 1
ATOM 2758 C C . MET B 1 1 ? 13.086 -0.239 -27.453 1 26.5 1 MET B C 1
ATOM 2760 O O . MET B 1 1 ? 11.859 -0.217 -27.297 1 26.5 1 MET B O 1
ATOM 2764 N N . ALA B 1 2 ? 13.617 -0.779 -26.453 1 39.12 2 ALA B N 1
ATOM 2765 C CA . ALA B 1 2 ? 13.078 -0.567 -25.109 1 39.12 2 ALA B CA 1
ATOM 2766 C C . ALA B 1 2 ? 12.539 0.853 -24.953 1 39.12 2 ALA B C 1
ATOM 2768 O O . ALA B 1 2 ? 13.273 1.826 -25.141 1 39.12 2 ALA B O 1
ATOM 2769 N N . ASP B 1 3 ? 11.469 1.203 -25.266 1 46.28 3 ASP B N 1
ATOM 2770 C CA . ASP B 1 3 ? 10.836 2.453 -24.859 1 46.28 3 ASP B CA 1
ATOM 2771 C C . ASP B 1 3 ? 11.234 2.836 -23.438 1 46.28 3 ASP B C 1
ATOM 2773 O O . ASP B 1 3 ? 11.133 2.023 -22.516 1 46.28 3 ASP B O 1
ATOM 2777 N N . ASP B 1 4 ? 12.289 3.547 -23.203 1 52.75 4 ASP B N 1
ATOM 2778 C CA . ASP B 1 4 ? 12.867 4.086 -21.984 1 52.75 4 ASP B CA 1
ATOM 2779 C C . ASP B 1 4 ? 11.789 4.574 -21.031 1 52.75 4 ASP B C 1
ATOM 2781 O O . ASP B 1 4 ? 11.602 5.777 -20.844 1 52.75 4 ASP B O 1
ATOM 2785 N N . SER B 1 5 ? 10.711 3.889 -20.969 1 60.84 5 SER B N 1
ATOM 2786 C CA . SER B 1 5 ? 9.531 4.344 -20.234 1 60.84 5 SER B CA 1
ATOM 2787 C C . SER B 1 5 ? 9.828 4.5 -18.75 1 60.84 5 SER B C 1
ATOM 2789 O O . SER B 1 5 ? 10.266 3.553 -18.094 1 60.84 5 SER B O 1
ATOM 2791 N N . PHE B 1 6 ? 10.109 5.66 -18.344 1 79.44 6 PHE B N 1
ATOM 2792 C CA . PHE B 1 6 ? 10.367 6.133 -16.984 1 79.44 6 PHE B CA 1
ATOM 2793 C C . PHE B 1 6 ? 9.086 6.121 -16.172 1 79.44 6 PHE B C 1
ATOM 2795 O O . PHE B 1 6 ? 8.016 6.477 -16.656 1 79.44 6 PHE B O 1
ATOM 2802 N N . CYS B 1 7 ? 9.188 5.305 -15.039 1 90.25 7 CYS B N 1
ATOM 2803 C CA . CYS B 1 7 ? 8.094 5.293 -14.078 1 90.25 7 CYS B CA 1
ATOM 2804 C C . CYS B 1 7 ? 8.039 6.602 -13.297 1 90.25 7 CYS B C 1
ATOM 2806 O O . CYS B 1 7 ? 9.055 7.062 -12.781 1 90.25 7 CYS B O 1
ATOM 2808 N N . ASP B 1 8 ? 6.977 7.371 -13.398 1 95.38 8 ASP B N 1
ATOM 2809 C CA . ASP B 1 8 ? 6.758 8.461 -12.453 1 95.38 8 ASP B CA 1
ATOM 2810 C C . ASP B 1 8 ? 6.562 7.922 -11.039 1 95.38 8 ASP B C 1
ATOM 2812 O O . ASP B 1 8 ? 5.438 7.66 -10.617 1 95.38 8 ASP B O 1
ATOM 2816 N N . VAL B 1 9 ? 7.66 7.793 -10.344 1 97.69 9 VAL B N 1
ATOM 2817 C CA . VAL B 1 9 ? 7.688 7.066 -9.078 1 97.69 9 VAL B CA 1
ATOM 2818 C C . VAL B 1 9 ? 6.883 7.832 -8.031 1 97.69 9 VAL B C 1
ATOM 2820 O O . VAL B 1 9 ? 6.273 7.227 -7.145 1 97.69 9 VAL B O 1
ATOM 2823 N N . GLU B 1 10 ? 6.824 9.18 -8.055 1 97.12 10 GLU B N 1
ATOM 2824 C CA . GLU B 1 10 ? 6.016 9.961 -7.117 1 97.12 10 GLU B CA 1
ATOM 2825 C C . GLU B 1 10 ? 4.527 9.672 -7.305 1 97.12 10 GLU B C 1
ATOM 2827 O O . GLU B 1 10 ? 3.799 9.492 -6.324 1 97.12 10 GLU B O 1
ATOM 2832 N N . LYS B 1 11 ? 4.141 9.664 -8.531 1 97.19 11 LYS B N 1
ATOM 2833 C CA . LYS B 1 11 ? 2.756 9.312 -8.828 1 97.19 11 LYS B CA 1
ATOM 2834 C C . LYS B 1 11 ? 2.453 7.879 -8.406 1 97.19 11 LYS B C 1
ATOM 2836 O O . LYS B 1 11 ? 1.361 7.59 -7.906 1 97.19 11 LYS B O 1
ATOM 2841 N N . MET B 1 12 ? 3.385 6.953 -8.672 1 98.31 12 MET B N 1
ATOM 2842 C CA . MET B 1 12 ? 3.211 5.555 -8.289 1 98.31 12 MET B CA 1
ATOM 2843 C C . MET B 1 12 ? 2.93 5.43 -6.797 1 98.31 12 MET B C 1
ATOM 2845 O O . MET B 1 12 ? 1.993 4.738 -6.395 1 98.31 12 MET B O 1
ATOM 2849 N N . VAL B 1 13 ? 3.711 6.113 -5.98 1 98.75 13 VAL B N 1
ATOM 2850 C CA . VAL B 1 13 ? 3.578 5.996 -4.535 1 98.75 13 VAL B CA 1
ATOM 2851 C C . VAL B 1 13 ? 2.295 6.688 -4.074 1 98.75 13 VAL B C 1
ATOM 2853 O O . VAL B 1 13 ? 1.61 6.199 -3.172 1 98.75 13 VAL B O 1
ATOM 2856 N N . ASN B 1 14 ? 1.97 7.855 -4.688 1 98.56 14 ASN B N 1
ATOM 2857 C CA . ASN B 1 14 ? 0.691 8.492 -4.398 1 98.56 14 ASN B CA 1
ATOM 2858 C C . ASN B 1 14 ? -0.481 7.562 -4.699 1 98.56 14 ASN B C 1
ATOM 2860 O O . ASN B 1 14 ? -1.429 7.477 -3.914 1 98.56 14 ASN B O 1
ATOM 2864 N N . ASP B 1 15 ? -0.418 6.863 -5.84 1 98.62 15 ASP B N 1
ATOM 2865 C CA . ASP B 1 15 ? -1.42 5.859 -6.188 1 98.62 15 ASP B CA 1
ATOM 2866 C C . ASP B 1 15 ? -1.486 4.762 -5.129 1 98.62 15 ASP B C 1
ATOM 2868 O O . ASP B 1 15 ? -2.562 4.23 -4.844 1 98.62 15 ASP B O 1
ATOM 2872 N N . GLY B 1 16 ? -0.301 4.414 -4.605 1 98.88 16 GLY B N 1
ATOM 2873 C CA . GLY B 1 16 ? -0.268 3.438 -3.527 1 98.88 16 GLY B CA 1
ATOM 2874 C C . GLY B 1 16 ? -1.049 3.875 -2.303 1 98.88 16 GLY B C 1
ATOM 2875 O O . GLY B 1 16 ? -1.806 3.09 -1.728 1 98.88 16 GLY B O 1
ATOM 2876 N N . LEU B 1 17 ? -0.928 5.137 -1.917 1 98.88 17 LEU B N 1
ATOM 2877 C CA . LEU B 1 17 ? -1.66 5.672 -0.775 1 98.88 17 LEU B CA 1
ATOM 2878 C C . LEU B 1 17 ? -3.164 5.633 -1.026 1 98.88 17 LEU B C 1
ATOM 2880 O O . LEU B 1 17 ? -3.932 5.215 -0.156 1 98.88 17 LEU B O 1
ATOM 2884 N N . HIS B 1 18 ? -3.566 5.996 -2.219 1 98.88 18 HIS B N 1
ATOM 2885 C CA . HIS B 1 18 ? -4.98 5.977 -2.572 1 98.88 18 HIS B CA 1
ATOM 2886 C C . HIS B 1 18 ? -5.512 4.551 -2.648 1 98.88 18 HIS B C 1
ATOM 2888 O O . HIS B 1 18 ? -6.68 4.301 -2.342 1 98.88 18 HIS B O 1
ATOM 2894 N N . SER B 1 19 ? -4.664 3.609 -3.072 1 98.94 19 SER B N 1
ATOM 2895 C CA . SER B 1 19 ? -5.074 2.211 -3.127 1 98.94 19 SER B CA 1
ATOM 2896 C C . SER B 1 19 ? -5.391 1.675 -1.734 1 98.94 19 SER B C 1
ATOM 2898 O O . SER B 1 19 ? -6.281 0.835 -1.574 1 98.94 19 SER B O 1
ATOM 2900 N N . MET B 1 20 ? -4.645 2.131 -0.732 1 98.88 20 MET B N 1
ATOM 2901 C CA . MET B 1 20 ? -4.938 1.749 0.647 1 98.88 20 MET B CA 1
ATOM 2902 C C . MET B 1 20 ? -6.301 2.271 1.08 1 98.88 20 MET B C 1
ATOM 2904 O O . MET B 1 20 ? -7.035 1.589 1.8 1 98.88 20 MET B O 1
ATOM 2908 N N . VAL B 1 21 ? -6.625 3.502 0.63 1 98.94 21 VAL B N 1
ATOM 2909 C CA . VAL B 1 21 ? -7.93 4.078 0.94 1 98.94 21 VAL B CA 1
ATOM 2910 C C . VAL B 1 21 ? -9.031 3.264 0.267 1 98.94 21 VAL B C 1
ATOM 2912 O O . VAL B 1 21 ? -10.062 2.982 0.877 1 98.94 21 VAL B O 1
ATOM 2915 N N . LEU B 1 22 ? -8.805 2.895 -0.99 1 98.88 22 LEU B N 1
ATOM 2916 C CA . LEU B 1 22 ? -9.758 2.045 -1.689 1 98.88 22 LEU B CA 1
ATOM 2917 C C . LEU B 1 22 ? -9.953 0.724 -0.952 1 98.88 22 LEU B C 1
ATOM 2919 O O . LEU B 1 22 ? -11.086 0.241 -0.823 1 98.88 22 LEU B O 1
ATOM 2923 N N . ALA B 1 23 ? -8.875 0.133 -0.444 1 98.88 23 ALA B N 1
ATOM 2924 C CA . ALA B 1 23 ? -8.914 -1.149 0.254 1 98.88 23 ALA B CA 1
ATOM 2925 C C . ALA B 1 23 ? -9.797 -1.076 1.497 1 98.88 23 ALA B C 1
ATOM 2927 O O . ALA B 1 23 ? -10.578 -1.987 1.761 1 98.88 23 ALA B O 1
ATOM 2928 N N . ILE B 1 24 ? -9.695 -0.004 2.303 1 98.88 24 ILE B N 1
ATOM 2929 C CA . ILE B 1 24 ? -10.484 0.08 3.523 1 98.88 24 ILE B CA 1
ATOM 2930 C C . ILE B 1 24 ? -11.953 0.297 3.17 1 98.88 24 ILE B C 1
ATOM 2932 O O . ILE B 1 24 ? -12.844 -0.207 3.855 1 98.88 24 ILE B O 1
ATOM 2936 N N . GLY B 1 25 ? -12.219 1.1 2.086 1 98.88 25 GLY B N 1
ATOM 2937 C CA . GLY B 1 25 ? -13.594 1.251 1.627 1 98.88 25 GLY B CA 1
ATOM 2938 C C . GLY B 1 25 ? -14.227 -0.058 1.192 1 98.88 25 GLY B C 1
ATOM 2939 O O . GLY B 1 25 ? -15.414 -0.282 1.411 1 98.88 25 GLY B O 1
ATOM 2940 N N . TYR B 1 26 ? -13.438 -0.899 0.549 1 98.62 26 TYR B N 1
ATOM 2941 C CA . TYR B 1 26 ? -13.883 -2.232 0.164 1 98.62 26 TYR B CA 1
ATOM 2942 C C . TYR B 1 26 ? -14.172 -3.088 1.393 1 98.62 26 TYR B C 1
ATOM 2944 O O . TYR B 1 26 ? -15.219 -3.734 1.479 1 98.62 26 TYR B O 1
ATOM 2952 N N . LYS B 1 27 ? -13.289 -3.066 2.334 1 98.31 27 LYS B N 1
ATOM 2953 C CA . LYS B 1 27 ? -13.367 -3.887 3.539 1 98.31 27 LYS B CA 1
ATOM 2954 C C . LYS B 1 27 ? -14.617 -3.557 4.348 1 98.31 27 LYS B C 1
ATOM 2956 O O . LYS B 1 27 ? -15.289 -4.457 4.848 1 98.31 27 LYS B O 1
ATOM 2961 N N . VAL B 1 28 ? -14.969 -2.291 4.449 1 98.69 28 VAL B N 1
ATOM 2962 C CA . VAL B 1 28 ? -16.031 -1.911 5.379 1 98.69 28 VAL B CA 1
ATOM 2963 C C . VAL B 1 28 ? -17.375 -1.875 4.645 1 98.69 28 VAL B C 1
ATOM 2965 O O . VAL B 1 28 ? -18.422 -1.659 5.258 1 98.69 28 VAL B O 1
ATOM 2968 N N . GLY B 1 29 ? -17.312 -1.916 3.275 1 98.69 29 GLY B N 1
ATOM 2969 C CA . GLY B 1 29 ? -18.562 -2.123 2.566 1 98.69 29 GLY B CA 1
ATOM 2970 C C . GLY B 1 29 ? -19.016 -0.907 1.781 1 98.69 29 GLY B C 1
ATOM 2971 O O . GLY B 1 29 ? -20.062 -0.936 1.127 1 98.69 29 GLY B O 1
ATOM 2972 N N . ILE B 1 30 ? -18.25 0.224 1.768 1 98.88 30 ILE B N 1
ATOM 2973 C CA . ILE B 1 30 ? -18.625 1.407 0.996 1 98.88 30 ILE B CA 1
ATOM 2974 C C . ILE B 1 30 ? -18.688 1.056 -0.489 1 98.88 30 ILE B C 1
ATOM 2976 O O . ILE B 1 30 ? -19.641 1.399 -1.174 1 98.88 30 ILE B O 1
ATOM 2980 N N . VAL B 1 31 ? -17.672 0.364 -0.99 1 98.81 31 VAL B N 1
ATOM 2981 C CA . VAL B 1 31 ? -17.578 -0.005 -2.398 1 98.81 31 VAL B CA 1
ATOM 2982 C C . VAL B 1 31 ? -18.766 -0.889 -2.783 1 98.81 31 VAL B C 1
ATOM 2984 O O . VAL B 1 31 ? -19.406 -0.67 -3.816 1 98.81 31 VAL B O 1
ATOM 2987 N N . THR B 1 32 ? -19.062 -1.844 -1.923 1 98.31 32 THR B N 1
ATOM 2988 C CA . THR B 1 32 ? -20.172 -2.77 -2.182 1 98.31 32 THR B CA 1
ATOM 2989 C C . THR B 1 32 ? -21.484 -2.02 -2.322 1 98.31 32 THR B C 1
ATOM 2991 O O . THR B 1 32 ? -22.266 -2.281 -3.244 1 98.31 32 THR B O 1
ATOM 2994 N N . VAL B 1 33 ? -21.734 -1.071 -1.446 1 98.69 33 VAL B N 1
ATOM 2995 C CA . VAL B 1 33 ? -22.984 -0.311 -1.451 1 98.69 33 VAL B CA 1
ATOM 2996 C C . VAL B 1 33 ? -23.109 0.482 -2.75 1 98.69 33 VAL B C 1
ATOM 2998 O O . VAL B 1 33 ? -24.156 0.499 -3.381 1 98.69 33 VAL B O 1
ATOM 3001 N N . ILE B 1 34 ? -22.016 1.16 -3.125 1 98.44 34 ILE B N 1
ATOM 3002 C CA . ILE B 1 34 ? -22.062 1.989 -4.324 1 98.44 34 ILE B CA 1
ATOM 3003 C C . ILE B 1 34 ? -22.25 1.106 -5.555 1 98.44 34 ILE B C 1
ATOM 3005 O O . ILE B 1 34 ? -23.016 1.445 -6.461 1 98.44 34 ILE B O 1
ATOM 3009 N N . ILE B 1 35 ? -21.609 -0.058 -5.648 1 97.88 35 ILE B N 1
ATOM 3010 C CA . ILE B 1 35 ? -21.703 -0.995 -6.758 1 97.88 35 ILE B CA 1
ATOM 3011 C C . ILE B 1 35 ? -23.141 -1.505 -6.867 1 97.88 35 ILE B C 1
ATOM 3013 O O . ILE B 1 35 ? -23.703 -1.591 -7.969 1 97.88 35 ILE B O 1
ATOM 3017 N N . ASP B 1 36 ? -23.75 -1.796 -5.758 1 97.5 36 ASP B N 1
ATOM 3018 C CA . ASP B 1 36 ? -25.062 -2.422 -5.723 1 97.5 36 ASP B CA 1
ATOM 3019 C C . ASP B 1 36 ? -26.172 -1.395 -5.969 1 97.5 36 ASP B C 1
ATOM 3021 O O . ASP B 1 36 ? -27.312 -1.759 -6.234 1 97.5 36 ASP B O 1
ATOM 3025 N N . SER B 1 37 ? -25.828 -0.13 -5.836 1 96.38 37 SER B N 1
ATOM 3026 C CA . SER B 1 37 ? -26.844 0.912 -6.004 1 96.38 37 SER B CA 1
ATOM 3027 C C . SER B 1 37 ? -27.094 1.207 -7.48 1 96.38 37 SER B C 1
ATOM 3029 O O . SER B 1 37 ? -26.141 1.34 -8.258 1 96.38 37 SER B O 1
ATOM 3031 N N . VAL B 1 38 ? -28.297 1.301 -7.859 1 94.62 38 VAL B N 1
ATOM 3032 C CA . VAL B 1 38 ? -28.672 1.6 -9.234 1 94.62 38 VAL B CA 1
ATOM 3033 C C . VAL B 1 38 ? -28.469 3.086 -9.516 1 94.62 38 VAL B C 1
ATOM 3035 O O . VAL B 1 38 ? -27.938 3.459 -10.562 1 94.62 38 VAL B O 1
ATOM 3038 N N . GLU B 1 39 ? -28.906 3.883 -8.57 1 96.25 39 GLU B N 1
ATOM 3039 C CA . GLU B 1 39 ? -28.75 5.332 -8.68 1 96.25 39 GLU B CA 1
ATOM 3040 C C . GLU B 1 39 ? -27.594 5.836 -7.824 1 96.25 39 GLU B C 1
ATOM 3042 O O . GLU B 1 39 ? -27.203 5.184 -6.852 1 96.25 39 GLU B O 1
ATOM 3047 N N . PRO B 1 40 ? -27.031 6.969 -8.242 1 97.62 40 PRO B N 1
ATOM 3048 C CA . PRO B 1 40 ? -26.047 7.586 -7.363 1 97.62 40 PRO B CA 1
ATOM 3049 C C . PRO B 1 40 ? -26.547 7.777 -5.938 1 97.62 40 PRO B C 1
ATOM 3051 O O . PRO B 1 40 ? -27.75 7.957 -5.727 1 97.62 40 PRO B O 1
ATOM 3054 N N . CYS B 1 41 ? -25.672 7.73 -4.965 1 98.19 41 CYS B N 1
ATOM 3055 C CA . CYS B 1 41 ? -26.031 7.758 -3.553 1 98.19 41 CYS B CA 1
ATOM 3056 C C . CYS B 1 41 ? -25.406 8.961 -2.852 1 98.19 41 CYS B C 1
ATOM 3058 O O . CYS B 1 41 ? -24.312 9.398 -3.213 1 98.19 41 CYS B O 1
ATOM 3060 N N . THR B 1 42 ? -26.125 9.477 -1.88 1 98.44 42 THR B N 1
ATOM 3061 C CA . THR B 1 42 ? -25.531 10.461 -0.98 1 98.44 42 THR B CA 1
ATOM 3062 C C . THR B 1 42 ? -24.641 9.773 0.054 1 98.44 42 THR B C 1
ATOM 3064 O O . THR B 1 42 ? -24.703 8.555 0.229 1 98.44 42 THR B O 1
ATOM 3067 N N . ALA B 1 43 ? -23.812 10.57 0.724 1 98.44 43 ALA B N 1
ATOM 3068 C CA . ALA B 1 43 ? -22.984 10.039 1.808 1 98.44 43 ALA B CA 1
ATOM 3069 C C . ALA B 1 43 ? -23.859 9.414 2.9 1 98.44 43 ALA B C 1
ATOM 3071 O O . ALA B 1 43 ? -23.5 8.383 3.473 1 98.44 43 ALA B O 1
ATOM 3072 N N . GLU B 1 44 ? -24.953 10.055 3.188 1 98.38 44 GLU B N 1
ATOM 3073 C CA . GLU B 1 44 ? -25.875 9.562 4.207 1 98.38 44 GLU B CA 1
ATOM 3074 C C . GLU B 1 44 ? -26.453 8.203 3.82 1 98.38 44 GLU B C 1
ATOM 3076 O O . GLU B 1 44 ? -26.547 7.305 4.656 1 98.38 44 GLU B O 1
ATOM 3081 N N . GLU B 1 45 ? -26.875 8.062 2.576 1 98.56 45 GLU B N 1
ATOM 3082 C CA . GLU B 1 45 ? -27.422 6.797 2.1 1 98.56 45 GLU B CA 1
ATOM 3083 C C . GLU B 1 45 ? -26.375 5.688 2.178 1 98.56 45 GLU B C 1
ATOM 3085 O O . GLU B 1 45 ? -26.688 4.566 2.598 1 98.56 45 GLU B O 1
ATOM 3090 N N . ILE B 1 46 ? -25.156 6.027 1.764 1 98.81 46 ILE B N 1
ATOM 3091 C CA . ILE B 1 46 ? -24.078 5.051 1.807 1 98.81 46 ILE B CA 1
ATOM 3092 C C . ILE B 1 46 ? -23.812 4.641 3.254 1 98.81 46 ILE B C 1
ATOM 3094 O O . ILE B 1 46 ? -23.672 3.453 3.555 1 98.81 46 ILE B O 1
ATOM 3098 N N . SER B 1 47 ? -23.734 5.637 4.156 1 98.81 47 SER B N 1
ATOM 3099 C CA . SER B 1 47 ? -23.547 5.379 5.578 1 98.81 47 SER B CA 1
ATOM 3100 C C . SER B 1 47 ? -24.609 4.441 6.121 1 98.81 47 SER B C 1
ATOM 3102 O O . SER B 1 47 ? -24.312 3.459 6.801 1 98.81 47 SER B O 1
ATOM 3104 N N . ASN B 1 48 ? -25.828 4.688 5.824 1 98.69 48 ASN B N 1
ATOM 3105 C CA . ASN B 1 48 ? -26.953 3.898 6.32 1 98.69 48 ASN B CA 1
ATOM 3106 C C . ASN B 1 48 ? -26.922 2.473 5.777 1 98.69 48 ASN B C 1
ATOM 3108 O O . ASN B 1 48 ? -27.047 1.511 6.535 1 98.69 48 ASN B O 1
ATOM 3112 N N . LYS B 1 49 ? -26.719 2.336 4.484 1 98.5 49 LYS B N 1
ATOM 3113 C CA . LYS B 1 49 ? -26.766 1.026 3.84 1 98.5 49 LYS B CA 1
ATOM 3114 C C . LYS B 1 49 ? -25.578 0.165 4.262 1 98.5 49 LYS B C 1
ATOM 3116 O O . LYS B 1 49 ? -25.703 -1.054 4.398 1 98.5 49 LYS B O 1
ATOM 3121 N N . ALA B 1 50 ? -24.422 0.793 4.449 1 98.5 50 ALA B N 1
ATOM 3122 C CA . ALA B 1 50 ? -23.234 0.056 4.848 1 98.5 50 ALA B CA 1
ATOM 3123 C C . ALA B 1 50 ? -23.125 -0.034 6.367 1 98.5 50 ALA B C 1
ATOM 3125 O O . ALA B 1 50 ? -22.25 -0.724 6.891 1 98.5 50 ALA B O 1
ATOM 3126 N N . ASN B 1 51 ? -24 0.668 7.082 1 98.69 51 ASN B N 1
ATOM 3127 C CA . ASN B 1 51 ? -23.984 0.733 8.539 1 98.69 51 ASN B CA 1
ATOM 3128 C C . ASN B 1 51 ? -22.656 1.272 9.062 1 98.69 51 ASN B C 1
ATOM 3130 O O . ASN B 1 51 ? -22.016 0.63 9.891 1 98.69 51 ASN B O 1
ATOM 3134 N N . LEU B 1 52 ? -22.266 2.447 8.594 1 98.88 52 LEU B N 1
ATOM 3135 C CA . LEU B 1 52 ? -20.984 3.068 8.93 1 98.88 52 LEU B CA 1
ATOM 3136 C C . LEU B 1 52 ? -21.188 4.473 9.492 1 98.88 52 LEU B C 1
ATOM 3138 O O . LEU B 1 52 ? -22.25 5.074 9.289 1 98.88 52 LEU B O 1
ATOM 3142 N N . ASN B 1 53 ? -20.219 4.949 10.242 1 98.81 53 ASN B N 1
ATOM 3143 C CA . ASN B 1 53 ? -20.172 6.348 10.656 1 98.81 53 ASN B CA 1
ATOM 3144 C C . ASN B 1 53 ? -20.156 7.293 9.461 1 98.81 53 ASN B C 1
ATOM 3146 O O . ASN B 1 53 ? -19.266 7.188 8.602 1 98.81 53 ASN B O 1
ATOM 3150 N N . LYS B 1 54 ? -21.078 8.172 9.383 1 98.56 54 LYS B N 1
ATOM 3151 C CA . LYS B 1 54 ? -21.266 9.031 8.219 1 98.56 54 LYS B CA 1
ATOM 3152 C C . LYS B 1 54 ? -20.047 9.914 7.98 1 98.56 54 LYS B C 1
ATOM 3154 O O . LYS B 1 54 ? -19.656 10.164 6.836 1 98.56 54 LYS B O 1
ATOM 3159 N N . ARG B 1 55 ? -19.422 10.398 9.023 1 98.38 55 ARG B N 1
ATOM 3160 C CA . ARG B 1 55 ? -18.297 11.328 8.875 1 98.38 55 ARG B CA 1
ATOM 3161 C C . ARG B 1 55 ? -17.109 10.641 8.195 1 98.38 55 ARG B C 1
ATOM 3163 O O . ARG B 1 55 ? -16.438 11.25 7.363 1 98.38 55 ARG B O 1
ATOM 3170 N N . TYR B 1 56 ? -16.844 9.398 8.578 1 98.88 56 TYR B N 1
ATOM 3171 C CA . TYR B 1 56 ? -15.789 8.633 7.93 1 98.88 56 TYR B CA 1
ATOM 3172 C C . TYR B 1 56 ? -16.125 8.375 6.465 1 98.88 56 TYR B C 1
ATOM 3174 O O . TYR B 1 56 ? -15.234 8.414 5.605 1 98.88 56 TYR B O 1
ATOM 3182 N N . VAL B 1 57 ? -17.391 8.094 6.18 1 98.88 57 VAL B N 1
ATOM 3183 C CA . VAL B 1 57 ? -17.828 7.879 4.805 1 98.88 57 VAL B CA 1
ATOM 3184 C C . VAL B 1 57 ? -17.547 9.125 3.971 1 98.88 57 VAL B C 1
ATOM 3186 O O . VAL B 1 57 ? -17.031 9.031 2.852 1 98.88 57 VAL B O 1
ATOM 3189 N N . GLU B 1 58 ? -17.828 10.25 4.52 1 98.56 58 GLU B N 1
ATOM 3190 C CA . GLU B 1 58 ? -17.609 11.508 3.822 1 98.56 58 GLU B CA 1
ATOM 3191 C C . GLU B 1 58 ? -16.125 11.719 3.512 1 98.56 58 GLU B C 1
ATOM 3193 O O . GLU B 1 58 ? -15.773 12.148 2.41 1 98.56 58 GLU B O 1
ATOM 3198 N N . GLU B 1 59 ? -15.266 11.445 4.539 1 98.75 59 GLU B N 1
ATOM 3199 C CA . GLU B 1 59 ? -13.828 11.602 4.348 1 98.75 59 GLU B CA 1
ATOM 3200 C C . GLU B 1 59 ? -13.32 10.68 3.238 1 98.75 59 GLU B C 1
ATOM 3202 O O . GLU B 1 59 ? -12.508 11.094 2.406 1 98.75 59 GLU B O 1
ATOM 3207 N N . TRP B 1 60 ? -13.797 9.438 3.23 1 98.88 60 TRP B N 1
ATOM 3208 C CA . TRP B 1 60 ? -13.438 8.469 2.199 1 98.88 60 TRP B CA 1
ATOM 3209 C C . TRP B 1 60 ? -13.875 8.953 0.821 1 98.88 60 TRP B C 1
ATOM 3211 O O . TRP B 1 60 ? -13.109 8.891 -0.14 1 98.88 60 TRP B O 1
ATOM 3221 N N . LEU B 1 61 ? -15.086 9.508 0.72 1 98.75 61 LEU B N 1
ATOM 3222 C CA . LEU B 1 61 ? -15.656 9.953 -0.544 1 98.75 61 LEU B CA 1
ATOM 3223 C C . LEU B 1 61 ? -14.891 11.141 -1.102 1 98.75 61 LEU B C 1
ATOM 3225 O O . LEU B 1 61 ? -14.648 11.227 -2.309 1 98.75 61 LEU B O 1
ATOM 3229 N N . ILE B 1 62 ? -14.469 12.078 -0.252 1 98.31 62 ILE B N 1
ATOM 3230 C CA . ILE B 1 62 ? -13.695 13.227 -0.716 1 98.31 62 ILE B CA 1
ATOM 3231 C C . ILE B 1 62 ? -12.383 12.742 -1.333 1 98.31 62 ILE B C 1
ATOM 3233 O O . ILE B 1 62 ? -11.984 13.211 -2.402 1 98.31 62 ILE B O 1
ATOM 3237 N N . CYS B 1 63 ? -11.734 11.789 -0.659 1 98.69 63 CYS B N 1
ATOM 3238 C CA . CYS B 1 63 ? -10.461 11.258 -1.126 1 98.69 63 CYS B CA 1
ATOM 3239 C C . CYS B 1 63 ? -10.609 10.586 -2.482 1 98.69 63 CYS B C 1
ATOM 3241 O O . CYS B 1 63 ? -9.875 10.891 -3.42 1 98.69 63 CYS B O 1
ATOM 3243 N N . MET B 1 64 ? -11.609 9.742 -2.605 1 98.44 64 MET B N 1
ATOM 3244 C CA . MET B 1 64 ? -11.797 8.945 -3.814 1 98.44 64 MET B CA 1
ATOM 3245 C C . MET B 1 64 ? -12.32 9.805 -4.961 1 98.44 64 MET B C 1
ATOM 3247 O O . MET B 1 64 ? -12.023 9.539 -6.125 1 98.44 64 MET B O 1
ATOM 3251 N N . THR B 1 65 ? -13.078 10.859 -4.625 1 97.44 65 THR B N 1
ATOM 3252 C CA . THR B 1 65 ? -13.547 11.789 -5.641 1 97.44 65 THR B CA 1
ATOM 3253 C C . THR B 1 65 ? -12.398 12.648 -6.16 1 97.44 65 THR B C 1
ATOM 3255 O O . THR B 1 65 ? -12.273 12.867 -7.367 1 97.44 65 THR B O 1
ATOM 3258 N N . ALA B 1 66 ? -11.57 13.148 -5.23 1 97.44 66 ALA B N 1
ATOM 3259 C CA . ALA B 1 66 ? -10.422 13.945 -5.637 1 97.44 66 ALA B CA 1
ATOM 3260 C C . ALA B 1 66 ? -9.539 13.172 -6.621 1 97.44 66 ALA B C 1
ATOM 3262 O O . ALA B 1 66 ? -9.062 13.734 -7.609 1 97.44 66 ALA B O 1
ATOM 3263 N N . LYS B 1 67 ? -9.375 11.898 -6.367 1 97.56 67 LYS B N 1
ATOM 3264 C CA . LYS B 1 67 ? -8.5 11.039 -7.16 1 97.56 67 LYS B CA 1
ATOM 3265 C C . LYS B 1 67 ? -9.172 10.625 -8.469 1 97.56 67 LYS B C 1
ATOM 3267 O O . LYS B 1 67 ? -8.508 10.148 -9.391 1 97.56 67 LYS B O 1
ATOM 3272 N N . GLY B 1 68 ? -10.508 10.773 -8.516 1 96.69 68 GLY B N 1
ATOM 3273 C CA . GLY B 1 68 ? -11.25 10.445 -9.727 1 96.69 68 GLY B CA 1
ATOM 3274 C C . GLY B 1 68 ? -11.742 9.008 -9.75 1 96.69 68 GLY B C 1
ATOM 3275 O O . GLY B 1 68 ? -12.195 8.523 -10.789 1 96.69 68 GLY B O 1
ATOM 3276 N N . VAL B 1 69 ? -11.656 8.289 -8.672 1 97.94 69 VAL B N 1
ATOM 3277 C CA . VAL B 1 69 ? -12.164 6.922 -8.578 1 97.94 69 VAL B CA 1
ATOM 3278 C C . VAL B 1 69 ? -13.688 6.945 -8.469 1 97.94 69 VAL B C 1
ATOM 3280 O O . VAL B 1 69 ? -14.375 6.113 -9.07 1 97.94 69 VAL B O 1
ATOM 3283 N N . VAL B 1 70 ? -14.18 7.879 -7.68 1 97.88 70 VAL B N 1
ATOM 3284 C CA . VAL B 1 70 ? -15.609 8.117 -7.5 1 97.88 70 VAL B CA 1
ATOM 3285 C C . VAL B 1 70 ? -16.016 9.391 -8.242 1 97.88 70 VAL B C 1
ATOM 3287 O O . VAL B 1 70 ? -15.281 10.383 -8.234 1 97.88 70 VAL B O 1
ATOM 3290 N N . LYS B 1 71 ? -17.109 9.375 -8.875 1 97.12 71 LYS B N 1
ATOM 3291 C CA . LYS B 1 71 ? -17.688 10.57 -9.484 1 97.12 71 LYS B CA 1
ATOM 3292 C C . LYS B 1 71 ? -18.766 11.18 -8.586 1 97.12 71 LYS B C 1
ATOM 3294 O O . LYS B 1 71 ? -19.359 10.477 -7.773 1 97.12 71 LYS B O 1
ATOM 3299 N N . ILE B 1 72 ? -18.938 12.406 -8.727 1 96.69 72 ILE B N 1
ATOM 3300 C CA . ILE B 1 72 ? -19.938 13.117 -7.926 1 96.69 72 ILE B CA 1
ATOM 3301 C C . ILE B 1 72 ? -20.797 13.992 -8.836 1 96.69 72 ILE B C 1
ATOM 3303 O O . ILE B 1 72 ? -20.281 14.656 -9.742 1 96.69 72 ILE B O 1
ATOM 3307 N N . ASP B 1 73 ? -22.047 13.898 -8.711 1 92.88 73 ASP B N 1
ATOM 3308 C CA . ASP B 1 73 ? -23.047 14.727 -9.398 1 92.88 73 ASP B CA 1
ATOM 3309 C C . ASP B 1 73 ? -24.156 15.141 -8.445 1 92.88 73 ASP B C 1
ATOM 3311 O O . ASP B 1 73 ? -24.906 14.297 -7.941 1 92.88 73 ASP B O 1
ATOM 3315 N N . ASP B 1 74 ? -24.312 16.422 -8.211 1 92.5 74 ASP B N 1
ATOM 3316 C CA . ASP B 1 74 ? -25.359 16.984 -7.375 1 92.5 74 ASP B CA 1
ATOM 3317 C C . ASP B 1 74 ? -25.375 16.359 -5.988 1 92.5 74 ASP B C 1
ATOM 3319 O O . ASP B 1 74 ? -26.406 15.852 -5.539 1 92.5 74 ASP B O 1
ATOM 3323 N N . GLY B 1 75 ? -24.266 16.203 -5.418 1 94.5 75 GLY B N 1
ATOM 3324 C CA . GLY B 1 75 ? -24.141 15.734 -4.047 1 94.5 75 GLY B CA 1
ATOM 3325 C C . GLY B 1 75 ? -24.266 14.234 -3.914 1 94.5 75 GLY B C 1
ATOM 3326 O O . GLY B 1 75 ? -24.266 13.695 -2.805 1 94.5 75 GLY B O 1
ATOM 3327 N N . LYS B 1 76 ? -24.344 13.531 -5.055 1 98.12 76 LYS B N 1
ATOM 3328 C CA . LYS B 1 76 ? -24.469 12.078 -5.035 1 98.12 76 LYS B CA 1
ATOM 3329 C C . LYS B 1 76 ? -23.266 11.414 -5.691 1 98.12 76 LYS B C 1
ATOM 3331 O O . LYS B 1 76 ? -22.672 11.977 -6.617 1 98.12 76 LYS B O 1
ATOM 3336 N N . TYR B 1 77 ? -22.969 10.281 -5.215 1 98.12 77 TYR B N 1
ATOM 3337 C CA . TYR B 1 77 ? -21.719 9.609 -5.59 1 98.12 77 TYR B CA 1
ATOM 3338 C C . TYR B 1 77 ? -22.016 8.312 -6.344 1 98.12 77 TYR B C 1
ATOM 3340 O O . TYR B 1 77 ? -22.969 7.598 -6.023 1 98.12 77 TYR B O 1
ATOM 3348 N N . TYR B 1 78 ? -21.203 7.996 -7.375 1 97.69 78 TYR B N 1
ATOM 3349 C CA . TYR B 1 78 ? -21.344 6.758 -8.133 1 97.69 78 TYR B CA 1
ATOM 3350 C C . TYR B 1 78 ? -20.016 6.348 -8.75 1 97.69 78 TYR B C 1
ATOM 3352 O O . TYR B 1 78 ? -19.078 7.152 -8.828 1 97.69 78 TYR B O 1
ATOM 3360 N N . PHE B 1 79 ? -19.875 5.109 -9.125 1 96.81 79 PHE B N 1
ATOM 3361 C CA . PHE B 1 79 ? -18.719 4.625 -9.867 1 96.81 79 PHE B CA 1
ATOM 3362 C C . PHE B 1 79 ? -18.953 4.723 -11.367 1 96.81 79 PHE B C 1
ATOM 3364 O O . PHE B 1 79 ? -19.984 4.293 -11.867 1 96.81 79 PHE B O 1
ATOM 3371 N N . PRO B 1 80 ? -18.016 5.281 -12.141 1 94.31 80 PRO B N 1
ATOM 3372 C CA . PRO B 1 80 ? -18.203 5.371 -13.594 1 94.31 80 PRO B CA 1
ATOM 3373 C C . PRO B 1 80 ? -18.156 4.012 -14.281 1 94.31 80 PRO B C 1
ATOM 3375 O O . PRO B 1 80 ? -18.797 3.822 -15.32 1 94.31 80 PRO B O 1
ATOM 3378 N N . ASN B 1 81 ? -17.359 3.057 -13.812 1 94.31 81 ASN B N 1
ATOM 3379 C CA . ASN B 1 81 ? -17.25 1.676 -14.273 1 94.31 81 ASN B CA 1
ATOM 3380 C C . ASN B 1 81 ? -17.266 0.695 -13.109 1 94.31 81 ASN B C 1
ATOM 3382 O O . ASN B 1 81 ? -16.203 0.339 -12.578 1 94.31 81 ASN B O 1
ATOM 3386 N N . LYS B 1 82 ? -18.391 0.193 -12.781 1 95.75 82 LYS B N 1
ATOM 3387 C CA . LYS B 1 82 ? -18.609 -0.601 -11.578 1 95.75 82 LYS B CA 1
ATOM 3388 C C . LYS B 1 82 ? -17.781 -1.877 -11.594 1 95.75 82 LYS B C 1
ATOM 3390 O O . LYS B 1 82 ? -17.172 -2.244 -10.586 1 95.75 82 LYS B O 1
ATOM 3395 N N . LYS B 1 83 ? -17.734 -2.551 -12.75 1 94.06 83 LYS B N 1
ATOM 3396 C CA . LYS B 1 83 ? -17 -3.807 -12.852 1 94.06 83 LYS B CA 1
ATOM 3397 C C . LYS B 1 83 ? -15.508 -3.592 -12.609 1 94.06 83 LYS B C 1
ATOM 3399 O O . LYS B 1 83 ? -14.891 -4.305 -11.812 1 94.06 83 LYS B O 1
ATOM 3404 N N . GLN B 1 84 ? -14.953 -2.631 -13.258 1 94.75 84 GLN B N 1
ATOM 3405 C CA . GLN B 1 84 ? -13.531 -2.312 -13.141 1 94.75 84 GLN B CA 1
ATOM 3406 C C . GLN B 1 84 ? -13.164 -1.944 -11.703 1 94.75 84 GLN B C 1
ATOM 3408 O O . GLN B 1 84 ? -12.141 -2.391 -11.188 1 94.75 84 GLN B O 1
ATOM 3413 N N . ILE B 1 85 ? -14.008 -1.132 -11.078 1 96.88 85 ILE B N 1
ATOM 3414 C CA . ILE B 1 85 ? -13.719 -0.658 -9.727 1 96.88 85 ILE B CA 1
ATOM 3415 C C . ILE B 1 85 ? -13.859 -1.813 -8.734 1 96.88 85 ILE B C 1
ATOM 3417 O O . ILE B 1 85 ? -13.07 -1.929 -7.797 1 96.88 85 ILE B O 1
ATOM 3421 N N . SER B 1 86 ? -14.844 -2.627 -8.945 1 96.12 86 SER B N 1
ATOM 3422 C CA . SER B 1 86 ? -15.023 -3.789 -8.086 1 96.12 86 SER B CA 1
ATOM 3423 C C . SER B 1 86 ? -13.789 -4.688 -8.102 1 96.12 86 SER B C 1
ATOM 3425 O O . SER B 1 86 ? -13.297 -5.098 -7.047 1 96.12 86 SER B O 1
ATOM 3427 N N . GLU B 1 87 ? -13.266 -4.98 -9.25 1 95.75 87 GLU B N 1
ATOM 3428 C CA . GLU B 1 87 ? -12.086 -5.828 -9.398 1 95.75 87 GLU B CA 1
ATOM 3429 C C . GLU B 1 87 ? -10.852 -5.164 -8.781 1 95.75 87 GLU B C 1
ATOM 3431 O O . GLU B 1 87 ? -10.078 -5.816 -8.078 1 95.75 87 GLU B O 1
ATOM 3436 N N . ALA B 1 88 ? -10.711 -3.889 -9.055 1 97.69 88 ALA B N 1
ATOM 3437 C CA . ALA B 1 88 ? -9.562 -3.154 -8.516 1 97.69 88 ALA B CA 1
ATOM 3438 C C . ALA B 1 88 ? -9.617 -3.09 -6.992 1 97.69 88 ALA B C 1
ATOM 3440 O O . ALA B 1 88 ? -8.586 -3.197 -6.324 1 97.69 88 ALA B O 1
ATOM 3441 N N . ALA B 1 89 ? -10.828 -2.869 -6.465 1 98.38 89 ALA B N 1
ATOM 3442 C CA . ALA B 1 89 ? -10.992 -2.816 -5.016 1 98.38 89 ALA B CA 1
ATOM 3443 C C . ALA B 1 89 ? -10.617 -4.148 -4.371 1 98.38 89 ALA B C 1
ATOM 3445 O O . ALA B 1 89 ? -9.977 -4.18 -3.318 1 98.38 89 ALA B O 1
ATOM 3446 N N . PHE B 1 90 ? -11.031 -5.219 -5.012 1 97.94 90 PHE B N 1
ATOM 3447 C CA . PHE B 1 90 ? -10.648 -6.527 -4.508 1 97.94 90 PHE B CA 1
ATOM 3448 C C . PHE B 1 90 ? -9.133 -6.68 -4.504 1 97.94 90 PHE B C 1
ATOM 3450 O O . PHE B 1 90 ? -8.547 -7.098 -3.504 1 97.94 90 PHE B O 1
ATOM 3457 N N . VAL B 1 91 ? -8.445 -6.328 -5.59 1 98.38 91 VAL B N 1
ATOM 3458 C CA . VAL B 1 91 ? -6.996 -6.461 -5.695 1 98.38 91 VAL B CA 1
ATOM 3459 C C . VAL B 1 91 ? -6.32 -5.574 -4.656 1 98.38 91 VAL B C 1
ATOM 3461 O O . VAL B 1 91 ? -5.297 -5.953 -4.078 1 98.38 91 VAL B O 1
ATOM 3464 N N . SER B 1 92 ? -6.863 -4.387 -4.375 1 98.69 92 SER B N 1
ATOM 3465 C CA . SER B 1 92 ? -6.266 -3.469 -3.408 1 98.69 92 SER B CA 1
ATOM 3466 C C . SER B 1 92 ? -6.219 -4.09 -2.018 1 98.69 92 SER B C 1
ATOM 3468 O O . SER B 1 92 ? -5.383 -3.713 -1.191 1 98.69 92 SER B O 1
ATOM 3470 N N . SER B 1 93 ? -7.102 -5.055 -1.73 1 98.25 93 SER B N 1
ATOM 3471 C CA . SER B 1 93 ? -7.145 -5.695 -0.422 1 98.25 93 SER B CA 1
ATOM 3472 C C . SER B 1 93 ? -5.898 -6.543 -0.183 1 98.25 93 SER B C 1
ATOM 3474 O O . SER B 1 93 ? -5.664 -7.012 0.933 1 98.25 93 SER B O 1
ATOM 3476 N N . MET B 1 94 ? -5.043 -6.715 -1.2 1 98.38 94 MET B N 1
ATOM 3477 C CA . MET B 1 94 ? -3.764 -7.406 -1.063 1 98.38 94 MET B CA 1
ATOM 3478 C C . MET B 1 94 ? -2.748 -6.535 -0.334 1 98.38 94 MET B C 1
ATOM 3480 O O . MET B 1 94 ? -1.807 -7.051 0.273 1 98.38 94 MET B O 1
ATOM 3484 N N . LEU B 1 95 ? -2.904 -5.242 -0.344 1 98.62 95 LEU B N 1
ATOM 3485 C CA . LEU B 1 95 ? -1.907 -4.32 0.186 1 98.62 95 LEU B CA 1
ATOM 3486 C C . LEU B 1 95 ? -1.751 -4.496 1.693 1 98.62 95 LEU B C 1
ATOM 3488 O O . LEU B 1 95 ? -0.634 -4.652 2.191 1 98.62 95 LEU B O 1
ATOM 3492 N N . PRO B 1 96 ? -2.883 -4.555 2.479 1 98.25 96 PRO B N 1
ATOM 3493 C CA . PRO B 1 96 ? -2.691 -4.828 3.906 1 98.25 96 PRO B CA 1
ATOM 3494 C C . PRO B 1 96 ? -2.102 -6.211 4.168 1 98.25 96 PRO B C 1
ATOM 3496 O O . PRO B 1 96 ? -1.392 -6.406 5.156 1 98.25 96 PRO B O 1
ATOM 3499 N N . ILE B 1 97 ? -2.342 -7.176 3.312 1 98.31 97 ILE B N 1
ATOM 3500 C CA . ILE B 1 97 ? -1.768 -8.508 3.455 1 98.31 97 ILE B CA 1
ATOM 3501 C C . ILE B 1 97 ? -0.258 -8.445 3.23 1 98.31 97 ILE B C 1
ATOM 3503 O O . ILE B 1 97 ? 0.512 -9.055 3.977 1 98.31 97 ILE B O 1
ATOM 3507 N N . PHE B 1 98 ? 0.207 -7.688 2.168 1 98.62 98 PHE B N 1
ATOM 3508 C CA . PHE B 1 98 ? 1.632 -7.449 1.969 1 98.62 98 PHE B CA 1
ATOM 3509 C C . PHE B 1 98 ? 2.264 -6.859 3.225 1 98.62 98 PHE B C 1
ATOM 3511 O O . PHE B 1 98 ? 3.34 -7.289 3.645 1 98.62 98 PHE B O 1
ATOM 3518 N N . ALA B 1 99 ? 1.576 -5.914 3.805 1 98.44 99 ALA B N 1
ATOM 3519 C CA . ALA B 1 99 ? 2.113 -5.238 4.984 1 98.44 99 ALA B CA 1
ATOM 3520 C C . ALA B 1 99 ? 2.305 -6.219 6.137 1 98.44 99 ALA B C 1
ATOM 3522 O O . ALA B 1 99 ? 3.256 -6.094 6.914 1 98.44 99 ALA B O 1
ATOM 3523 N N . GLU B 1 100 ? 1.41 -7.148 6.309 1 97.44 100 GLU B N 1
ATOM 3524 C CA . GLU B 1 100 ? 1.518 -8.148 7.367 1 97.44 100 GLU B CA 1
ATOM 3525 C C . GLU B 1 100 ? 2.762 -9.016 7.184 1 97.44 100 GLU B C 1
ATOM 3527 O O . GLU B 1 100 ? 3.293 -9.562 8.156 1 97.44 100 GLU B O 1
ATOM 3532 N N . CYS B 1 101 ? 3.238 -9.109 5.941 1 98.06 101 CYS B N 1
ATOM 3533 C CA . CYS B 1 101 ? 4.406 -9.922 5.633 1 98.06 101 CYS B CA 1
ATOM 3534 C C . CYS B 1 101 ? 5.695 -9.156 5.906 1 98.06 101 CYS B C 1
ATOM 3536 O O . CYS B 1 101 ? 6.773 -9.75 5.977 1 98.06 101 CYS B O 1
ATOM 3538 N N . PHE B 1 102 ? 5.637 -7.828 6.109 1 97.38 102 PHE B N 1
ATOM 3539 C CA . PHE B 1 102 ? 6.773 -6.918 6.105 1 97.38 102 PHE B CA 1
ATOM 3540 C C . PHE B 1 102 ? 7.82 -7.355 7.125 1 97.38 102 PHE B C 1
ATOM 3542 O O . PHE B 1 102 ? 9.008 -7.465 6.801 1 97.38 102 PHE B O 1
ATOM 3549 N N . PRO B 1 103 ? 7.406 -7.699 8.422 1 97.31 103 PRO B N 1
ATOM 3550 C CA . PRO B 1 103 ? 8.422 -8.047 9.414 1 97.31 103 PRO B CA 1
ATOM 3551 C C . PRO B 1 103 ? 9.18 -9.328 9.062 1 97.31 103 PRO B C 1
ATOM 3553 O O . PRO B 1 103 ? 10.406 -9.375 9.164 1 97.31 103 PRO B O 1
ATOM 3556 N N . ASP B 1 104 ? 8.461 -10.359 8.633 1 98.5 104 ASP B N 1
ATOM 3557 C CA . ASP B 1 104 ? 9.094 -11.633 8.281 1 98.5 104 ASP B CA 1
ATOM 3558 C C . ASP B 1 104 ? 9.953 -11.477 7.023 1 98.5 104 ASP B C 1
ATOM 3560 O O . ASP B 1 104 ? 11.031 -12.062 6.934 1 98.5 104 ASP B O 1
ATOM 3564 N N . LEU B 1 105 ? 9.469 -10.703 6.051 1 98.75 105 LEU B N 1
ATOM 3565 C CA . LEU B 1 105 ? 10.227 -10.484 4.82 1 98.75 105 LEU B CA 1
ATOM 3566 C C . LEU B 1 105 ? 11.531 -9.758 5.109 1 98.75 105 LEU B C 1
ATOM 3568 O O . LEU B 1 105 ? 12.578 -10.117 4.57 1 98.75 105 LEU B O 1
ATOM 3572 N N . GLU B 1 106 ? 11.461 -8.703 5.934 1 98.69 106 GLU B N 1
ATOM 3573 C CA . GLU B 1 106 ? 12.664 -7.984 6.328 1 98.69 106 GLU B CA 1
ATOM 3574 C C . GLU B 1 106 ? 13.695 -8.93 6.945 1 98.69 106 GLU B C 1
ATOM 3576 O O . GLU B 1 106 ? 14.875 -8.883 6.594 1 98.69 106 GLU B O 1
ATOM 3581 N N . LYS B 1 107 ? 13.195 -9.766 7.859 1 98.56 107 LYS B N 1
ATOM 3582 C CA . LYS B 1 107 ? 14.062 -10.695 8.578 1 98.56 107 LYS B CA 1
ATOM 3583 C C . LYS B 1 107 ? 14.781 -11.633 7.609 1 98.56 107 LYS B C 1
ATOM 3585 O O . LYS B 1 107 ? 15.992 -11.836 7.711 1 98.56 107 LYS B O 1
ATOM 3590 N N . VAL B 1 108 ? 14.07 -12.211 6.676 1 98.75 108 VAL B N 1
ATOM 3591 C CA . VAL B 1 108 ? 14.664 -13.219 5.801 1 98.75 108 VAL B CA 1
ATOM 3592 C C . VAL B 1 108 ? 15.562 -12.539 4.766 1 98.75 108 VAL B C 1
ATOM 3594 O O . VAL B 1 108 ? 16.578 -13.102 4.352 1 98.75 108 VAL B O 1
ATOM 3597 N N . MET B 1 109 ? 15.242 -11.328 4.301 1 98.81 109 MET B N 1
ATOM 3598 C CA . MET B 1 109 ? 16.094 -10.586 3.391 1 98.81 109 MET B CA 1
ATOM 3599 C C . MET B 1 109 ? 17.438 -10.273 4.043 1 98.81 109 MET B C 1
ATOM 3601 O O . MET B 1 109 ? 18.469 -10.234 3.363 1 98.81 109 MET B O 1
ATOM 3605 N N . LYS B 1 110 ? 17.484 -10.125 5.316 1 98.69 110 LYS B N 1
ATOM 3606 C CA . LYS B 1 110 ? 18.688 -9.734 6.043 1 98.69 110 LYS B CA 1
ATOM 3607 C C . LYS B 1 110 ? 19.531 -10.953 6.391 1 98.69 110 LYS B C 1
ATOM 3609 O O . LYS B 1 110 ? 20.641 -10.812 6.93 1 98.69 110 LYS B O 1
ATOM 3614 N N . ASN B 1 111 ? 19.031 -12.156 6.145 1 98.19 111 ASN B N 1
ATOM 3615 C CA . ASN B 1 111 ? 19.859 -13.359 6.25 1 98.19 111 ASN B CA 1
ATOM 3616 C C . ASN B 1 111 ? 20.75 -13.531 5.027 1 98.19 111 ASN B C 1
ATOM 3618 O O . ASN B 1 111 ? 20.406 -14.258 4.094 1 98.19 111 ASN B O 1
ATOM 3622 N N . LYS B 1 112 ? 21.875 -12.969 5.02 1 97.44 112 LYS B N 1
ATOM 3623 C CA . LYS B 1 112 ? 22.75 -12.844 3.857 1 97.44 112 LYS B CA 1
ATOM 3624 C C . LYS B 1 112 ? 23.25 -14.203 3.396 1 97.44 112 LYS B C 1
ATOM 3626 O O . LYS B 1 112 ? 23.391 -14.445 2.195 1 97.44 112 LYS B O 1
ATOM 3631 N N . THR B 1 113 ? 23.422 -15.141 4.258 1 96.06 113 THR B N 1
ATOM 3632 C CA . THR B 1 113 ? 24.219 -16.328 3.965 1 96.06 113 THR B CA 1
ATOM 3633 C C . THR B 1 113 ? 23.312 -17.516 3.621 1 96.06 113 THR B C 1
ATOM 3635 O O . THR B 1 113 ? 23.703 -18.406 2.871 1 96.06 113 THR B O 1
ATOM 3638 N N . GLU B 1 114 ? 22.109 -17.5 4.195 1 97.06 114 GLU B N 1
ATOM 3639 C CA . GLU B 1 114 ? 21.219 -18.641 3.98 1 97.06 114 GLU B CA 1
ATOM 3640 C C . GLU B 1 114 ? 19.906 -18.219 3.346 1 97.06 114 GLU B C 1
ATOM 3642 O O . GLU B 1 114 ? 19.328 -17.188 3.732 1 97.06 114 GLU B O 1
ATOM 3647 N N . ASN B 1 115 ? 19.531 -19.016 2.377 1 97.38 115 ASN B N 1
ATOM 3648 C CA . ASN B 1 115 ? 18.156 -18.844 1.888 1 97.38 115 ASN B CA 1
ATOM 3649 C C . ASN B 1 115 ? 17.141 -19.281 2.928 1 97.38 115 ASN B C 1
ATOM 3651 O O . ASN B 1 115 ? 17.109 -20.453 3.322 1 97.38 115 ASN B O 1
ATOM 3655 N N . LYS B 1 116 ? 16.391 -18.375 3.385 1 98.19 116 LYS B N 1
ATOM 3656 C CA . LYS B 1 116 ? 15.273 -18.625 4.277 1 98.19 116 LYS B CA 1
ATOM 3657 C C . LYS B 1 116 ? 14.016 -17.891 3.799 1 98.19 116 LYS B C 1
ATOM 3659 O O . LYS B 1 116 ? 14.102 -16.953 3.018 1 98.19 116 LYS B O 1
ATOM 3664 N N . GLY B 1 117 ? 12.922 -18.391 4.133 1 98.25 117 GLY B N 1
ATOM 3665 C CA . GLY B 1 117 ? 11.633 -17.781 3.807 1 98.25 117 GLY B CA 1
ATOM 3666 C C . GLY B 1 117 ? 10.562 -18.078 4.836 1 98.25 117 GLY B C 1
ATOM 3667 O O . GLY B 1 117 ? 10.859 -18.281 6.016 1 98.25 117 GLY B O 1
ATOM 3668 N N . TYR B 1 118 ? 9.359 -17.938 4.473 1 97.75 118 TYR B N 1
ATOM 3669 C CA . TYR B 1 118 ? 8.18 -18.25 5.273 1 97.75 118 TYR B CA 1
ATOM 3670 C C . TYR B 1 118 ? 7.066 -18.812 4.406 1 97.75 118 TYR B C 1
ATOM 3672 O O . TYR B 1 118 ? 7.027 -18.578 3.199 1 97.75 118 TYR B O 1
ATOM 3680 N N . PRO B 1 119 ? 6.195 -19.625 5.023 1 94.94 119 PRO B N 1
ATOM 3681 C CA . PRO B 1 119 ? 5.098 -20.203 4.25 1 94.94 119 PRO B CA 1
ATOM 3682 C C . PRO B 1 119 ? 4.137 -19.156 3.699 1 94.94 119 PRO B C 1
ATOM 3684 O O . PRO B 1 119 ? 4.012 -18.062 4.273 1 94.94 119 PRO B O 1
ATOM 3687 N N . PHE B 1 120 ? 3.537 -19.547 2.658 1 92.56 120 PHE B N 1
ATOM 3688 C CA . PHE B 1 120 ? 2.496 -18.703 2.082 1 92.56 120 PHE B CA 1
ATOM 3689 C C . PHE B 1 120 ? 1.468 -18.312 3.139 1 92.56 120 PHE B C 1
ATOM 3691 O O . PHE B 1 120 ? 0.874 -19.172 3.783 1 92.56 120 PHE B O 1
ATOM 3698 N N . PRO B 1 121 ? 1.173 -17.016 3.359 1 93.38 121 PRO B N 1
ATOM 3699 C CA . PRO B 1 121 ? 0.234 -16.609 4.406 1 93.38 121 PRO B CA 1
ATOM 3700 C C . PRO B 1 121 ? -1.192 -17.078 4.141 1 93.38 121 PRO B C 1
ATOM 3702 O O . PRO B 1 121 ? -1.654 -17.047 2.998 1 93.38 121 PRO B O 1
ATOM 3705 N N . GLN B 1 122 ? -1.852 -17.484 5.191 1 92.94 122 GLN B N 1
ATOM 3706 C CA . GLN B 1 122 ? -3.209 -18.016 5.059 1 92.94 122 GLN B CA 1
ATOM 3707 C C . GLN B 1 122 ? -4.133 -16.984 4.418 1 92.94 122 GLN B C 1
ATOM 3709 O O . GLN B 1 122 ? -4.945 -17.312 3.553 1 92.94 122 GLN B O 1
ATOM 3714 N N . LYS B 1 123 ? -4.023 -15.695 4.805 1 94.12 123 LYS B N 1
ATOM 3715 C CA . LYS B 1 123 ? -4.871 -14.648 4.234 1 94.12 123 LYS B CA 1
ATOM 3716 C C . LYS B 1 123 ? -4.625 -14.492 2.736 1 94.12 123 LYS B C 1
ATOM 3718 O O . LYS B 1 123 ? -5.551 -14.203 1.976 1 94.12 123 LYS B O 1
ATOM 3723 N N . ALA B 1 124 ? -3.418 -14.648 2.342 1 94.31 124 ALA B N 1
ATOM 3724 C CA . ALA B 1 124 ? -3.074 -14.555 0.925 1 94.31 124 ALA B CA 1
ATOM 3725 C C . ALA B 1 124 ? -3.637 -15.734 0.14 1 94.31 124 ALA B C 1
ATOM 3727 O O . ALA B 1 124 ? -4.059 -15.578 -1.009 1 94.31 124 ALA B O 1
ATOM 3728 N N . LEU B 1 125 ? -3.625 -16.906 0.738 1 93.44 125 LEU B N 1
ATOM 3729 C CA . LEU B 1 125 ? -4.188 -18.078 0.092 1 93.44 125 LEU B CA 1
ATOM 3730 C C . LEU B 1 125 ? -5.691 -17.922 -0.122 1 93.44 125 LEU B C 1
ATOM 3732 O O . LEU B 1 125 ? -6.207 -18.25 -1.192 1 93.44 125 LEU B O 1
ATOM 3736 N N . VAL B 1 126 ? -6.297 -17.453 0.929 1 94 126 VAL B N 1
ATOM 3737 C CA . VAL B 1 126 ? -7.73 -17.188 0.832 1 94 126 VAL B CA 1
ATOM 3738 C C . VAL B 1 126 ? -8 -16.156 -0.255 1 94 126 VAL B C 1
ATOM 3740 O O . VAL B 1 126 ? -8.914 -16.328 -1.067 1 94 126 VAL B O 1
ATOM 3743 N N . TRP B 1 127 ? -7.23 -15.102 -0.261 1 95.69 127 TRP B N 1
ATOM 3744 C CA . TRP B 1 127 ? -7.344 -14.047 -1.271 1 95.69 127 TRP B CA 1
ATOM 3745 C C . TRP B 1 127 ? -7.191 -14.625 -2.674 1 95.69 127 TRP B C 1
ATOM 3747 O O . TRP B 1 127 ? -7.973 -14.305 -3.574 1 95.69 127 TRP B O 1
ATOM 3757 N N . GLU B 1 128 ? -6.203 -15.492 -2.898 1 93.5 128 GLU B N 1
ATOM 3758 C CA . GLU B 1 128 ? -5.969 -16.109 -4.203 1 93.5 128 GLU B CA 1
ATOM 3759 C C . GLU B 1 128 ? -7.164 -16.953 -4.633 1 93.5 128 GLU B C 1
ATOM 3761 O O . GLU B 1 128 ? -7.531 -16.969 -5.812 1 93.5 128 GLU B O 1
ATOM 3766 N N . GLY B 1 129 ? -7.684 -17.703 -3.67 1 91.44 129 GLY B N 1
ATOM 3767 C CA . GLY B 1 129 ? -8.883 -18.469 -3.957 1 91.44 129 GLY B CA 1
ATOM 3768 C C . GLY B 1 129 ? -10.047 -17.609 -4.426 1 91.44 129 GLY B C 1
ATOM 3769 O O . GLY B 1 129 ? -10.719 -17.953 -5.402 1 91.44 129 GLY B O 1
ATOM 3770 N N . GLN B 1 130 ? -10.227 -16.5 -3.758 1 93 130 GLN B N 1
ATOM 3771 C CA . GLN B 1 130 ? -11.305 -15.57 -4.113 1 93 130 GLN B CA 1
ATOM 3772 C C . GLN B 1 130 ? -11.039 -14.914 -5.465 1 93 130 GLN B C 1
ATOM 3774 O O . GLN B 1 130 ? -11.969 -14.719 -6.258 1 93 130 GLN B O 1
ATOM 3779 N N . TYR B 1 131 ? -9.844 -14.578 -5.707 1 92.94 131 TYR B N 1
ATOM 3780 C CA . TYR B 1 131 ? -9.461 -13.984 -6.98 1 92.94 131 TYR B CA 1
ATOM 3781 C C . TYR B 1 131 ? -9.781 -14.93 -8.141 1 92.94 131 TYR B C 1
ATOM 3783 O O . TYR B 1 131 ? -10.312 -14.492 -9.164 1 92.94 131 TYR B O 1
ATOM 3791 N N . LYS B 1 132 ? -9.422 -16.188 -7.988 1 89.94 132 LYS B N 1
ATOM 3792 C CA . LYS B 1 132 ? -9.695 -17.203 -9.016 1 89.94 132 LYS B CA 1
ATOM 3793 C C . LYS B 1 132 ? -11.195 -17.359 -9.242 1 89.94 132 LYS B C 1
ATOM 3795 O O . LYS B 1 132 ? -11.648 -17.516 -10.375 1 89.94 132 LYS B O 1
ATOM 3800 N N . ASP B 1 133 ? -11.906 -17.234 -8.172 1 88.88 133 ASP B N 1
ATOM 3801 C CA . ASP B 1 133 ? -13.359 -17.359 -8.289 1 88.88 133 ASP B CA 1
ATOM 3802 C C . ASP B 1 133 ? -13.945 -16.188 -9.078 1 88.88 133 ASP B C 1
ATOM 3804 O O . ASP B 1 133 ? -14.93 -16.344 -9.789 1 88.88 133 ASP B O 1
ATOM 3808 N N . LEU B 1 134 ? -13.312 -15.047 -9.008 1 87.31 134 LEU B N 1
ATOM 3809 C CA . LEU B 1 134 ? -13.805 -13.836 -9.656 1 87.31 134 LEU B CA 1
ATOM 3810 C C . LEU B 1 134 ? -13.289 -13.742 -11.094 1 87.31 134 LEU B C 1
ATOM 3812 O O . LEU B 1 134 ? -13.844 -13 -11.906 1 87.31 134 LEU B O 1
ATOM 3816 N N . SER B 1 135 ? -12.297 -14.547 -11.359 1 87.69 135 SER B N 1
ATOM 3817 C CA . SER B 1 135 ? -11.656 -14.453 -12.664 1 87.69 135 SER B CA 1
ATOM 3818 C C . SER B 1 135 ? -12.086 -15.594 -13.578 1 87.69 135 SER B C 1
ATOM 3820 O O . SER B 1 135 ? -12.75 -16.531 -13.141 1 87.69 135 SER B O 1
ATOM 3822 N N . SER B 1 136 ? -11.695 -15.469 -14.797 1 87.94 136 SER B N 1
ATOM 3823 C CA . SER B 1 136 ? -11.969 -16.531 -15.766 1 87.94 136 SER B CA 1
ATOM 3824 C C . SER B 1 136 ? -10.867 -17.578 -15.742 1 87.94 136 SER B C 1
ATOM 3826 O O . SER B 1 136 ? -10.984 -18.625 -16.406 1 87.94 136 SER B O 1
ATOM 3828 N N . PHE B 1 137 ? -9.938 -17.375 -14.922 1 87.56 137 PHE B N 1
ATOM 3829 C CA . PHE B 1 137 ? -8.844 -18.328 -14.82 1 87.56 137 PHE B CA 1
ATOM 3830 C C . PHE B 1 137 ? -9.344 -19.656 -14.242 1 87.56 137 PHE B C 1
ATOM 3832 O O . PHE B 1 137 ? -10.07 -19.672 -13.242 1 87.56 137 PHE B O 1
ATOM 3839 N N . HIS B 1 138 ? -9.086 -20.75 -14.945 1 91.56 138 HIS B N 1
ATOM 3840 C CA . HIS B 1 138 ? -9.336 -22.109 -14.5 1 91.56 138 HIS B CA 1
ATOM 3841 C C . HIS B 1 138 ? -10.805 -22.5 -14.672 1 91.56 138 HIS B C 1
ATOM 3843 O O . HIS B 1 138 ? -11.227 -23.562 -14.234 1 91.56 138 HIS B O 1
ATOM 3849 N N . ASP B 1 139 ? -11.57 -21.578 -15.273 1 92.69 139 ASP B N 1
ATOM 3850 C CA . ASP B 1 139 ? -12.945 -22 -15.531 1 92.69 139 ASP B CA 1
ATOM 3851 C C . ASP B 1 139 ? -13.023 -22.891 -16.781 1 92.69 139 ASP B C 1
ATOM 3853 O O . ASP B 1 139 ? -12 -23.172 -17.406 1 92.69 139 ASP B O 1
ATOM 3857 N N . VAL B 1 140 ? -14.164 -23.297 -17.109 1 93.06 140 VAL B N 1
ATOM 3858 C CA . VAL B 1 140 ? -14.367 -24.281 -18.172 1 93.06 140 VAL B CA 1
ATOM 3859 C C . VAL B 1 140 ? -13.953 -23.672 -19.516 1 93.06 140 VAL B C 1
ATOM 3861 O O . VAL B 1 140 ? -13.367 -24.359 -20.359 1 93.06 140 VAL B O 1
ATOM 3864 N N . THR B 1 141 ? -14.219 -22.438 -19.688 1 93.94 141 THR B N 1
ATOM 3865 C CA . THR B 1 141 ? -13.859 -21.781 -20.938 1 93.94 141 THR B CA 1
ATOM 3866 C C . THR B 1 141 ? -12.344 -21.656 -21.062 1 93.94 141 THR B C 1
ATOM 3868 O O . THR B 1 141 ? -11.789 -21.859 -22.156 1 93.94 141 THR B O 1
ATOM 3871 N N . TRP B 1 142 ? -11.742 -21.328 -19.969 1 94.81 142 TRP B N 1
ATOM 3872 C CA . TRP B 1 142 ? -10.281 -21.234 -19.922 1 94.81 142 TRP B CA 1
ATOM 3873 C C . TRP B 1 142 ? -9.641 -22.578 -20.266 1 94.81 142 TRP B C 1
ATOM 3875 O O . TRP B 1 142 ? -8.625 -22.625 -20.969 1 94.81 142 TRP B O 1
ATOM 3885 N N . LEU B 1 143 ? -10.234 -23.734 -19.906 1 95.44 143 LEU B N 1
ATOM 3886 C CA . LEU B 1 143 ? -9.711 -25.078 -20.141 1 95.44 143 LEU B CA 1
ATOM 3887 C C . LEU B 1 143 ? -9.703 -25.406 -21.625 1 95.44 143 LEU B C 1
ATOM 3889 O O . LEU B 1 143 ? -8.805 -26.094 -22.109 1 95.44 143 LEU B O 1
ATOM 3893 N N . GLU B 1 144 ? -10.695 -24.906 -22.297 1 94.06 144 GLU B N 1
ATOM 3894 C CA . GLU B 1 144 ? -10.844 -25.188 -23.719 1 94.06 144 GLU B CA 1
ATOM 3895 C C . GLU B 1 144 ? -9.625 -24.719 -24.516 1 94.06 144 GLU B C 1
ATOM 3897 O O . GLU B 1 144 ? -9.195 -25.391 -25.453 1 94.06 144 GLU B O 1
ATOM 3902 N N . ASP B 1 145 ? -9.125 -23.656 -23.984 1 92.31 145 ASP B N 1
ATOM 3903 C CA . ASP B 1 145 ? -8.039 -23.031 -24.734 1 92.31 145 ASP B CA 1
ATOM 3904 C C . ASP B 1 145 ? -6.68 -23.453 -24.188 1 92.31 145 ASP B C 1
ATOM 3906 O O . ASP B 1 145 ? -5.684 -23.453 -24.922 1 92.31 145 ASP B O 1
ATOM 3910 N N . ASN B 1 146 ? -6.656 -23.891 -22.953 1 94.06 146 ASN B N 1
ATOM 3911 C CA . ASN B 1 146 ? -5.348 -23.984 -22.312 1 94.06 146 ASN B CA 1
ATOM 3912 C C . ASN B 1 146 ? -5.004 -25.422 -21.938 1 94.06 146 ASN B C 1
ATOM 3914 O O . ASN B 1 146 ? -3.83 -25.766 -21.812 1 94.06 146 ASN B O 1
ATOM 3918 N N . VAL B 1 147 ? -5.992 -26.312 -21.812 1 95.88 147 VAL B N 1
ATOM 3919 C CA . VAL B 1 147 ? -5.742 -27.672 -21.328 1 95.88 147 VAL B CA 1
ATOM 3920 C C . VAL B 1 147 ? -6.184 -28.688 -22.375 1 95.88 147 VAL B C 1
ATOM 3922 O O . VAL B 1 147 ? -5.457 -29.641 -22.672 1 95.88 147 VAL B O 1
ATOM 3925 N N . LYS B 1 148 ? -7.309 -28.469 -23.016 1 94.81 148 LYS B N 1
ATOM 3926 C CA . LYS B 1 148 ? -7.91 -29.406 -23.953 1 94.81 148 LYS B CA 1
ATOM 3927 C C . LYS B 1 148 ? -6.961 -29.719 -25.109 1 94.81 148 LYS B C 1
ATOM 3929 O O . LYS B 1 148 ? -6.816 -30.875 -25.5 1 94.81 148 LYS B O 1
ATOM 3934 N N . PRO B 1 149 ? -6.352 -28.688 -25.688 1 95.12 149 PRO B N 1
ATOM 3935 C CA . PRO B 1 149 ? -5.43 -29 -26.781 1 95.12 149 PRO B CA 1
ATOM 3936 C C . PRO B 1 149 ? -4.305 -29.938 -26.359 1 95.12 149 PRO B C 1
ATOM 3938 O O . PRO B 1 149 ? -3.846 -30.766 -27.141 1 95.12 149 PRO B O 1
ATOM 3941 N N . VAL B 1 150 ? -3.826 -29.828 -25.156 1 96.06 150 VAL B N 1
ATOM 3942 C CA . VAL B 1 150 ? -2.746 -30.672 -24.641 1 96.06 150 VAL B CA 1
ATOM 3943 C C . VAL B 1 150 ? -3.246 -32.094 -24.453 1 96.06 150 VAL B C 1
ATOM 3945 O O . VAL B 1 150 ? -2.553 -33.062 -24.797 1 96.06 150 VAL B O 1
ATOM 3948 N N . ILE B 1 151 ? -4.414 -32.281 -23.891 1 95 151 ILE B N 1
ATOM 3949 C CA . ILE B 1 151 ? -4.996 -33.594 -23.672 1 95 151 ILE B CA 1
ATOM 3950 C C . ILE B 1 151 ? -5.215 -34.281 -25.016 1 95 151 ILE B C 1
ATOM 3952 O O . ILE B 1 151 ? -4.949 -35.5 -25.141 1 95 151 ILE B O 1
ATOM 3956 N N . LYS B 1 152 ? -5.68 -33.531 -26 1 93.75 152 LYS B N 1
ATOM 3957 C CA . LYS B 1 152 ? -5.836 -34.062 -27.344 1 93.75 152 LYS B CA 1
ATOM 3958 C C . LYS B 1 152 ? -4.504 -34.594 -27.891 1 93.75 152 LYS B C 1
ATOM 3960 O O . LYS B 1 152 ? -4.441 -35.656 -28.484 1 93.75 152 LYS B O 1
ATOM 3965 N N . SER B 1 153 ? -3.514 -33.781 -27.734 1 94.62 153 SER B N 1
ATOM 3966 C CA . SER B 1 153 ? -2.184 -34.156 -28.188 1 94.62 153 SER B CA 1
ATOM 3967 C C . SER B 1 153 ? -1.684 -35.406 -27.453 1 94.62 153 SER B C 1
ATOM 3969 O O . SER B 1 153 ? -1.048 -36.281 -28.062 1 94.62 153 SER B O 1
ATOM 3971 N N . TYR B 1 154 ? -1.918 -35.469 -26.156 1 94.81 154 TYR B N 1
ATOM 3972 C CA . TYR B 1 154 ? -1.558 -36.625 -25.344 1 94.81 154 TYR B CA 1
ATOM 3973 C C . TYR B 1 154 ? -2.17 -37.906 -25.922 1 94.81 154 TYR B C 1
ATOM 3975 O O . TYR B 1 154 ? -1.478 -38.906 -26.109 1 94.81 154 TYR B O 1
ATOM 3983 N N . PHE B 1 155 ? -3.426 -37.875 -26.281 1 93.25 155 PHE B N 1
ATOM 3984 C CA . PHE B 1 155 ? -4.117 -39.031 -26.812 1 93.25 155 PHE B CA 1
ATOM 3985 C C . PHE B 1 155 ? -3.57 -39.406 -28.188 1 93.25 155 PHE B C 1
ATOM 3987 O O . PHE B 1 155 ? -3.387 -40.594 -28.5 1 93.25 155 PHE B O 1
ATOM 3994 N N . LYS B 1 156 ? -3.34 -38.438 -28.953 1 92.62 156 LYS B N 1
ATOM 3995 C CA . LYS B 1 156 ? -2.805 -38.656 -30.281 1 92.62 156 LYS B CA 1
ATOM 3996 C C . LYS B 1 156 ? -1.424 -39.312 -30.219 1 92.62 156 LYS B C 1
ATOM 3998 O O . LYS B 1 156 ? -1.173 -40.312 -30.891 1 92.62 156 LYS B O 1
ATOM 4003 N N . ASP B 1 157 ? -0.598 -38.719 -29.422 1 91.94 157 ASP B N 1
ATOM 4004 C CA . ASP B 1 157 ? 0.788 -39.188 -29.328 1 91.94 157 ASP B CA 1
ATOM 4005 C C . ASP B 1 157 ? 0.869 -40.594 -28.781 1 91.94 157 ASP B C 1
ATOM 4007 O O . ASP B 1 157 ? 1.757 -41.375 -29.156 1 91.94 157 ASP B O 1
ATOM 4011 N N . ASN B 1 158 ? -0.027 -40.938 -27.875 1 91.75 158 ASN B N 1
ATOM 4012 C CA . ASN B 1 158 ? 0.025 -42.25 -27.219 1 91.75 158 ASN B CA 1
ATOM 4013 C C . ASN B 1 158 ? -0.914 -43.25 -27.891 1 91.75 158 ASN B C 1
ATOM 4015 O O . ASN B 1 158 ? -1.048 -44.375 -27.438 1 91.75 158 ASN B O 1
ATOM 4019 N N . LYS B 1 159 ? -1.637 -42.812 -28.891 1 91.31 159 LYS B N 1
ATOM 4020 C CA . LYS B 1 159 ? -2.568 -43.656 -29.625 1 91.31 159 LYS B CA 1
ATOM 4021 C C . LYS B 1 159 ? -3.623 -44.281 -28.703 1 91.31 159 LYS B C 1
ATOM 4023 O O . LYS B 1 159 ? -3.861 -45.469 -28.734 1 91.31 159 LYS B O 1
ATOM 4028 N N . ILE B 1 160 ? -4.016 -43.438 -27.875 1 85 160 ILE B N 1
ATOM 4029 C CA . ILE B 1 160 ? -5.043 -43.844 -26.906 1 85 160 ILE B CA 1
ATOM 4030 C C . ILE B 1 160 ? -6.398 -43.281 -27.359 1 85 160 ILE B C 1
ATOM 4032 O O . ILE B 1 160 ? -6.492 -42.156 -27.812 1 85 160 ILE B O 1
ATOM 4036 N N . ASN B 1 161 ? -7.301 -44.219 -27.453 1 77.31 161 ASN B N 1
ATOM 4037 C CA . ASN B 1 161 ? -8.688 -43.812 -27.672 1 77.31 161 ASN B CA 1
ATOM 4038 C C . ASN B 1 161 ? -9.539 -44.031 -26.422 1 77.31 161 ASN B C 1
ATOM 4040 O O . ASN B 1 161 ? -10.297 -45 -26.344 1 77.31 161 ASN B O 1
ATOM 4044 N N . ALA B 1 162 ? -9.047 -43.344 -25.453 1 67.12 162 ALA B N 1
ATOM 4045 C CA . ALA B 1 162 ? -9.727 -43.594 -24.188 1 67.12 162 ALA B CA 1
ATOM 4046 C C . ALA B 1 162 ? -10.734 -42.5 -23.875 1 67.12 162 ALA B C 1
ATOM 4048 O O . ALA B 1 162 ? -10.477 -41.344 -24.156 1 67.12 162 ALA B O 1
ATOM 4049 N N . GLU B 1 163 ? -11.805 -43 -23.328 1 75.5 163 GLU B N 1
ATOM 4050 C CA . GLU B 1 163 ? -12.836 -42.094 -22.828 1 75.5 163 GLU B CA 1
ATOM 4051 C C . GLU B 1 163 ? -12.586 -41.719 -21.375 1 75.5 163 GLU B C 1
ATOM 4053 O O . GLU B 1 163 ? -13.133 -40.719 -20.891 1 75.5 163 GLU B O 1
ATOM 4058 N N . THR B 1 164 ? -11.672 -42.5 -20.828 1 88.94 164 THR B N 1
ATOM 4059 C CA . THR B 1 164 ? -11.438 -42.25 -19.406 1 88.94 164 THR B CA 1
ATOM 4060 C C . THR B 1 164 ? -9.953 -42.094 -19.109 1 88.94 164 THR B C 1
ATOM 4062 O O . THR B 1 164 ? -9.125 -42.781 -19.703 1 88.94 164 THR B O 1
ATOM 4065 N N . PHE B 1 165 ? -9.586 -41.156 -18.438 1 94.69 165 PHE B N 1
ATOM 4066 C CA . PHE B 1 165 ? -8.219 -40.906 -18 1 94.69 165 PHE B CA 1
ATOM 4067 C C . PHE B 1 165 ? -8.195 -40.188 -16.656 1 94.69 165 PHE B C 1
ATOM 4069 O O . PHE B 1 165 ? -9.227 -39.688 -16.188 1 94.69 165 PHE B O 1
ATOM 4076 N N . ASN B 1 166 ? -7.082 -40.281 -15.945 1 97.06 166 ASN B N 1
ATOM 4077 C CA . ASN B 1 166 ? -6.914 -39.719 -14.617 1 97.06 166 ASN B CA 1
ATOM 4078 C C . ASN B 1 166 ? -6.055 -38.438 -14.656 1 97.06 166 ASN B C 1
ATOM 4080 O O . ASN B 1 166 ? -5.027 -38.406 -15.328 1 97.06 166 ASN B O 1
ATOM 4084 N N . ILE B 1 167 ? -6.516 -37.406 -13.914 1 97.88 167 ILE B N 1
ATOM 4085 C CA . ILE B 1 167 ? -5.82 -36.125 -13.883 1 97.88 167 ILE B CA 1
ATOM 4086 C C . ILE B 1 167 ? -5.461 -35.781 -12.445 1 97.88 167 ILE B C 1
ATOM 4088 O O . ILE B 1 167 ? -6.285 -35.906 -11.539 1 97.88 167 ILE B O 1
ATOM 4092 N N . LEU B 1 168 ? -4.246 -35.344 -12.227 1 97.31 168 LEU B N 1
ATOM 4093 C CA . LEU B 1 168 ? -3.816 -34.812 -10.945 1 97.31 168 LEU B CA 1
ATOM 4094 C C . LEU B 1 168 ? -3.686 -33.281 -11.016 1 97.31 168 LEU B C 1
ATOM 4096 O O . LEU B 1 168 ? -2.922 -32.781 -11.828 1 97.31 168 LEU B O 1
ATOM 4100 N N . ASP B 1 169 ? -4.488 -32.594 -10.242 1 97.62 169 ASP B N 1
ATOM 4101 C CA . ASP B 1 169 ? -4.312 -31.172 -9.992 1 97.62 169 ASP B CA 1
ATOM 4102 C C . ASP B 1 169 ? -3.414 -30.938 -8.781 1 97.62 169 ASP B C 1
ATOM 4104 O O . ASP B 1 169 ? -3.896 -30.875 -7.648 1 97.62 169 ASP B O 1
ATOM 4108 N N . PHE B 1 170 ? -2.115 -30.797 -9.031 1 96.31 170 PHE B N 1
ATOM 4109 C CA . PHE B 1 170 ? -1.131 -30.656 -7.965 1 96.31 170 PHE B CA 1
ATOM 4110 C C . PHE B 1 170 ? -1.04 -29.203 -7.512 1 96.31 170 PHE B C 1
ATOM 4112 O O . PHE B 1 170 ? -0.768 -28.312 -8.32 1 96.31 170 PHE B O 1
ATOM 4119 N N . GLY B 1 171 ? -1.163 -28.938 -6.207 1 95.5 171 GLY B N 1
ATOM 4120 C CA . GLY B 1 171 ? -1.312 -27.578 -5.715 1 95.5 171 GLY B CA 1
ATOM 4121 C C . GLY B 1 171 ? -2.656 -26.969 -6.051 1 95.5 171 GLY B C 1
ATOM 4122 O O . GLY B 1 171 ? -2.723 -25.859 -6.586 1 95.5 171 GLY B O 1
ATOM 4123 N N . CYS B 1 172 ? -3.717 -27.609 -5.707 1 96.44 172 CYS B N 1
ATOM 4124 C CA . CYS B 1 172 ? -5.039 -27.312 -6.246 1 96.44 172 CYS B CA 1
ATOM 4125 C C . CYS B 1 172 ? -5.672 -26.125 -5.535 1 96.44 172 CYS B C 1
ATOM 4127 O O . CYS B 1 172 ? -6.672 -25.578 -6 1 96.44 172 CYS B O 1
ATOM 4129 N N . GLY B 1 173 ? -5.105 -25.734 -4.398 1 94.94 173 GLY B N 1
ATOM 4130 C CA . GLY B 1 173 ? -5.754 -24.688 -3.623 1 94.94 173 GLY B CA 1
ATOM 4131 C C . GLY B 1 173 ? -7.195 -25.016 -3.271 1 94.94 173 GLY B C 1
ATOM 4132 O O . GLY B 1 173 ? -7.488 -26.094 -2.773 1 94.94 173 GLY B O 1
ATOM 4133 N N . TYR B 1 174 ? -8.078 -24.172 -3.596 1 94.44 174 TYR B N 1
ATOM 4134 C CA . TYR B 1 174 ? -9.484 -24.344 -3.229 1 94.44 174 TYR B CA 1
ATOM 4135 C C . TYR B 1 174 ? -10.234 -25.109 -4.312 1 94.44 174 TYR B C 1
ATOM 4137 O O . TYR B 1 174 ? -11.461 -25.219 -4.27 1 94.44 174 TYR B O 1
ATOM 4145 N N . GLY B 1 175 ? -9.555 -25.547 -5.301 1 96.19 175 GLY B N 1
ATOM 4146 C CA . GLY B 1 175 ? -10.031 -26.641 -6.148 1 96.19 175 GLY B CA 1
ATOM 4147 C C . GLY B 1 175 ? -10.766 -26.141 -7.383 1 96.19 175 GLY B C 1
ATOM 4148 O O . GLY B 1 175 ? -11.422 -26.938 -8.07 1 96.19 175 GLY B O 1
ATOM 4149 N N . LYS B 1 176 ? -10.672 -24.844 -7.75 1 96.62 176 LYS B N 1
ATOM 4150 C CA . LYS B 1 176 ? -11.414 -24.359 -8.914 1 96.62 176 LYS B CA 1
ATOM 4151 C C . LYS B 1 176 ? -11.039 -25.141 -10.164 1 96.62 176 LYS B C 1
ATOM 4153 O O . LYS B 1 176 ? -11.914 -25.594 -10.906 1 96.62 176 LYS B O 1
ATOM 4158 N N . LEU B 1 177 ? -9.789 -25.312 -10.406 1 97.5 177 LEU B N 1
ATOM 4159 C CA . LEU B 1 177 ? -9.328 -26.047 -11.586 1 97.5 177 LEU B CA 1
ATOM 4160 C C . LEU B 1 177 ? -9.789 -27.5 -11.531 1 97.5 177 LEU B C 1
ATOM 4162 O O . LEU B 1 177 ? -10.281 -28.031 -12.523 1 97.5 177 LEU B O 1
ATOM 4166 N N . ALA B 1 178 ? -9.664 -28.125 -10.391 1 97.75 178 ALA B N 1
ATOM 4167 C CA . ALA B 1 178 ? -10.078 -29.516 -10.219 1 97.75 178 ALA B CA 1
ATOM 4168 C C . ALA B 1 178 ? -11.555 -29.703 -10.555 1 97.75 178 ALA B C 1
ATOM 4170 O O . ALA B 1 178 ? -11.922 -30.641 -11.266 1 97.75 178 ALA B O 1
ATOM 4171 N N . PHE B 1 179 ? -12.367 -28.828 -10.07 1 97.44 179 PHE B N 1
ATOM 4172 C CA . PHE B 1 179 ? -13.797 -28.906 -10.328 1 97.44 179 PHE B CA 1
ATOM 4173 C C . PHE B 1 179 ? -14.102 -28.672 -11.797 1 97.44 179 PHE B C 1
ATOM 4175 O O . PHE B 1 179 ? -14.961 -29.344 -12.383 1 97.44 179 PHE B O 1
ATOM 4182 N N . SER B 1 180 ? -13.43 -27.672 -12.406 1 97.38 180 SER B N 1
ATOM 4183 C CA . SER B 1 180 ? -13.633 -27.406 -13.828 1 97.38 180 SER B CA 1
ATOM 4184 C C . SER B 1 180 ? -13.234 -28.609 -14.68 1 97.38 180 SER B C 1
ATOM 4186 O O . SER B 1 180 ? -13.914 -28.938 -15.648 1 97.38 180 SER B O 1
ATOM 4188 N N . LEU B 1 181 ? -12.156 -29.234 -14.32 1 97.56 181 LEU B N 1
ATOM 4189 C CA . LEU B 1 181 ? -11.719 -30.453 -15.016 1 97.56 181 LEU B CA 1
ATOM 4190 C C . LEU B 1 181 ? -12.75 -31.562 -14.875 1 97.56 181 LEU B C 1
ATOM 4192 O O . LEU B 1 181 ? -13.086 -32.219 -15.867 1 97.56 181 LEU B O 1
ATOM 4196 N N . ALA B 1 182 ? -13.227 -31.75 -13.672 1 97.06 182 ALA B N 1
ATOM 4197 C CA . ALA B 1 182 ? -14.211 -32.781 -13.406 1 97.06 182 ALA B CA 1
ATOM 4198 C C . ALA B 1 182 ? -15.5 -32.562 -14.195 1 97.06 182 ALA B C 1
ATOM 4200 O O . ALA B 1 182 ? -16.125 -33.5 -14.68 1 97.06 182 ALA B O 1
ATOM 4201 N N . LYS B 1 183 ? -15.891 -31.328 -14.32 1 96.19 183 LYS B N 1
ATOM 4202 C CA . LYS B 1 183 ? -17.094 -30.953 -15.062 1 96.19 183 LYS B CA 1
ATOM 4203 C C . LYS B 1 183 ? -16.906 -31.188 -16.562 1 96.19 183 LYS B C 1
ATOM 4205 O O . LYS B 1 183 ? -17.859 -31.562 -17.25 1 96.19 183 LYS B O 1
ATOM 4210 N N . THR B 1 184 ? -15.766 -30.922 -17.031 1 94.75 184 THR B N 1
ATOM 4211 C CA . THR B 1 184 ? -15.484 -30.984 -18.453 1 94.75 184 THR B CA 1
ATOM 4212 C C . THR B 1 184 ? -15.281 -32.438 -18.891 1 94.75 184 THR B C 1
ATOM 4214 O O . THR B 1 184 ? -15.742 -32.844 -19.969 1 94.75 184 THR B O 1
ATOM 4217 N N . TYR B 1 185 ? -14.57 -33.156 -18.031 1 94.62 185 TYR B N 1
ATOM 4218 C CA . TYR B 1 185 ? -14.273 -34.562 -18.344 1 94.62 185 TYR B CA 1
ATOM 4219 C C . TYR B 1 185 ? -15.008 -35.5 -17.375 1 94.62 185 TYR B C 1
ATOM 4221 O O . TYR B 1 185 ? -14.383 -36.094 -16.5 1 94.62 185 TYR B O 1
ATOM 4229 N N . THR B 1 186 ? -16.203 -35.781 -17.656 1 93.44 186 THR B N 1
ATOM 4230 C CA . THR B 1 186 ? -17.125 -36.438 -16.719 1 93.44 186 THR B CA 1
ATOM 4231 C C . THR B 1 186 ? -16.766 -37.906 -16.547 1 93.44 186 THR B C 1
ATOM 4233 O O . THR B 1 186 ? -17.109 -38.5 -15.531 1 93.44 186 THR B O 1
ATOM 4236 N N . ASN B 1 187 ? -16.094 -38.438 -17.5 1 92.56 187 ASN B N 1
ATOM 4237 C CA . ASN B 1 187 ? -15.742 -39.844 -17.438 1 92.56 187 ASN B CA 1
ATOM 4238 C C . ASN B 1 187 ? -14.352 -40.031 -16.844 1 92.56 187 ASN B C 1
ATOM 4240 O O . ASN B 1 187 ? -13.891 -41.188 -16.688 1 92.56 187 ASN B O 1
ATOM 4244 N N . SER B 1 188 ? -13.703 -38.969 -16.484 1 94.75 188 SER B N 1
ATOM 4245 C CA . SER B 1 188 ? -12.359 -39.031 -15.914 1 94.75 188 SER B CA 1
ATOM 4246 C C . SER B 1 188 ? -12.406 -38.781 -14.406 1 94.75 188 SER B C 1
ATOM 4248 O O . SER B 1 188 ? -13.414 -38.312 -13.875 1 94.75 188 SER B O 1
ATOM 4250 N N . LEU B 1 189 ? -11.391 -39.25 -13.789 1 96.56 189 LEU B N 1
ATOM 4251 C CA . LEU B 1 189 ? -11.227 -39 -12.367 1 96.56 189 LEU B CA 1
ATOM 4252 C C . LEU B 1 189 ? -10.172 -37.938 -12.125 1 96.56 189 LEU B C 1
ATOM 4254 O O . LEU B 1 189 ? -9.141 -37.906 -12.797 1 96.56 189 LEU B O 1
ATOM 4258 N N . VAL B 1 190 ? -10.5 -36.969 -11.195 1 97.69 190 VAL B N 1
ATOM 4259 C CA . VAL B 1 190 ? -9.625 -35.844 -10.898 1 97.69 190 VAL B CA 1
ATOM 4260 C C . VAL B 1 190 ? -9.227 -35.875 -9.422 1 97.69 190 VAL B C 1
ATOM 4262 O O . VAL B 1 190 ? -10.086 -36.031 -8.547 1 97.69 190 VAL B O 1
ATOM 4265 N N . TRP B 1 191 ? -7.965 -35.812 -9.156 1 96.38 191 TRP B N 1
ATOM 4266 C CA . TRP B 1 191 ? -7.445 -35.688 -7.797 1 96.38 191 TRP B CA 1
ATOM 4267 C C . TRP B 1 191 ? -6.852 -34.281 -7.59 1 96.38 191 TRP B C 1
ATOM 4269 O O . TRP B 1 191 ? -5.93 -33.875 -8.305 1 96.38 191 TRP B O 1
ATOM 4279 N N . GLY B 1 192 ? -7.395 -33.5 -6.645 1 96.56 192 GLY B N 1
ATOM 4280 C CA . GLY B 1 192 ? -6.762 -32.281 -6.176 1 96.56 192 GLY B CA 1
ATOM 4281 C C . GLY B 1 192 ? -5.938 -32.5 -4.918 1 96.56 192 GLY B C 1
ATOM 4282 O O . GLY B 1 192 ? -6.449 -32.969 -3.904 1 96.56 192 GLY B O 1
ATOM 4283 N N . VAL B 1 193 ? -4.66 -32.094 -4.996 1 95.12 193 VAL B N 1
ATOM 4284 C CA . VAL B 1 193 ? -3.826 -32.25 -3.811 1 95.12 193 VAL B CA 1
ATOM 4285 C C . VAL B 1 193 ? -3.176 -30.922 -3.441 1 95.12 193 VAL B C 1
ATOM 4287 O O . VAL B 1 193 ? -2.852 -30.109 -4.32 1 95.12 193 VAL B O 1
ATOM 4290 N N . ASP B 1 194 ? -3.01 -30.672 -2.207 1 94.56 194 ASP B N 1
ATOM 4291 C CA . ASP B 1 194 ? -2.389 -29.453 -1.682 1 94.56 194 ASP B CA 1
ATOM 4292 C C . ASP B 1 194 ? -1.893 -29.656 -0.253 1 94.56 194 ASP B C 1
ATOM 4294 O O . ASP B 1 194 ? -2.293 -30.625 0.413 1 94.56 194 ASP B O 1
ATOM 4298 N N . ILE B 1 195 ? -0.994 -28.812 0.141 1 92.19 195 ILE B N 1
ATOM 4299 C CA . ILE B 1 195 ? -0.448 -28.922 1.489 1 92.19 195 ILE B CA 1
ATOM 4300 C C . ILE B 1 195 ? -1.371 -28.219 2.479 1 92.19 195 ILE B C 1
ATOM 4302 O O . ILE B 1 195 ? -1.304 -28.469 3.686 1 92.19 195 ILE B O 1
ATOM 4306 N N . ASP B 1 196 ? -2.213 -27.344 2.029 1 92.81 196 ASP B N 1
ATOM 4307 C CA . ASP B 1 196 ? -3.074 -26.531 2.889 1 92.81 196 ASP B CA 1
ATOM 4308 C C . ASP B 1 196 ? -4.328 -27.312 3.289 1 92.81 196 ASP B C 1
ATOM 4310 O O . ASP B 1 196 ? -5.203 -27.547 2.457 1 92.81 196 ASP B O 1
ATOM 4314 N N . GLU B 1 197 ? -4.512 -27.547 4.523 1 93.75 197 GLU B N 1
ATOM 4315 C CA . GLU B 1 197 ? -5.629 -28.344 5.027 1 93.75 197 GLU B CA 1
ATOM 4316 C C . GLU B 1 197 ? -6.953 -27.594 4.859 1 93.75 197 GLU B C 1
ATOM 4318 O O . GLU B 1 197 ? -7.977 -28.203 4.543 1 93.75 197 GLU 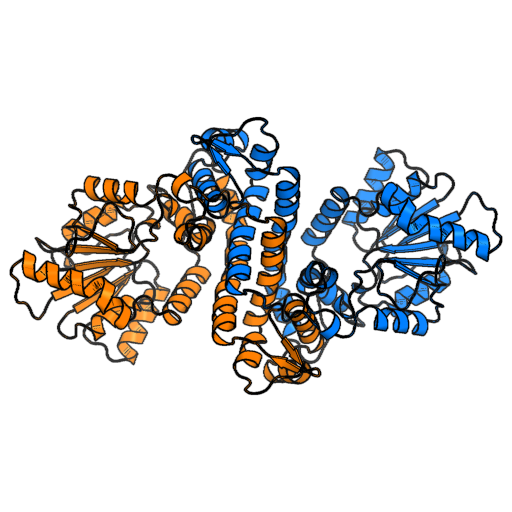B O 1
ATOM 4323 N N . ALA B 1 198 ? -6.949 -26.344 5.102 1 94.44 198 ALA B N 1
ATOM 4324 C CA . ALA B 1 198 ? -8.18 -25.562 4.996 1 94.44 198 ALA B CA 1
ATOM 4325 C C . ALA B 1 198 ? -8.711 -25.578 3.566 1 94.44 198 ALA B C 1
ATOM 4327 O O . ALA B 1 198 ? -9.922 -25.703 3.352 1 94.44 198 ALA B O 1
ATOM 4328 N N . ALA B 1 199 ? -7.863 -25.453 2.635 1 94.81 199 ALA B N 1
ATOM 4329 C CA . ALA B 1 199 ? -8.25 -25.484 1.228 1 94.81 199 ALA B CA 1
ATOM 4330 C C . ALA B 1 199 ? -8.812 -26.859 0.84 1 94.81 199 ALA B C 1
ATOM 4332 O O . ALA B 1 199 ? -9.844 -26.938 0.168 1 94.81 199 ALA B O 1
ATOM 4333 N N . ILE B 1 200 ? -8.164 -27.906 1.294 1 96.19 200 ILE B N 1
ATOM 4334 C CA . ILE B 1 200 ? -8.562 -29.266 0.97 1 96.19 200 ILE B CA 1
ATOM 4335 C C . ILE B 1 200 ? -9.922 -29.578 1.596 1 96.19 200 ILE B C 1
ATOM 4337 O O . ILE B 1 200 ? -10.797 -30.156 0.946 1 96.19 200 ILE B O 1
ATOM 4341 N N . ASP B 1 201 ? -10.094 -29.141 2.824 1 97.38 201 ASP B N 1
ATOM 4342 C CA . ASP B 1 201 ? -11.375 -29.328 3.496 1 97.38 201 ASP B CA 1
ATOM 4343 C C . ASP B 1 201 ? -12.492 -28.609 2.762 1 97.38 201 ASP B C 1
ATOM 4345 O O . ASP B 1 201 ? -13.594 -29.141 2.617 1 97.38 201 ASP B O 1
ATOM 4349 N N . ALA B 1 202 ? -12.219 -27.453 2.342 1 96.25 202 ALA B N 1
ATOM 4350 C CA . ALA B 1 202 ? -13.195 -26.688 1.569 1 96.25 202 ALA B CA 1
ATOM 4351 C C . ALA B 1 202 ? -13.547 -27.406 0.272 1 96.25 202 ALA B C 1
ATOM 4353 O O . ALA B 1 202 ? -14.711 -27.422 -0.137 1 96.25 202 ALA B O 1
ATOM 4354 N N . GLY B 1 203 ? -12.57 -27.953 -0.402 1 96.44 203 GLY B N 1
ATOM 4355 C CA . GLY B 1 203 ? -12.797 -28.719 -1.61 1 96.44 203 GLY B CA 1
ATOM 4356 C C . GLY B 1 203 ? -13.664 -29.938 -1.379 1 96.44 203 GLY B C 1
ATOM 4357 O O . GLY B 1 203 ? -14.594 -30.219 -2.15 1 96.44 203 GLY B O 1
ATOM 4358 N N . ARG B 1 204 ? -13.391 -30.656 -0.302 1 97.56 204 ARG B N 1
ATOM 4359 C CA . ARG B 1 204 ? -14.18 -31.844 0.049 1 97.56 204 ARG B CA 1
ATOM 4360 C C . ARG B 1 204 ? -15.641 -31.469 0.3 1 97.56 204 ARG B C 1
ATOM 4362 O O . ARG B 1 204 ? -16.547 -32.125 -0.204 1 97.56 204 ARG B O 1
ATOM 4369 N N . LYS B 1 205 ? -15.875 -30.438 1.051 1 97.69 205 LYS B N 1
ATOM 4370 C CA . LYS B 1 205 ? -17.219 -29.984 1.364 1 97.69 205 LYS B CA 1
ATOM 4371 C C . LYS B 1 205 ? -17.969 -29.562 0.101 1 97.69 205 LYS B C 1
ATOM 4373 O O . LYS B 1 205 ? -19.141 -29.891 -0.065 1 97.69 205 LYS B O 1
ATOM 4378 N N . LYS B 1 206 ? -17.25 -28.875 -0.725 1 97 206 LYS B N 1
ATOM 4379 C CA . LYS B 1 206 ? -17.875 -28.438 -1.973 1 97 206 LYS B CA 1
ATOM 4380 C C . LYS B 1 206 ? -18.219 -29.625 -2.863 1 97 206 LYS B C 1
ATOM 4382 O O . LYS B 1 206 ? -19.281 -29.625 -3.51 1 97 206 LYS B O 1
ATOM 4387 N N . ALA B 1 207 ? -17.391 -30.594 -2.969 1 97.25 207 ALA B N 1
ATOM 4388 C CA . ALA B 1 207 ? -17.641 -31.797 -3.762 1 97.25 207 ALA B CA 1
ATOM 4389 C C . ALA B 1 207 ? -18.875 -32.531 -3.254 1 97.25 207 ALA B C 1
ATOM 4391 O O . ALA B 1 207 ? -19.719 -32.969 -4.047 1 97.25 207 ALA B O 1
ATOM 4392 N N . GLN B 1 208 ? -18.953 -32.562 -1.938 1 96.88 208 GLN B N 1
ATOM 4393 C CA . GLN B 1 208 ? -20.094 -33.25 -1.316 1 96.88 208 GLN B CA 1
ATOM 4394 C C . GLN B 1 208 ? -21.375 -32.469 -1.568 1 96.88 208 GLN B C 1
ATOM 4396 O O . GLN B 1 208 ? -22.391 -33.031 -1.97 1 96.88 208 GLN B O 1
ATOM 4401 N N . LYS B 1 209 ? -21.344 -31.203 -1.342 1 96.94 209 LYS B N 1
ATOM 4402 C CA . LYS B 1 209 ? -22.516 -30.328 -1.48 1 96.94 209 LYS B CA 1
ATOM 4403 C C . LYS B 1 209 ? -23.062 -30.375 -2.9 1 96.94 209 LYS B C 1
ATOM 4405 O O . LYS B 1 209 ? -24.281 -30.328 -3.098 1 96.94 209 LYS B O 1
ATOM 4410 N N . ASN B 1 210 ? -22.125 -30.5 -3.861 1 95.5 210 ASN B N 1
ATOM 4411 C CA . ASN B 1 210 ? -22.547 -30.438 -5.258 1 95.5 210 ASN B CA 1
ATOM 4412 C C . ASN B 1 210 ? -22.625 -31.812 -5.891 1 95.5 210 ASN B C 1
ATOM 4414 O O . ASN B 1 210 ? -22.797 -31.938 -7.102 1 95.5 210 ASN B O 1
ATOM 4418 N N . SER B 1 211 ? -22.375 -32.875 -5.16 1 94 211 SER B N 1
ATOM 4419 C CA . SER B 1 211 ? -22.516 -34.281 -5.551 1 94 211 SER B CA 1
ATOM 4420 C C . SER B 1 211 ? -21.578 -34.625 -6.699 1 94 211 SER B C 1
ATOM 4422 O O . SER B 1 211 ? -21.984 -35.25 -7.691 1 94 211 SER B O 1
ATOM 4424 N N . PHE B 1 212 ? -20.422 -34.062 -6.59 1 94 212 PHE B N 1
ATOM 4425 C CA . PHE B 1 212 ? -19.375 -34.5 -7.516 1 94 212 PHE B CA 1
ATOM 4426 C C . PHE B 1 212 ? -18.891 -35.906 -7.168 1 94 212 PHE B C 1
ATOM 4428 O O . PHE B 1 212 ? -18.547 -36.188 -6.02 1 94 212 PHE B O 1
ATOM 4435 N N . SER B 1 213 ? -18.844 -36.781 -8.156 1 95 213 SER B N 1
ATOM 4436 C CA . SER B 1 213 ? -18.453 -38.188 -7.883 1 95 213 SER B CA 1
ATOM 4437 C C . SER B 1 213 ? -17.094 -38.5 -8.477 1 95 213 SER B C 1
ATOM 4439 O O . SER B 1 213 ? -16.5 -39.531 -8.164 1 95 213 SER B O 1
ATOM 4441 N N . ASN B 1 214 ? -16.562 -37.594 -9.234 1 97.31 214 ASN B N 1
ATOM 4442 C CA . ASN B 1 214 ? -15.336 -37.938 -9.953 1 97.31 214 ASN B CA 1
ATOM 4443 C C . ASN B 1 214 ? -14.195 -37 -9.578 1 97.31 214 ASN B C 1
ATOM 4445 O O . ASN B 1 214 ? -13.242 -36.812 -10.344 1 97.31 214 ASN B O 1
ATOM 4449 N N . VAL B 1 215 ? -14.289 -36.25 -8.461 1 97.75 215 VAL B N 1
ATOM 4450 C CA . VAL B 1 215 ? -13.203 -35.406 -7.984 1 97.75 215 VAL B CA 1
ATOM 4451 C C . VAL B 1 215 ? -12.906 -35.719 -6.52 1 97.75 215 VAL B C 1
ATOM 4453 O O . VAL B 1 215 ? -13.828 -35.906 -5.719 1 97.75 215 VAL B O 1
ATOM 4456 N N . PHE B 1 216 ? -11.633 -35.875 -6.227 1 95.75 216 PHE B N 1
ATOM 4457 C CA . PHE B 1 216 ? -11.156 -36.188 -4.891 1 95.75 216 PHE B CA 1
ATOM 4458 C C . PHE B 1 216 ? -10.117 -35.188 -4.418 1 95.75 216 PHE B C 1
ATOM 4460 O O . PHE B 1 216 ? -9.305 -34.719 -5.215 1 95.75 216 PHE B O 1
ATOM 4467 N N . PHE B 1 217 ? -10.156 -34.844 -3.113 1 96.44 217 PHE B N 1
ATOM 4468 C CA . PHE B 1 217 ? -9.195 -33.906 -2.541 1 96.44 217 PHE B CA 1
ATOM 4469 C C . PHE B 1 217 ? -8.398 -34.562 -1.423 1 96.44 217 PHE B C 1
ATOM 4471 O O . PHE B 1 217 ? -8.969 -35.188 -0.523 1 96.44 217 PHE B O 1
ATOM 4478 N N . GLU B 1 218 ? -7.059 -34.406 -1.508 1 92.88 218 GLU B N 1
ATOM 4479 C CA . GLU B 1 218 ? -6.184 -35 -0.505 1 92.88 218 GLU B CA 1
ATOM 4480 C C . GLU B 1 218 ? -5.055 -34.062 -0.119 1 92.88 218 GLU B C 1
ATOM 4482 O O . GLU B 1 218 ? -4.48 -33.375 -0.979 1 92.88 218 GLU B O 1
ATOM 4487 N N . LYS B 1 219 ? -4.758 -34.031 1.171 1 92.88 219 LYS B N 1
ATOM 4488 C CA . LYS B 1 219 ? -3.6 -33.25 1.636 1 92.88 219 LYS B CA 1
ATOM 4489 C C . LYS B 1 219 ? -2.309 -34.031 1.438 1 92.88 219 LYS B C 1
ATOM 4491 O O . LYS B 1 219 ? -2.223 -35.219 1.822 1 92.88 219 LYS B O 1
ATOM 4496 N N . ILE B 1 220 ? -1.39 -33.469 0.786 1 84.12 220 ILE B N 1
ATOM 4497 C CA . ILE B 1 220 ? -0.078 -34.094 0.628 1 84.12 220 ILE B CA 1
ATOM 4498 C C . ILE B 1 220 ? 0.989 -33.188 1.271 1 84.12 220 ILE B C 1
ATOM 4500 O O . ILE B 1 220 ? 1.019 -31.984 1.048 1 84.12 220 ILE B O 1
ATOM 4504 N N . VAL B 1 221 ? 1.754 -33.906 2.129 1 77.06 221 VAL B N 1
ATOM 4505 C CA . VAL B 1 221 ? 2.816 -33.188 2.832 1 77.06 221 VAL B CA 1
ATOM 4506 C C . VAL B 1 221 ? 4.176 -33.594 2.266 1 77.06 221 VAL B C 1
ATOM 4508 O O . VAL B 1 221 ? 4.414 -34.781 1.996 1 77.06 221 VAL B O 1
ATOM 4511 N N . ASP B 1 222 ? 5.012 -32.781 2.059 1 67.81 222 ASP B N 1
ATOM 4512 C CA . ASP B 1 222 ? 6.418 -32.938 1.698 1 67.81 222 ASP B CA 1
ATOM 4513 C C . ASP B 1 222 ? 6.562 -33.656 0.357 1 67.81 222 ASP B C 1
ATOM 4515 O O . ASP B 1 222 ? 7.555 -34.344 0.122 1 67.81 222 AS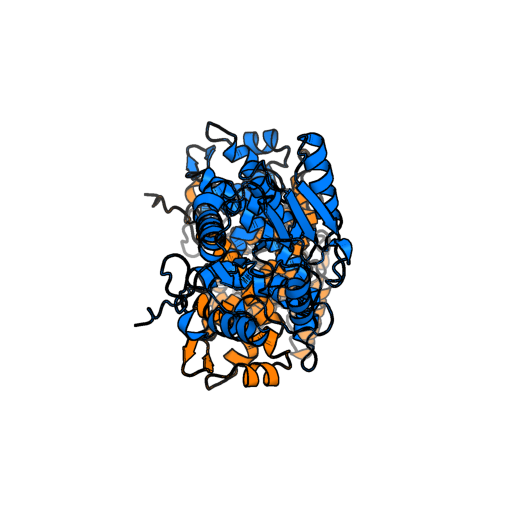P B O 1
ATOM 4519 N N . GLY B 1 223 ? 5.5 -33.625 -0.401 1 67.44 223 GLY B N 1
ATOM 4520 C CA . GLY B 1 223 ? 5.602 -34.25 -1.714 1 67.44 223 GLY B CA 1
ATOM 4521 C C . GLY B 1 223 ? 5.539 -35.75 -1.668 1 67.44 223 GLY B C 1
ATOM 4522 O O . GLY B 1 223 ? 5.695 -36.406 -2.695 1 67.44 223 GLY B O 1
ATOM 4523 N N . ASN B 1 224 ? 5.336 -36.188 -0.535 1 74.94 224 ASN B N 1
ATOM 4524 C CA . ASN B 1 224 ? 5.281 -37.656 -0.437 1 74.94 224 ASN B CA 1
ATOM 4525 C C . ASN B 1 224 ? 3.967 -38.188 -0.987 1 74.94 224 ASN B C 1
ATOM 4527 O O . ASN B 1 224 ? 2.943 -38.156 -0.303 1 74.94 224 ASN B O 1
ATOM 4531 N N . MET B 1 225 ? 4.113 -38.688 -2.195 1 78.69 225 MET B N 1
ATOM 4532 C CA . MET B 1 225 ? 2.932 -39.281 -2.814 1 78.69 225 MET B CA 1
ATOM 4533 C C . MET B 1 225 ? 2.773 -40.719 -2.396 1 78.69 225 MET B C 1
ATOM 4535 O O . MET B 1 225 ? 3.727 -41.5 -2.465 1 78.69 225 MET B O 1
ATOM 4539 N N . PRO B 1 226 ? 1.632 -41 -1.93 1 78.94 226 PRO B N 1
ATOM 4540 C CA . PRO B 1 226 ? 1.409 -42.406 -1.517 1 78.94 226 PRO B CA 1
ATOM 4541 C C . PRO B 1 226 ? 1.584 -43.375 -2.664 1 78.94 226 PRO B C 1
ATOM 4543 O O . PRO B 1 226 ? 1.366 -43.031 -3.826 1 78.94 226 PRO B O 1
ATOM 4546 N N . ASP B 1 227 ? 1.893 -44.625 -2.295 1 82.06 227 ASP B N 1
ATOM 4547 C CA . ASP B 1 227 ? 2.141 -45.688 -3.258 1 82.06 227 ASP B CA 1
ATOM 4548 C C . ASP B 1 227 ? 0.897 -45.969 -4.102 1 82.06 227 ASP B C 1
ATOM 4550 O O . ASP B 1 227 ? 1.006 -46.344 -5.27 1 82.06 227 ASP B O 1
ATOM 4554 N N . VAL B 1 228 ? -0.178 -45.688 -3.574 1 81.69 228 VAL B N 1
ATOM 4555 C CA . VAL B 1 228 ? -1.436 -45.969 -4.254 1 81.69 228 VAL B CA 1
ATOM 4556 C C . VAL B 1 228 ? -1.579 -45.094 -5.488 1 81.69 228 VAL B C 1
ATOM 4558 O O . VAL B 1 228 ? -2.326 -45.438 -6.414 1 81.69 228 VAL B O 1
ATOM 4561 N N . LEU B 1 229 ? -0.729 -44.094 -5.582 1 87.25 229 LEU B N 1
ATOM 4562 C CA . LEU B 1 229 ? -0.834 -43.156 -6.695 1 87.25 229 LEU B CA 1
ATOM 4563 C C . LEU B 1 229 ? 0.198 -43.5 -7.773 1 87.25 229 LEU B C 1
ATOM 4565 O O . LEU B 1 229 ? 0.239 -42.812 -8.812 1 87.25 229 LEU B O 1
ATOM 4569 N N . LYS B 1 230 ? 0.912 -44.531 -7.594 1 90.88 230 LYS B N 1
ATOM 4570 C CA . LYS B 1 230 ? 1.929 -44.906 -8.578 1 90.88 230 LYS B CA 1
ATOM 4571 C C . LYS B 1 230 ? 1.297 -45.219 -9.93 1 90.88 230 LYS B C 1
ATOM 4573 O O . LYS B 1 230 ? 0.287 -45.906 -10 1 90.88 230 LYS B O 1
ATOM 4578 N N . ASP B 1 231 ? 1.871 -44.688 -10.961 1 94.69 231 ASP B N 1
ATOM 4579 C CA . ASP B 1 231 ? 1.459 -44.906 -12.344 1 94.69 231 ASP B CA 1
ATOM 4580 C C . ASP B 1 231 ? -0.051 -44.75 -12.5 1 94.69 231 ASP B C 1
ATOM 4582 O O . ASP B 1 231 ? -0.706 -45.562 -13.148 1 94.69 231 ASP B O 1
ATOM 4586 N N . LYS B 1 232 ? -0.494 -43.75 -11.922 1 94.88 232 LYS B N 1
ATOM 4587 C CA . LYS B 1 232 ? -1.947 -43.625 -11.867 1 94.88 232 LYS B CA 1
ATOM 4588 C C . LYS B 1 232 ? -2.441 -42.562 -12.836 1 94.88 232 LYS B C 1
ATOM 4590 O O . LYS B 1 232 ? -3.553 -42.656 -13.359 1 94.88 232 LYS B O 1
ATOM 4595 N N . PHE B 1 233 ? -1.634 -41.594 -13.102 1 97.12 233 PHE B N 1
ATOM 4596 C CA . PHE B 1 233 ? -2.166 -40.375 -13.75 1 97.12 233 PHE B CA 1
ATOM 4597 C C . PHE B 1 233 ? -1.696 -40.312 -15.195 1 97.12 233 PHE B C 1
ATOM 4599 O O . PHE B 1 233 ? -0.546 -40.625 -15.5 1 97.12 233 PHE B O 1
ATOM 4606 N N . ASP B 1 234 ? -2.623 -39.938 -16.047 1 97.38 234 ASP B N 1
ATOM 4607 C CA . ASP B 1 234 ? -2.322 -39.625 -17.438 1 97.38 234 ASP B CA 1
ATOM 4608 C C . ASP B 1 234 ? -1.787 -38.219 -17.594 1 97.38 234 ASP B C 1
ATOM 4610 O O . ASP B 1 234 ? -0.893 -37.969 -18.406 1 97.38 234 ASP B O 1
ATOM 4614 N N . ILE B 1 235 ? -2.365 -37.312 -16.812 1 97.75 235 ILE B N 1
ATOM 4615 C CA . ILE B 1 235 ? -2.061 -35.875 -16.891 1 97.75 235 ILE B CA 1
ATOM 4616 C C . ILE B 1 235 ? -1.857 -35.312 -15.484 1 97.75 235 ILE B C 1
ATOM 4618 O O . ILE B 1 235 ? -2.627 -35.625 -14.57 1 97.75 235 ILE B O 1
ATOM 4622 N N . ILE B 1 236 ? -0.8 -34.562 -15.289 1 98 236 ILE B N 1
ATOM 4623 C CA . ILE B 1 236 ? -0.622 -33.75 -14.102 1 98 236 ILE B CA 1
ATOM 4624 C C . ILE B 1 236 ? -0.68 -32.25 -14.492 1 98 236 ILE B C 1
ATOM 4626 O O . ILE B 1 236 ? -0.05 -31.844 -15.469 1 98 236 ILE B O 1
ATOM 4630 N N . VAL B 1 237 ? -1.492 -31.516 -13.789 1 98.06 237 VAL B N 1
ATOM 4631 C CA . VAL B 1 237 ? -1.546 -30.062 -13.992 1 98.06 237 VAL B CA 1
ATOM 4632 C C . VAL B 1 237 ? -1.005 -29.344 -12.758 1 98.06 237 VAL B C 1
ATOM 4634 O O . VAL B 1 237 ? -1.388 -29.672 -11.633 1 98.06 237 VAL B O 1
ATOM 4637 N N . MET B 1 238 ? -0.069 -28.438 -12.961 1 96.69 238 MET B N 1
ATOM 4638 C CA . MET B 1 238 ? 0.454 -27.516 -11.969 1 96.69 238 MET B CA 1
ATOM 4639 C C . MET B 1 238 ? 0.181 -26.062 -12.367 1 96.69 238 MET B C 1
ATOM 4641 O O . MET B 1 238 ? 0.911 -25.5 -13.18 1 96.69 238 MET B O 1
ATOM 4645 N N . ALA B 1 239 ? -0.812 -25.5 -11.758 1 96.62 239 ALA B N 1
ATOM 4646 C CA . ALA B 1 239 ? -1.156 -24.125 -12.109 1 96.62 239 ALA B CA 1
ATOM 4647 C C . ALA B 1 239 ? -0.702 -23.156 -11.031 1 96.62 239 ALA B C 1
ATOM 4649 O O . ALA B 1 239 ? -1.312 -23.078 -9.961 1 96.62 239 ALA B O 1
ATOM 4650 N N . ASP B 1 240 ? 0.357 -22.359 -11.359 1 95.62 240 ASP B N 1
ATOM 4651 C CA . ASP B 1 240 ? 0.889 -21.344 -10.453 1 95.62 240 ASP B CA 1
ATOM 4652 C C . ASP B 1 240 ? 1.428 -21.969 -9.172 1 95.62 240 ASP B C 1
ATOM 4654 O O . ASP B 1 240 ? 1.062 -21.562 -8.07 1 95.62 240 ASP B O 1
ATOM 4658 N N . VAL B 1 241 ? 2.311 -23.031 -9.352 1 96.12 241 VAL B N 1
ATOM 4659 C CA . VAL B 1 241 ? 2.777 -23.812 -8.211 1 96.12 241 VAL B CA 1
ATOM 4660 C C . VAL B 1 241 ? 4.293 -23.969 -8.281 1 96.12 241 VAL B C 1
ATOM 4662 O O . VAL B 1 241 ? 4.988 -23.797 -7.281 1 96.12 241 VAL B O 1
ATOM 4665 N N . LEU B 1 242 ? 4.832 -24.234 -9.445 1 96.69 242 LEU B N 1
ATOM 4666 C CA . LEU B 1 242 ? 6.219 -24.672 -9.625 1 96.69 242 LEU B CA 1
ATOM 4667 C C . LEU B 1 242 ? 7.18 -23.656 -9.023 1 96.69 242 LEU B C 1
ATOM 4669 O O . LEU B 1 242 ? 8.125 -24.031 -8.32 1 96.69 242 LEU B O 1
ATOM 4673 N N . HIS B 1 243 ? 6.941 -22.359 -9.227 1 97.25 243 HIS B N 1
ATOM 4674 C CA . HIS B 1 243 ? 7.848 -21.312 -8.781 1 97.25 243 HIS B CA 1
ATOM 4675 C C . HIS B 1 243 ? 7.781 -21.125 -7.273 1 97.25 243 HIS B C 1
ATOM 4677 O O . HIS B 1 243 ? 8.648 -20.484 -6.684 1 97.25 243 HIS B O 1
ATOM 4683 N N . ASP B 1 244 ? 6.805 -21.719 -6.594 1 96.69 244 ASP B N 1
ATOM 4684 C CA . ASP B 1 244 ? 6.574 -21.531 -5.168 1 96.69 244 ASP B CA 1
ATOM 4685 C C . ASP B 1 244 ? 7.23 -22.641 -4.352 1 96.69 244 ASP B C 1
ATOM 4687 O O . ASP B 1 244 ? 7.355 -22.531 -3.129 1 96.69 244 ASP B O 1
ATOM 4691 N N . LEU B 1 245 ? 7.676 -23.688 -4.977 1 95.44 245 LEU B N 1
ATOM 4692 C CA . LEU B 1 245 ? 8.047 -24.922 -4.281 1 95.44 245 LEU B CA 1
ATOM 4693 C C . LEU B 1 245 ? 9.414 -24.766 -3.613 1 95.44 245 LEU B C 1
ATOM 4695 O O . LEU B 1 245 ? 10.398 -24.438 -4.273 1 95.44 245 LEU B O 1
ATOM 4699 N N . PRO B 1 246 ? 9.477 -25.125 -2.344 1 95.38 246 PRO B N 1
ATOM 4700 C CA . PRO B 1 246 ? 10.781 -25.094 -1.682 1 95.38 246 PRO B CA 1
ATOM 4701 C C . PRO B 1 246 ? 11.688 -26.25 -2.105 1 95.38 246 PRO B C 1
ATOM 4703 O O . PRO B 1 246 ? 12.914 -26.125 -2.061 1 95.38 246 PRO B O 1
ATOM 4706 N N . ASP B 1 247 ? 11.062 -27.391 -2.531 1 94.5 247 ASP B N 1
ATOM 4707 C CA . ASP B 1 247 ? 11.797 -28.578 -2.977 1 94.5 247 ASP B CA 1
ATOM 4708 C C . ASP B 1 247 ? 11.211 -29.125 -4.277 1 94.5 247 ASP B C 1
ATOM 4710 O O . ASP B 1 247 ? 10.68 -30.234 -4.301 1 94.5 247 ASP B O 1
ATOM 4714 N N . PRO B 1 248 ? 11.43 -28.406 -5.359 1 95.31 248 PRO B N 1
ATOM 4715 C CA . PRO B 1 248 ? 10.875 -28.844 -6.641 1 95.31 248 PRO B CA 1
ATOM 4716 C C . PRO B 1 248 ? 11.5 -30.141 -7.148 1 95.31 248 PRO B C 1
ATOM 4718 O O . PRO B 1 248 ? 10.852 -30.891 -7.871 1 95.31 248 PRO B O 1
ATOM 4721 N N . ASN B 1 249 ? 12.664 -30.438 -6.742 1 95.56 249 ASN B N 1
ATOM 4722 C CA . ASN B 1 249 ? 13.328 -31.656 -7.207 1 95.56 249 ASN B CA 1
ATOM 4723 C C . ASN B 1 249 ? 12.602 -32.906 -6.734 1 95.56 249 ASN B C 1
ATOM 4725 O O . ASN B 1 249 ? 12.367 -33.812 -7.523 1 95.56 249 ASN B O 1
ATOM 4729 N N . THR B 1 250 ? 12.305 -32.938 -5.465 1 93.75 250 THR B N 1
ATOM 4730 C CA . THR B 1 250 ? 11.57 -34.062 -4.918 1 93.75 250 THR B CA 1
ATOM 4731 C C . THR B 1 250 ? 10.203 -34.188 -5.582 1 93.75 250 THR B C 1
ATOM 4733 O O . THR B 1 250 ? 9.766 -35.312 -5.887 1 93.75 250 THR B O 1
ATOM 4736 N N . ILE B 1 251 ? 9.562 -33.094 -5.82 1 93.75 251 ILE B N 1
ATOM 4737 C CA . ILE B 1 251 ? 8.234 -33.094 -6.426 1 93.75 251 ILE B CA 1
ATOM 4738 C C . ILE B 1 251 ? 8.32 -33.625 -7.855 1 93.75 251 ILE B C 1
ATOM 4740 O O . ILE B 1 251 ? 7.508 -34.469 -8.273 1 93.75 251 ILE B O 1
ATOM 4744 N N . MET B 1 252 ? 9.297 -33.188 -8.609 1 94.75 252 MET B N 1
ATOM 4745 C CA . MET B 1 252 ? 9.477 -33.656 -9.984 1 94.75 252 MET B CA 1
ATOM 4746 C C . MET B 1 252 ? 9.797 -35.125 -10.031 1 94.75 252 MET B C 1
ATOM 4748 O O . MET B 1 252 ? 9.32 -35.844 -10.922 1 94.75 252 MET B O 1
ATOM 4752 N N . ALA B 1 253 ? 10.562 -35.594 -9.078 1 93.38 253 ALA B N 1
ATOM 4753 C CA . ALA B 1 253 ? 10.852 -37.031 -8.984 1 93.38 253 ALA B CA 1
ATOM 4754 C C . ALA B 1 253 ? 9.578 -37.812 -8.727 1 93.38 253 ALA B C 1
ATOM 4756 O O . ALA B 1 253 ? 9.383 -38.906 -9.305 1 93.38 253 ALA B O 1
ATOM 4757 N N . ASN B 1 254 ? 8.766 -37.281 -7.879 1 92.94 254 ASN B N 1
ATOM 4758 C CA . ASN B 1 254 ? 7.492 -37.906 -7.578 1 92.94 254 ASN B CA 1
ATOM 4759 C C . ASN B 1 254 ? 6.578 -37.969 -8.797 1 92.94 254 ASN B C 1
ATOM 4761 O O . ASN B 1 254 ? 5.832 -38.938 -8.992 1 92.94 254 ASN B O 1
ATOM 4765 N N . PHE B 1 255 ? 6.621 -36.938 -9.602 1 94.81 255 PHE B N 1
ATOM 4766 C CA . PHE B 1 255 ? 5.812 -36.906 -10.812 1 94.81 255 PHE B CA 1
ATOM 4767 C C . PHE B 1 255 ? 6.172 -38.062 -11.734 1 94.81 255 PHE B C 1
ATOM 4769 O O . PHE B 1 255 ? 5.289 -38.688 -12.344 1 94.81 255 PHE B O 1
ATOM 4776 N N . ARG B 1 256 ? 7.387 -38.406 -11.797 1 92.69 256 ARG B N 1
ATOM 4777 C CA . ARG B 1 256 ? 7.824 -39.531 -12.641 1 92.69 256 ARG B CA 1
ATOM 4778 C C . ARG B 1 256 ? 7.266 -40.844 -12.133 1 92.69 256 ARG B C 1
ATOM 4780 O O . ARG B 1 256 ? 7.059 -41.781 -12.914 1 92.69 256 ARG B O 1
ATOM 4787 N N . THR B 1 257 ? 7.02 -40.875 -10.836 1 92.31 257 THR B N 1
ATOM 4788 C CA . THR B 1 257 ? 6.531 -42.125 -10.234 1 92.31 257 THR B CA 1
ATOM 4789 C C . THR B 1 257 ? 5.02 -42.25 -10.398 1 92.31 257 THR B C 1
ATOM 4791 O O . THR B 1 257 ? 4.5 -43.344 -10.609 1 92.31 257 THR B O 1
ATOM 4794 N N . VAL B 1 258 ? 4.363 -41.156 -10.383 1 94.81 258 VAL B N 1
ATOM 4795 C CA . VAL B 1 258 ? 2.908 -41.219 -10.328 1 94.81 258 VAL B CA 1
ATOM 4796 C C . VAL B 1 258 ? 2.336 -41.125 -11.742 1 94.81 258 VAL B C 1
ATOM 4798 O O . VAL B 1 258 ? 1.19 -41.5 -11.984 1 94.81 258 VAL B O 1
ATOM 4801 N N . LEU B 1 259 ? 3.084 -40.594 -12.672 1 96.19 259 LEU B N 1
ATOM 4802 C CA . LEU B 1 259 ? 2.662 -40.5 -14.07 1 96.19 259 LEU B CA 1
ATOM 4803 C C . LEU B 1 259 ? 2.717 -41.875 -14.742 1 96.19 259 LEU B C 1
ATOM 4805 O O . LEU B 1 259 ? 3.658 -42.625 -14.531 1 96.19 259 LEU B O 1
ATOM 4809 N N . LYS B 1 260 ? 1.71 -42.188 -15.523 1 95.38 260 LYS B N 1
ATOM 4810 C CA . LYS B 1 260 ? 1.801 -43.312 -16.422 1 95.38 260 LYS B CA 1
ATOM 4811 C C . LYS B 1 260 ? 2.875 -43.125 -17.484 1 95.38 260 LYS B C 1
ATOM 4813 O O . LYS B 1 260 ? 3.215 -41.969 -17.812 1 95.38 260 LYS B O 1
ATOM 4818 N N . PRO B 1 261 ? 3.383 -44.281 -17.984 1 94.31 261 PRO B N 1
ATOM 4819 C CA . PRO B 1 261 ? 4.273 -44.094 -19.141 1 94.31 261 PRO B CA 1
ATOM 4820 C C . PRO B 1 261 ? 3.637 -43.281 -20.266 1 94.31 261 PRO B C 1
ATOM 4822 O O . PRO B 1 261 ? 2.506 -43.562 -20.672 1 94.31 261 PRO B O 1
ATOM 4825 N N . GLY B 1 262 ? 4.332 -42.25 -20.656 1 95 262 GLY B N 1
ATOM 4826 C CA . GLY B 1 262 ? 3.832 -41.406 -21.719 1 95 262 GLY B CA 1
ATOM 4827 C C . GLY B 1 262 ? 2.957 -40.281 -21.219 1 95 262 GLY B C 1
ATOM 4828 O O . GLY B 1 262 ? 2.486 -39.438 -22.016 1 95 262 GLY B O 1
ATOM 4829 N N . GLY B 1 263 ? 2.756 -40.219 -19.938 1 97.19 263 GLY B N 1
ATOM 4830 C CA . GLY B 1 263 ? 1.929 -39.156 -19.359 1 97.19 263 GLY B CA 1
ATOM 4831 C C . GLY B 1 263 ? 2.525 -37.781 -19.516 1 97.19 263 GLY B C 1
ATOM 4832 O O . GLY B 1 263 ? 3.715 -37.656 -19.812 1 97.19 263 GLY B O 1
ATOM 4833 N N . TYR B 1 264 ? 1.667 -36.719 -19.406 1 98 264 TYR B N 1
ATOM 4834 C CA . TYR B 1 264 ? 2.092 -35.312 -19.594 1 98 264 TYR B CA 1
ATOM 4835 C C . TYR B 1 264 ? 1.959 -34.531 -18.297 1 98 264 TYR B C 1
ATOM 4837 O O . TYR B 1 264 ? 1.077 -34.812 -17.484 1 98 264 TYR B O 1
ATOM 4845 N N . VAL B 1 265 ? 2.83 -33.594 -18.141 1 98.31 265 VAL B N 1
ATOM 4846 C CA . VAL B 1 265 ? 2.678 -32.562 -17.141 1 98.31 265 VAL B CA 1
ATOM 4847 C C . VAL B 1 265 ? 2.393 -31.219 -17.828 1 98.31 265 VAL B C 1
ATOM 4849 O O . VAL B 1 265 ? 3.053 -30.875 -18.812 1 98.31 265 VAL B O 1
ATOM 4852 N N . ILE B 1 266 ? 1.381 -30.562 -17.406 1 98.19 266 ILE B N 1
ATOM 4853 C CA . ILE B 1 266 ? 1.046 -29.203 -17.859 1 98.19 266 ILE B CA 1
ATOM 4854 C C . ILE B 1 266 ? 1.295 -28.219 -16.719 1 98.19 266 ILE B C 1
ATOM 4856 O O . ILE B 1 266 ? 0.55 -28.188 -15.742 1 98.19 266 ILE B O 1
ATOM 4860 N N . ALA B 1 267 ? 2.279 -27.375 -16.891 1 97.56 267 ALA B N 1
ATOM 4861 C CA . ALA B 1 267 ? 2.568 -26.344 -15.883 1 97.56 267 ALA B CA 1
ATOM 4862 C C . ALA B 1 267 ? 2.178 -24.953 -16.391 1 97.56 267 ALA B C 1
ATOM 4864 O O . ALA B 1 267 ? 2.508 -24.578 -17.516 1 97.56 267 ALA B O 1
ATOM 4865 N N . PHE B 1 268 ? 1.401 -24.297 -15.609 1 96.56 268 PHE B N 1
ATOM 4866 C CA . PHE B 1 268 ? 1.09 -22.891 -15.867 1 96.56 268 PHE B CA 1
ATOM 4867 C C . PHE B 1 268 ? 1.805 -21.984 -14.867 1 96.56 268 PHE B C 1
ATOM 4869 O O . PHE B 1 268 ? 1.604 -22.109 -13.656 1 96.56 268 PHE B O 1
ATOM 4876 N N . ASP B 1 269 ? 2.646 -21.078 -15.305 1 95.44 269 ASP B N 1
ATOM 4877 C CA . ASP B 1 269 ? 3.406 -20.141 -14.492 1 95.44 269 ASP B CA 1
ATOM 4878 C C . ASP B 1 269 ? 3.537 -18.797 -15.195 1 95.44 269 ASP B C 1
ATOM 4880 O O . ASP B 1 269 ? 3.561 -18.719 -16.422 1 95.44 269 ASP B O 1
ATOM 4884 N N . PRO B 1 270 ? 3.59 -17.688 -14.383 1 95.12 270 PRO B N 1
ATOM 4885 C CA . PRO B 1 270 ? 3.777 -16.391 -15.031 1 95.12 270 PRO B CA 1
ATOM 4886 C C . PRO B 1 270 ? 4.973 -16.359 -15.984 1 95.12 270 PRO B C 1
ATOM 4888 O O . PRO B 1 270 ? 6.066 -16.797 -15.617 1 95.12 270 PRO B O 1
ATOM 4891 N N . PRO B 1 271 ? 4.773 -15.852 -17.172 1 94.56 271 PRO B N 1
ATOM 4892 C CA . PRO B 1 271 ? 5.793 -15.938 -18.219 1 94.56 271 PRO B CA 1
ATOM 4893 C C . PRO B 1 271 ? 6.758 -14.758 -18.203 1 94.56 271 PRO B C 1
ATOM 4895 O O . PRO B 1 271 ? 6.766 -13.945 -19.141 1 94.56 271 PRO B O 1
ATOM 4898 N N . ILE B 1 272 ? 7.602 -14.688 -17.328 1 96.56 272 ILE B N 1
ATOM 4899 C CA . ILE B 1 272 ? 8.586 -13.609 -17.328 1 96.56 272 ILE B CA 1
ATOM 4900 C C . ILE B 1 272 ? 9.93 -14.133 -17.812 1 96.56 272 ILE B C 1
ATOM 4902 O O . ILE B 1 272 ? 10.188 -15.336 -17.766 1 96.56 272 ILE B O 1
ATOM 4906 N N . TYR B 1 273 ? 10.781 -13.266 -18.297 1 97.25 273 TYR B N 1
ATOM 4907 C CA . TYR B 1 273 ? 12.086 -13.641 -18.828 1 97.25 273 TYR B CA 1
ATOM 4908 C C . TYR B 1 273 ? 13.109 -13.797 -17.719 1 97.25 273 TYR B C 1
ATOM 4910 O O . TYR B 1 273 ? 13.047 -13.102 -16.703 1 97.25 273 TYR B O 1
ATOM 4918 N N . THR B 1 274 ? 14.07 -14.711 -17.906 1 96.69 274 THR B N 1
ATOM 4919 C CA . THR B 1 274 ? 15.195 -14.859 -16.984 1 96.69 274 THR B CA 1
ATOM 4920 C C . THR B 1 274 ? 16.078 -13.609 -17 1 96.69 274 THR B C 1
ATOM 4922 O O . THR B 1 274 ? 16.562 -13.188 -15.953 1 96.69 274 THR B O 1
ATOM 4925 N N . ASP B 1 275 ? 16.266 -13.078 -18.219 1 96 275 ASP B N 1
ATOM 4926 C CA . ASP B 1 275 ? 17.031 -11.836 -18.391 1 96 275 ASP B CA 1
ATOM 4927 C C . ASP B 1 275 ? 16.219 -10.641 -17.875 1 96 275 ASP B C 1
ATOM 4929 O O . ASP B 1 275 ? 15.211 -10.273 -18.469 1 96 275 ASP B O 1
ATOM 4933 N N . HIS B 1 276 ? 16.75 -9.984 -16.844 1 96.12 276 HIS B N 1
ATOM 4934 C CA . HIS B 1 276 ? 16.031 -8.875 -16.219 1 96.12 276 HIS B CA 1
ATOM 4935 C C . HIS B 1 276 ? 15.734 -7.773 -17.234 1 96.12 276 HIS B C 1
ATOM 4937 O O . HIS B 1 276 ? 14.68 -7.137 -17.156 1 96.12 276 HIS B O 1
ATOM 4943 N N . LYS B 1 277 ? 16.609 -7.527 -18.203 1 95.19 277 LYS B N 1
ATOM 4944 C CA . LYS B 1 277 ? 16.5 -6.449 -19.172 1 95.19 277 LYS B CA 1
ATOM 4945 C C . LYS B 1 277 ? 15.266 -6.645 -20.062 1 95.19 277 LYS B C 1
ATOM 4947 O O . LYS B 1 277 ? 14.625 -5.672 -20.469 1 95.19 277 LYS B O 1
ATOM 4952 N N . LYS B 1 278 ? 14.961 -7.859 -20.344 1 95.62 278 LYS B N 1
ATOM 4953 C CA . LYS B 1 278 ? 13.852 -8.172 -21.234 1 95.62 278 LYS B CA 1
ATOM 4954 C C . LYS B 1 278 ? 12.508 -7.953 -20.547 1 95.62 278 LYS B C 1
ATOM 4956 O O . LYS B 1 278 ? 11.469 -7.91 -21.203 1 95.62 278 LYS B O 1
ATOM 4961 N N . ASN B 1 279 ? 12.547 -7.797 -19.234 1 96.44 279 ASN B N 1
ATOM 4962 C CA . ASN B 1 279 ? 11.312 -7.621 -18.469 1 96.44 279 ASN B CA 1
ATOM 4963 C C . ASN B 1 279 ? 10.922 -6.152 -18.359 1 96.44 279 ASN B C 1
ATOM 4965 O O . ASN B 1 279 ? 9.836 -5.824 -17.891 1 96.44 279 ASN B O 1
ATOM 4969 N N . VAL B 1 280 ? 11.828 -5.215 -18.781 1 95.94 280 VAL B N 1
ATOM 4970 C CA . VAL B 1 280 ? 11.539 -3.787 -18.688 1 95.94 280 VAL B CA 1
ATOM 4971 C C . VAL B 1 280 ? 10.273 -3.463 -19.469 1 95.94 280 VAL B C 1
ATOM 4973 O O . VAL B 1 280 ? 10.211 -3.691 -20.688 1 95.94 280 VAL B O 1
ATOM 4976 N N . GLY B 1 281 ? 9.305 -3.031 -18.766 1 95.56 281 GLY B N 1
ATOM 4977 C CA . GLY B 1 281 ? 8.055 -2.641 -19.406 1 95.56 281 GLY B CA 1
ATOM 4978 C C . GLY B 1 281 ? 7.203 -3.826 -19.828 1 95.56 281 GLY B C 1
ATOM 4979 O O . GLY B 1 281 ? 6.184 -3.658 -20.5 1 95.56 281 GLY B O 1
ATOM 4980 N N . TYR B 1 282 ? 7.613 -5.004 -19.469 1 95.94 282 TYR B N 1
ATOM 4981 C CA . TYR B 1 282 ? 6.867 -6.203 -19.828 1 95.94 282 TYR B CA 1
ATOM 4982 C C . TYR B 1 282 ? 5.676 -6.398 -18.906 1 95.94 282 TYR B C 1
ATOM 4984 O O . TYR B 1 282 ? 5.844 -6.605 -17.703 1 95.94 282 TYR B O 1
ATOM 4992 N N . ASN B 1 283 ? 4.473 -6.422 -19.359 1 95.88 283 ASN B N 1
ATOM 4993 C C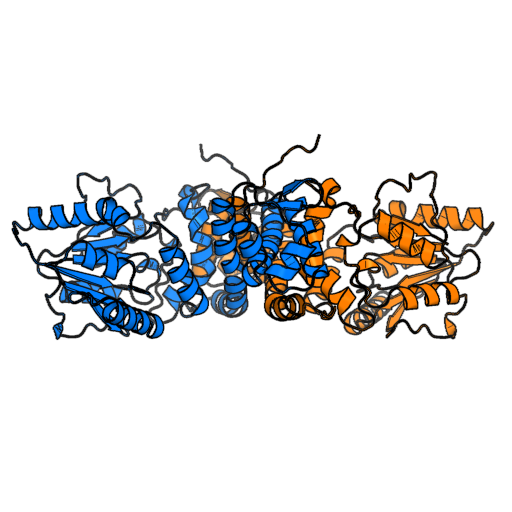A . ASN B 1 283 ? 3.238 -6.352 -18.594 1 95.88 283 ASN B CA 1
ATOM 4994 C C . ASN B 1 283 ? 3.133 -7.504 -17.594 1 95.88 283 ASN B C 1
ATOM 4996 O O . ASN B 1 283 ? 2.723 -7.309 -16.453 1 95.88 283 ASN B O 1
ATOM 5000 N N . ASP B 1 284 ? 3.48 -8.711 -18 1 96.25 284 ASP B N 1
ATOM 5001 C CA . ASP B 1 284 ? 3.369 -9.844 -17.094 1 96.25 284 ASP B CA 1
ATOM 5002 C C . ASP B 1 284 ? 4.305 -9.688 -15.891 1 96.25 284 ASP B C 1
ATOM 5004 O O . ASP B 1 284 ? 3.936 -10.008 -14.758 1 96.25 284 ASP B O 1
ATOM 5008 N N . ALA B 1 285 ? 5.488 -9.195 -16.172 1 97.5 285 ALA B N 1
ATOM 5009 C CA . ALA B 1 285 ? 6.406 -8.938 -15.07 1 97.5 285 ALA B CA 1
ATOM 5010 C C . ALA B 1 285 ? 5.855 -7.867 -14.141 1 97.5 285 ALA B C 1
ATOM 5012 O O . ALA B 1 285 ? 5.875 -8.031 -12.914 1 97.5 285 ALA B O 1
ATOM 5013 N N . ILE B 1 286 ? 5.336 -6.789 -14.711 1 97.81 286 ILE B N 1
ATOM 5014 C CA . ILE B 1 286 ? 4.773 -5.68 -13.945 1 97.81 286 ILE B CA 1
ATOM 5015 C C . ILE B 1 286 ? 3.613 -6.184 -13.094 1 97.81 286 ILE B C 1
ATOM 5017 O O . ILE B 1 286 ? 3.486 -5.805 -11.922 1 97.81 286 ILE B O 1
ATOM 5021 N N . ASP B 1 287 ? 2.867 -7.078 -13.578 1 97.31 287 ASP B N 1
ATOM 5022 C CA . ASP B 1 287 ? 1.645 -7.516 -12.906 1 97.31 287 ASP B CA 1
ATOM 5023 C C . ASP B 1 287 ? 1.952 -8.523 -11.805 1 97.31 287 ASP B C 1
ATOM 5025 O O . ASP B 1 287 ? 1.308 -8.516 -10.75 1 97.31 287 ASP B O 1
ATOM 5029 N N . PHE B 1 288 ? 3.006 -9.367 -11.93 1 97.69 288 PHE B N 1
ATOM 5030 C CA . PHE B 1 288 ? 3.08 -10.531 -11.055 1 97.69 288 PHE B CA 1
ATOM 5031 C C . PHE B 1 288 ? 4.246 -10.406 -10.078 1 97.69 288 PHE B C 1
ATOM 5033 O O . PHE B 1 288 ? 4.246 -11.031 -9.016 1 97.69 288 PHE B O 1
ATOM 5040 N N . MET B 1 289 ? 5.191 -9.594 -10.398 1 98.56 289 MET B N 1
ATOM 5041 C CA . MET B 1 289 ? 6.43 -9.602 -9.625 1 98.56 289 MET B CA 1
ATOM 5042 C C . MET B 1 289 ? 6.191 -9.086 -8.203 1 98.56 289 MET B C 1
ATOM 5044 O O . MET B 1 289 ? 6.84 -9.547 -7.262 1 98.56 289 MET B O 1
ATOM 5048 N N . PRO B 1 290 ? 5.285 -8.117 -8 1 98.81 290 PRO B N 1
ATOM 5049 C CA . PRO B 1 290 ? 5.062 -7.715 -6.609 1 98.81 290 PRO B CA 1
ATOM 5050 C C . PRO B 1 290 ? 4.629 -8.875 -5.719 1 98.81 290 PRO B C 1
ATOM 5052 O O . PRO B 1 290 ? 5.062 -8.969 -4.566 1 98.81 290 PRO B O 1
ATOM 5055 N N . TYR B 1 291 ? 3.795 -9.758 -6.227 1 98.5 291 TYR B N 1
ATOM 5056 C CA . TYR B 1 291 ? 3.338 -10.914 -5.461 1 98.5 291 TYR B CA 1
ATOM 5057 C C . TYR B 1 291 ? 4.5 -11.844 -5.141 1 98.5 291 TYR B C 1
ATOM 5059 O O . TYR B 1 291 ? 4.574 -12.398 -4.043 1 98.5 291 TYR B O 1
ATOM 5067 N N . SER B 1 292 ? 5.387 -11.977 -6.109 1 98.62 292 SER B N 1
ATOM 5068 C CA . SER B 1 292 ? 6.512 -12.891 -5.918 1 98.62 292 SER B CA 1
ATOM 5069 C C . SER B 1 292 ? 7.426 -12.406 -4.797 1 98.62 292 SER B C 1
ATOM 5071 O O . SER B 1 292 ? 7.91 -13.211 -3.996 1 98.62 292 SER B O 1
ATOM 5073 N N . VAL B 1 293 ? 7.652 -11.117 -4.742 1 98.81 293 VAL B N 1
ATOM 5074 C CA . VAL B 1 293 ? 8.539 -10.547 -3.73 1 98.81 293 VAL B CA 1
ATOM 5075 C C . VAL B 1 293 ? 7.988 -10.844 -2.336 1 98.81 293 VAL B C 1
ATOM 5077 O O . VAL B 1 293 ? 8.742 -11.195 -1.427 1 98.81 293 VAL B O 1
ATOM 5080 N N . PHE B 1 294 ? 6.707 -10.805 -2.166 1 98.75 294 PHE B N 1
ATOM 5081 C CA . PHE B 1 294 ? 6.133 -10.852 -0.827 1 98.75 294 PHE B CA 1
ATOM 5082 C C . PHE B 1 294 ? 5.703 -12.273 -0.47 1 98.75 294 PHE B C 1
ATOM 5084 O O . PHE B 1 294 ? 5.645 -12.633 0.708 1 98.75 294 PHE B O 1
ATOM 5091 N N . THR B 1 295 ? 5.336 -13.117 -1.524 1 98.31 295 THR B N 1
ATOM 5092 C CA . THR B 1 295 ? 4.699 -14.367 -1.149 1 98.31 295 THR B CA 1
ATOM 5093 C C . THR B 1 295 ? 5.367 -15.547 -1.852 1 98.31 295 THR B C 1
ATOM 5095 O O . THR B 1 295 ? 5.785 -16.516 -1.202 1 98.31 295 THR B O 1
ATOM 5098 N N . CYS B 1 296 ? 5.625 -15.484 -3.137 1 98.19 296 CYS B N 1
ATOM 5099 C CA . CYS B 1 296 ? 6.066 -16.641 -3.902 1 98.19 296 CYS B CA 1
ATOM 5100 C C . CYS B 1 296 ? 7.516 -17 -3.58 1 98.19 296 CYS B C 1
ATOM 5102 O O . CYS B 1 296 ? 7.828 -18.141 -3.252 1 98.19 296 CYS B O 1
ATOM 5104 N N . LEU B 1 297 ? 8.398 -16.016 -3.635 1 98.69 297 LEU B N 1
ATOM 5105 C CA . LEU B 1 297 ? 9.812 -16.297 -3.377 1 98.69 297 LEU B CA 1
ATOM 5106 C C . LEU B 1 297 ? 10.016 -16.75 -1.935 1 98.69 297 LEU B C 1
ATOM 5108 O O . LEU B 1 297 ? 10.664 -17.781 -1.686 1 98.69 297 LEU B O 1
ATOM 5112 N N . PRO B 1 298 ? 9.484 -16.016 -0.94 1 98.69 298 PRO B N 1
ATOM 5113 C CA . PRO B 1 298 ? 9.656 -16.484 0.433 1 98.69 298 PRO B CA 1
ATOM 5114 C C . PRO B 1 298 ? 9.148 -17.922 0.633 1 98.69 298 PRO B C 1
ATOM 5116 O O . PRO B 1 298 ? 9.773 -18.703 1.333 1 98.69 298 PRO B O 1
ATOM 5119 N N . ASN B 1 299 ? 8.039 -18.188 0.01 1 97.56 299 ASN B N 1
ATOM 5120 C CA . ASN B 1 299 ? 7.5 -19.531 0.145 1 97.56 299 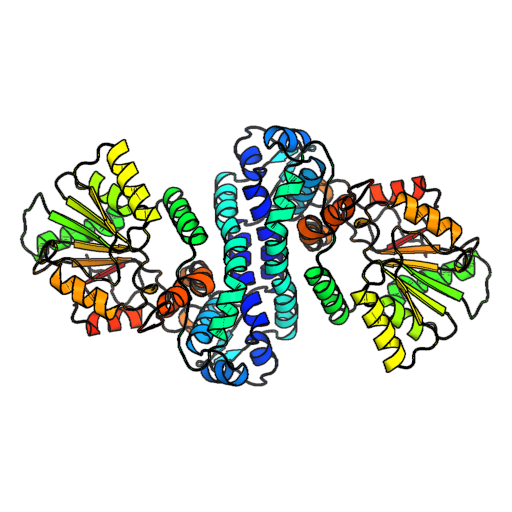ASN B CA 1
ATOM 5121 C C . ASN B 1 299 ? 8.438 -20.578 -0.462 1 97.56 299 ASN B C 1
ATOM 5123 O O . ASN B 1 299 ? 8.594 -21.672 0.083 1 97.56 299 ASN B O 1
ATOM 5127 N N . SER B 1 300 ? 9.031 -20.281 -1.568 1 97.75 300 SER B N 1
ATOM 5128 C CA . SER B 1 300 ? 9.945 -21.188 -2.254 1 97.75 300 SER B CA 1
ATOM 5129 C C . SER B 1 300 ? 11.211 -21.422 -1.433 1 97.75 300 SER B C 1
ATOM 5131 O O . SER B 1 300 ? 12.031 -22.281 -1.771 1 97.75 300 SER B O 1
ATOM 5133 N N . MET B 1 301 ? 11.328 -20.688 -0.341 1 98.06 301 MET B N 1
ATOM 5134 C CA . MET B 1 301 ? 12.484 -20.828 0.536 1 98.06 301 MET B CA 1
ATOM 5135 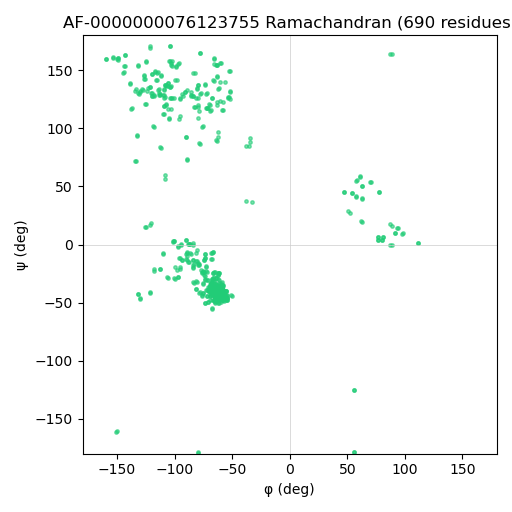C C . MET B 1 301 ? 12.047 -21.109 1.97 1 98.06 301 MET B C 1
ATOM 5137 O O . MET B 1 301 ? 12.82 -20.906 2.908 1 98.06 301 MET B O 1
ATOM 5141 N N . SER B 1 302 ? 10.828 -21.484 2.215 1 96.19 302 SER B N 1
ATOM 5142 C CA . SER B 1 302 ? 10.219 -21.594 3.537 1 96.19 302 SER B CA 1
ATOM 5143 C C . SER B 1 302 ? 10.68 -22.859 4.258 1 96.19 302 SER B C 1
ATOM 5145 O O . SER B 1 302 ? 10.578 -22.953 5.48 1 96.19 302 SER B O 1
ATOM 5147 N N . GLU B 1 303 ? 11.141 -23.859 3.516 1 93.5 303 GLU B N 1
ATOM 5148 C CA . GLU B 1 303 ? 11.703 -25.094 4.047 1 93.5 303 GLU B CA 1
ATOM 5149 C C . GLU B 1 303 ? 12.859 -25.578 3.186 1 93.5 303 GLU B C 1
ATOM 5151 O O . GLU B 1 303 ? 13.07 -25.094 2.076 1 93.5 303 GLU B O 1
ATOM 5156 N N . GLY B 1 304 ? 13.656 -26.484 3.752 1 92.25 304 GLY B N 1
ATOM 5157 C CA . GLY B 1 304 ? 14.766 -27.031 2.994 1 92.25 304 GLY B CA 1
ATOM 5158 C C . GLY B 1 304 ? 14.336 -27.812 1.771 1 92.25 304 GLY B C 1
ATOM 5159 O O . GLY B 1 304 ? 13.273 -28.453 1.779 1 92.25 304 GLY B O 1
ATOM 5160 N N . PRO B 1 305 ? 15.047 -27.766 0.682 1 95.12 305 PRO B N 1
ATOM 5161 C CA . PRO B 1 305 ? 16.391 -27.219 0.467 1 95.12 305 PRO B CA 1
ATOM 5162 C C . PRO B 1 305 ? 16.359 -25.734 0.102 1 95.12 305 PRO B C 1
ATOM 5164 O O . PRO B 1 305 ? 17.422 -25.141 -0.117 1 95.12 305 PRO B O 1
ATOM 5167 N N . ALA B 1 306 ? 15.25 -25.047 0.01 1 95.25 306 ALA B N 1
ATOM 5168 C CA . ALA B 1 306 ? 15.102 -23.609 -0.157 1 95.25 306 ALA B CA 1
ATOM 5169 C C . ALA B 1 306 ? 15.75 -23.141 -1.457 1 95.25 306 ALA B C 1
ATOM 5171 O O . ALA B 1 306 ? 16.578 -22.219 -1.451 1 95.25 306 ALA B O 1
ATOM 5172 N N . ILE B 1 307 ? 15.297 -23.672 -2.533 1 94.75 307 ILE B N 1
ATOM 5173 C CA . ILE B 1 307 ? 15.914 -23.453 -3.834 1 94.75 307 ILE B CA 1
ATOM 5174 C C . ILE B 1 307 ? 15.727 -21.984 -4.246 1 94.75 307 ILE B C 1
ATOM 5176 O O . ILE B 1 307 ? 16.609 -21.391 -4.867 1 94.75 307 ILE B O 1
ATOM 5180 N N . GLY B 1 308 ? 14.562 -21.391 -3.93 1 97.56 308 GLY B N 1
ATOM 5181 C CA . GLY B 1 308 ? 14.359 -19.969 -4.125 1 97.56 308 GLY B CA 1
ATOM 5182 C C . GLY B 1 308 ? 14.102 -19.594 -5.574 1 97.56 308 GLY B C 1
ATOM 5183 O O . GLY B 1 308 ? 14.672 -18.625 -6.086 1 97.56 308 GLY B O 1
ATOM 5184 N N . HIS B 1 309 ? 13.234 -20.359 -6.27 1 97.25 309 HIS B N 1
ATOM 5185 C CA . HIS B 1 309 ? 12.922 -20.047 -7.66 1 97.25 309 HIS B CA 1
ATOM 5186 C C . HIS B 1 309 ? 12.148 -18.734 -7.773 1 97.25 309 HIS B C 1
ATOM 5188 O O . HIS B 1 309 ? 12.586 -17.812 -8.461 1 97.25 309 HIS B O 1
ATOM 5194 N N . GLY B 1 310 ? 10.961 -18.656 -7.027 1 97.75 310 GLY B N 1
ATOM 5195 C CA . GLY B 1 310 ? 10.133 -17.484 -7.215 1 97.75 310 GLY B CA 1
ATOM 5196 C C . GLY B 1 310 ? 9.734 -17.25 -8.656 1 97.75 310 GLY B C 1
ATOM 5197 O O . GLY B 1 310 ? 10.102 -18.031 -9.539 1 97.75 310 GLY B O 1
ATOM 5198 N N . ILE B 1 311 ? 9.023 -16.203 -8.93 1 98.12 311 ILE B N 1
ATOM 5199 C CA . ILE B 1 311 ? 8.594 -15.922 -10.297 1 98.12 311 ILE B CA 1
ATOM 5200 C C . ILE B 1 311 ? 9.773 -15.359 -11.102 1 98.12 311 ILE B C 1
ATOM 5202 O O . ILE B 1 311 ? 9.867 -15.578 -12.305 1 98.12 311 ILE B O 1
ATOM 5206 N N . GLY B 1 312 ? 10.727 -14.781 -10.422 1 97.12 312 GLY B N 1
ATOM 5207 C CA . GLY B 1 312 ? 11.859 -14.141 -11.062 1 97.12 312 GLY B CA 1
ATOM 5208 C C . GLY B 1 312 ? 12.852 -15.133 -11.648 1 97.12 312 GLY B C 1
ATOM 5209 O O . GLY B 1 312 ? 13.758 -14.742 -12.391 1 97.12 312 GLY B O 1
ATOM 5210 N N . TRP B 1 313 ? 12.648 -16.391 -11.352 1 95.12 313 TRP B N 1
ATOM 5211 C CA . TRP B 1 313 ? 13.43 -17.484 -11.938 1 95.12 313 TRP B CA 1
ATOM 5212 C C . TRP B 1 313 ? 13.469 -17.359 -13.461 1 95.12 313 TRP B C 1
ATOM 5214 O O . TRP B 1 313 ? 14.523 -17.562 -14.078 1 95.12 313 TRP B O 1
ATOM 5224 N N . GLY B 1 314 ? 12.273 -17.047 -14.008 1 96.38 314 GLY B N 1
ATOM 5225 C CA . GLY B 1 314 ? 12.141 -16.766 -15.43 1 96.38 314 GLY B CA 1
ATOM 5226 C C . GLY B 1 314 ? 11.906 -18.016 -16.266 1 96.38 314 GLY B C 1
ATOM 5227 O O . GLY B 1 314 ? 12.242 -19.125 -15.836 1 96.38 314 GLY B O 1
ATOM 5228 N N . TYR B 1 315 ? 11.469 -17.766 -17.453 1 96.81 315 TYR B N 1
ATOM 5229 C CA . TYR B 1 315 ? 10.961 -18.797 -18.359 1 96.81 315 TYR B CA 1
ATOM 5230 C C . TYR B 1 315 ? 12.094 -19.672 -18.875 1 96.81 315 TYR B C 1
ATOM 5232 O O . TYR B 1 315 ? 12 -20.906 -18.828 1 96.81 315 TYR B O 1
ATOM 5240 N N . GLU B 1 316 ? 13.18 -19.141 -19.375 1 97 316 GLU B N 1
ATOM 5241 C CA . GLU B 1 316 ? 14.273 -19.891 -19.984 1 97 316 GLU B CA 1
ATOM 5242 C C . GLU B 1 316 ? 14.93 -20.828 -18.969 1 97 316 GLU B C 1
ATOM 5244 O O . GLU B 1 316 ? 15.219 -21.984 -19.281 1 97 316 GLU B O 1
ATOM 5249 N N . ASP B 1 317 ? 15.109 -20.312 -17.797 1 96.62 317 ASP B N 1
ATOM 5250 C CA . ASP B 1 317 ? 15.727 -21.125 -16.766 1 96.62 317 ASP B CA 1
ATOM 5251 C C . ASP B 1 317 ? 14.758 -22.203 -16.281 1 96.62 317 ASP B C 1
ATOM 5253 O O . ASP B 1 317 ? 15.18 -23.297 -15.883 1 96.62 317 ASP B O 1
ATOM 5257 N N . LYS B 1 318 ? 13.492 -21.969 -16.297 1 96.88 318 LYS B N 1
ATOM 5258 C CA . LYS B 1 318 ? 12.484 -22.969 -15.984 1 96.88 318 LYS B CA 1
ATOM 5259 C C . LYS B 1 318 ? 12.547 -24.141 -16.953 1 96.88 318 LYS B C 1
ATOM 5261 O O . LYS B 1 318 ? 12.469 -25.312 -16.547 1 96.88 318 LYS B O 1
ATOM 5266 N N . LEU B 1 319 ? 12.68 -23.812 -18.219 1 97.12 319 LEU B N 1
ATOM 5267 C CA . LEU B 1 319 ? 12.781 -24.859 -19.234 1 97.12 319 LEU B CA 1
ATOM 5268 C C . LEU B 1 319 ? 14.016 -25.719 -19 1 97.12 319 LEU B C 1
ATOM 5270 O O . LEU B 1 319 ? 13.945 -26.953 -19.062 1 97.12 319 LEU B O 1
ATOM 5274 N N . LYS B 1 320 ? 15.133 -25.031 -18.719 1 97.19 320 LYS B N 1
ATOM 5275 C CA . LYS B 1 320 ? 16.375 -25.75 -18.453 1 97.19 320 LYS B CA 1
ATOM 5276 C C . LYS B 1 320 ? 16.234 -26.656 -17.234 1 97.19 320 LYS B C 1
ATOM 5278 O O . LYS B 1 320 ? 16.734 -27.781 -17.234 1 97.19 320 LYS B O 1
ATOM 5283 N N . TYR B 1 321 ? 15.641 -26.141 -16.25 1 97.38 321 TYR B N 1
ATOM 5284 C CA . TYR B 1 321 ? 15.43 -26.906 -15.031 1 97.38 321 TYR B CA 1
ATOM 5285 C C . TYR B 1 321 ? 14.602 -28.156 -15.305 1 97.38 321 TYR B C 1
ATOM 5287 O O . TYR B 1 321 ? 14.977 -29.25 -14.891 1 97.38 321 TYR B O 1
ATOM 5295 N N . ILE B 1 322 ? 13.484 -27.984 -15.992 1 97.56 322 ILE B N 1
ATOM 5296 C CA . ILE B 1 322 ? 12.586 -29.094 -16.312 1 97.56 322 ILE B CA 1
ATOM 5297 C C . ILE B 1 322 ? 13.352 -30.172 -17.062 1 97.56 322 ILE B C 1
ATOM 5299 O O . ILE B 1 322 ? 13.242 -31.359 -16.75 1 97.56 322 ILE B O 1
ATOM 5303 N N . GLU B 1 323 ? 14.148 -29.797 -17.969 1 97.44 323 GLU B N 1
ATOM 5304 C CA . GLU B 1 323 ? 14.953 -30.75 -18.75 1 97.44 323 GLU B CA 1
ATOM 5305 C C . GLU B 1 323 ? 16 -31.406 -17.859 1 97.44 323 GLU B C 1
ATOM 5307 O O . GLU B 1 323 ? 16.281 -32.594 -18.016 1 97.44 323 GLU B O 1
ATOM 5312 N N . SER B 1 324 ? 16.531 -30.656 -16.984 1 97.44 324 SER B N 1
ATOM 5313 C CA . SER B 1 324 ? 17.547 -31.188 -16.078 1 97.44 324 SER B CA 1
ATOM 5314 C C . SER B 1 324 ? 16.953 -32.25 -15.156 1 97.44 324 SER B C 1
ATOM 5316 O O . SER B 1 324 ? 17.672 -33.094 -14.617 1 97.44 324 SER B O 1
ATOM 5318 N N . GLN B 1 325 ? 15.672 -32.188 -14.953 1 96.19 325 GLN B N 1
ATOM 5319 C CA . GLN B 1 325 ? 14.977 -33.156 -14.109 1 96.19 325 GLN B CA 1
ATOM 5320 C C . GLN B 1 325 ? 14.625 -34.438 -14.891 1 96.19 325 GLN B C 1
ATOM 5322 O O . GLN B 1 325 ? 13.953 -35.312 -14.367 1 96.19 325 GLN B O 1
ATOM 5327 N N . GLY B 1 326 ? 14.961 -34.531 -16.156 1 95.56 326 GLY B N 1
ATOM 5328 C CA . GLY B 1 326 ? 14.773 -35.75 -16.953 1 95.56 326 GLY B CA 1
ATOM 5329 C C . GLY B 1 326 ? 13.523 -35.688 -17.797 1 95.56 326 GLY B C 1
ATOM 5330 O O . GLY B 1 326 ? 13.148 -36.719 -18.406 1 95.56 326 GLY B O 1
ATOM 5331 N N . PHE B 1 327 ? 12.883 -34.531 -17.875 1 97.69 327 PHE B N 1
ATOM 5332 C CA . PHE B 1 327 ? 11.688 -34.406 -18.688 1 97.69 327 PHE B CA 1
ATOM 5333 C C . PHE B 1 327 ? 12.023 -33.844 -20.062 1 97.69 327 PHE B C 1
ATOM 5335 O O . PHE B 1 327 ? 13.078 -33.219 -20.219 1 97.69 327 PHE B O 1
ATOM 5342 N N . GLN B 1 328 ? 11.188 -34.125 -20.984 1 97 328 GLN B N 1
ATOM 5343 C CA . GLN B 1 328 ? 11.242 -33.5 -22.297 1 97 328 GLN B CA 1
ATOM 5344 C C . GLN B 1 328 ? 10.148 -32.438 -22.453 1 97 328 GLN B C 1
ATOM 5346 O O . GLN B 1 328 ? 8.969 -32.719 -22.281 1 97 328 GLN B O 1
ATOM 5351 N N . VAL B 1 329 ? 10.516 -31.219 -22.828 1 97.31 329 VAL B N 1
ATOM 5352 C CA . VAL B 1 329 ? 9.555 -30.156 -23.078 1 97.31 329 VAL B CA 1
ATOM 5353 C C . VAL B 1 329 ? 8.945 -30.328 -24.469 1 97.31 329 VAL B C 1
ATOM 5355 O O . VAL B 1 329 ? 9.664 -30.609 -25.438 1 97.31 329 VAL B O 1
ATOM 5358 N N . LEU B 1 330 ? 7.645 -30.141 -24.562 1 96.44 330 LEU B N 1
ATOM 5359 C CA . LEU B 1 330 ? 6.922 -30.406 -25.797 1 96.44 330 LEU B CA 1
ATOM 5360 C C . LEU B 1 330 ? 6.406 -29.109 -26.406 1 96.44 330 LEU B C 1
ATOM 5362 O O . LEU B 1 330 ? 6.012 -28.188 -25.688 1 96.44 330 LEU B O 1
ATOM 5366 N N . ALA B 1 331 ? 6.383 -29.016 -27.75 1 93.31 331 ALA B N 1
ATOM 5367 C CA . ALA B 1 331 ? 5.676 -27.984 -28.516 1 93.31 331 ALA B CA 1
ATOM 5368 C C . ALA B 1 331 ? 4.305 -28.484 -28.969 1 93.31 331 ALA B C 1
ATOM 5370 O O . ALA B 1 331 ? 4.207 -29.297 -29.875 1 93.31 331 ALA B O 1
ATOM 5371 N N . ILE B 1 332 ? 3.355 -27.938 -28.344 1 90.12 332 ILE B N 1
ATOM 5372 C CA . ILE B 1 332 ? 2.008 -28.406 -28.656 1 90.12 332 ILE B CA 1
ATOM 5373 C C . ILE B 1 332 ? 1.47 -27.656 -29.859 1 90.12 332 ILE B C 1
ATOM 5375 O O . ILE B 1 332 ? 1.551 -26.422 -29.922 1 90.12 332 ILE B O 1
ATOM 5379 N N . ASP B 1 333 ? 0.958 -28.391 -30.781 1 85.31 333 ASP B N 1
ATOM 5380 C CA . ASP B 1 333 ? 0.35 -27.844 -32 1 85.31 333 ASP B CA 1
ATOM 5381 C C . ASP B 1 333 ? 1.28 -26.844 -32.688 1 85.31 333 ASP B C 1
ATOM 5383 O O . ASP B 1 333 ? 0.85 -25.75 -33.062 1 85.31 333 ASP B O 1
ATOM 5387 N N . GLY B 1 334 ? 2.52 -27 -32.531 1 83.25 334 GLY B N 1
ATOM 5388 C CA . GLY B 1 334 ? 3.498 -26.172 -33.219 1 83.25 334 GLY B CA 1
ATOM 5389 C C . GLY B 1 334 ? 3.855 -24.906 -32.438 1 83.25 334 GLY B C 1
ATOM 5390 O O . GLY B 1 334 ? 4.43 -23.984 -33 1 83.25 334 GLY B O 1
ATOM 5391 N N . GLU B 1 335 ? 3.523 -24.906 -31.234 1 88.5 335 GLU B N 1
ATOM 5392 C CA . GLU B 1 335 ? 3.855 -23.766 -30.391 1 88.5 335 GLU B CA 1
ATOM 5393 C C . GLU B 1 335 ? 5.359 -23.484 -30.406 1 88.5 335 GLU B C 1
ATOM 5395 O O . GLU B 1 335 ? 6.16 -24.422 -30.5 1 88.5 335 GLU B O 1
ATOM 5400 N N . ASP B 1 336 ? 5.73 -22.203 -30.438 1 88.31 336 ASP B N 1
ATOM 5401 C CA . ASP B 1 336 ? 7.129 -21.797 -30.281 1 88.31 336 ASP B CA 1
ATOM 5402 C C . ASP B 1 336 ? 7.539 -21.812 -28.812 1 88.31 336 ASP B C 1
ATOM 5404 O O . ASP B 1 336 ? 7.324 -20.844 -28.094 1 88.31 336 ASP B O 1
ATOM 5408 N N . VAL B 1 337 ? 8.352 -22.75 -28.469 1 89.31 337 VAL B N 1
ATOM 5409 C CA . VAL B 1 337 ? 8.695 -22.953 -27.062 1 89.31 337 VAL B CA 1
ATOM 5410 C C . VAL B 1 337 ? 9.766 -21.953 -26.641 1 89.31 337 VAL B C 1
ATOM 5412 O O . VAL B 1 337 ? 10.055 -21.797 -25.453 1 89.31 337 VAL B O 1
ATOM 5415 N N . LYS B 1 338 ? 10.242 -21.188 -27.562 1 86.56 338 LYS B N 1
ATOM 5416 C CA . LYS B 1 338 ? 11.219 -20.156 -27.234 1 86.56 338 LYS B CA 1
ATOM 5417 C C . LYS B 1 338 ? 10.531 -18.891 -26.75 1 86.56 338 LYS B C 1
ATOM 5419 O O . LYS B 1 338 ? 11.18 -18.016 -26.156 1 86.56 338 LYS B O 1
ATOM 5424 N N . PHE B 1 339 ? 9.273 -18.859 -27.062 1 87.75 339 PHE B N 1
ATOM 5425 C CA . PHE B 1 339 ? 8.477 -17.719 -26.609 1 87.75 339 PHE B CA 1
ATOM 5426 C C . PHE B 1 339 ? 7.82 -18.031 -25.266 1 87.75 339 PHE B C 1
ATOM 5428 O O . PHE B 1 339 ? 7.23 -19.094 -25.094 1 87.75 339 PHE B O 1
ATOM 5435 N N . PRO B 1 340 ? 8.055 -17.094 -24.328 1 87.75 340 PRO B N 1
ATOM 5436 C CA . PRO B 1 340 ? 7.441 -17.344 -23.016 1 87.75 340 PRO B CA 1
ATOM 5437 C C . PRO B 1 340 ? 5.918 -17.359 -23.078 1 87.75 340 PRO B C 1
ATOM 5439 O O . PRO B 1 340 ? 5.305 -16.391 -23.547 1 87.75 340 PRO B O 1
ATOM 5442 N N . LYS B 1 341 ? 5.352 -18.469 -22.641 1 87.69 341 LYS B N 1
ATOM 5443 C CA . LYS B 1 341 ? 3.906 -18.609 -22.484 1 87.69 341 LYS B CA 1
ATOM 5444 C C . LYS B 1 341 ? 3.547 -18.953 -21.047 1 87.69 341 LYS B C 1
ATOM 5446 O O . LYS B 1 341 ? 4.43 -19.203 -20.219 1 87.69 341 LYS B O 1
ATOM 5451 N N . TRP B 1 342 ? 2.27 -18.906 -20.781 1 90.19 342 TRP B N 1
ATOM 5452 C CA . TRP B 1 342 ? 1.811 -19.281 -19.453 1 90.19 342 TRP B CA 1
ATOM 5453 C C . TRP B 1 342 ? 1.898 -20.797 -19.25 1 90.19 342 TRP B C 1
ATOM 5455 O O . TRP B 1 342 ? 1.999 -21.281 -18.125 1 90.19 342 TRP B O 1
ATOM 5465 N N . ARG B 1 343 ? 1.975 -21.469 -20.391 1 94.88 343 ARG B N 1
ATOM 5466 C CA . ARG B 1 343 ? 1.894 -22.922 -20.359 1 94.88 343 ARG B CA 1
ATOM 5467 C C . ARG B 1 343 ? 3.211 -23.562 -20.781 1 94.88 343 ARG B C 1
ATOM 5469 O O . ARG B 1 343 ? 3.83 -23.109 -21.75 1 94.88 343 ARG B O 1
ATOM 5476 N N . ILE B 1 344 ? 3.678 -24.531 -20.062 1 96.62 344 ILE B N 1
ATOM 5477 C CA . ILE B 1 344 ? 4.793 -25.406 -20.406 1 96.62 344 ILE B CA 1
ATOM 5478 C C . ILE B 1 344 ? 4.348 -26.859 -20.312 1 96.62 344 ILE B C 1
ATOM 5480 O O . ILE B 1 344 ? 3.891 -27.312 -19.266 1 96.62 344 ILE B O 1
ATOM 5484 N N . VAL B 1 345 ? 4.43 -27.594 -21.391 1 97.88 345 VAL B N 1
ATOM 5485 C CA . VAL B 1 345 ? 4.039 -29 -21.422 1 97.88 345 VAL B CA 1
ATOM 5486 C C . VAL B 1 345 ? 5.277 -29.875 -21.547 1 97.88 345 VAL B C 1
ATOM 5488 O O . VAL B 1 345 ? 6.195 -29.578 -22.312 1 97.88 345 VAL B O 1
ATOM 5491 N N . PHE B 1 346 ? 5.32 -30.906 -20.703 1 98 346 PHE B N 1
ATOM 5492 C CA . PHE B 1 346 ? 6.488 -31.766 -20.766 1 98 346 PHE B CA 1
ATOM 5493 C C . PHE B 1 346 ? 6.121 -33.188 -20.375 1 98 346 PHE B C 1
ATOM 5495 O O . PHE B 1 346 ? 5.059 -33.438 -19.797 1 98 346 PHE B O 1
ATOM 5502 N N . LYS B 1 347 ? 6.996 -34.188 -20.797 1 97.38 347 LYS B N 1
ATOM 5503 C CA . LYS B 1 347 ? 6.777 -35.594 -20.531 1 97.38 347 LYS B CA 1
ATOM 5504 C C . LYS B 1 347 ? 8.078 -36.312 -20.141 1 97.38 347 LYS B C 1
ATOM 5506 O O . LYS B 1 347 ? 9.172 -35.812 -20.484 1 97.38 347 LYS B O 1
#

Solvent-accessible surface area (backbone atoms only — not comparable to full-atom values): 35053 Å² total; per-residue (Å²): 124,83,74,84,59,70,41,62,51,57,60,29,27,53,27,20,45,47,20,53,51,42,17,53,35,40,73,62,27,55,48,55,47,49,60,72,38,90,60,69,36,37,53,64,53,46,14,62,76,39,48,25,16,43,68,56,45,44,40,49,48,42,31,34,23,9,54,25,60,30,45,74,59,94,77,19,36,37,56,89,50,51,70,61,49,52,54,27,29,57,58,20,52,47,52,50,56,51,37,70,39,44,67,62,50,53,55,32,35,50,33,48,86,50,74,49,40,41,69,65,52,68,70,55,53,52,48,51,47,52,50,40,70,76,42,62,62,48,34,61,71,42,34,61,75,71,43,47,61,54,54,53,47,51,30,61,76,66,71,49,89,66,80,55,54,28,34,33,27,45,55,30,54,58,27,58,47,39,52,29,47,28,68,73,37,70,66,20,42,28,37,26,28,26,72,51,60,69,31,33,51,51,32,45,51,50,30,60,76,66,67,51,86,35,57,46,59,44,73,38,63,93,54,59,70,60,74,86,43,46,52,52,22,44,32,37,37,28,61,70,34,75,40,35,36,21,48,50,65,60,42,55,55,41,48,66,48,24,31,28,92,87,22,40,38,40,36,32,40,82,47,28,51,48,53,55,74,72,21,49,71,29,64,64,32,49,69,45,33,48,53,19,64,68,36,29,26,27,20,0,9,41,44,81,78,19,71,47,43,13,56,64,44,14,39,63,50,48,54,52,48,46,41,72,73,71,36,45,79,54,58,64,94,73,45,62,79,87,52,72,46,50,66,48,41,31,69,124,82,72,83,61,70,41,62,52,57,59,28,27,52,25,20,45,47,21,52,51,43,18,52,35,41,73,62,27,53,49,56,48,49,62,71,39,90,60,66,35,36,53,64,56,46,14,60,76,40,48,26,17,43,68,55,44,44,40,50,48,43,32,34,23,9,53,24,60,30,44,75,59,93,77,18,36,37,57,90,51,48,70,61,49,52,53,28,30,57,58,20,50,49,51,50,55,50,39,69,38,44,67,62,50,53,56,31,37,51,33,47,88,50,74,48,40,41,69,66,51,68,70,55,52,53,49,51,46,51,49,40,70,76,41,65,61,47,34,60,71,42,34,61,74,69,44,46,61,54,54,51,49,50,30,60,76,66,71,49,90,66,81,55,54,29,36,33,27,44,54,29,57,58,27,58,46,39,50,28,49,29,68,72,37,70,65,21,42,26,37,25,27,25,70,50,59,70,30,32,51,52,32,45,51,49,30,60,76,68,65,51,85,36,56,45,59,42,73,38,62,91,55,59,70,59,75,87,44,47,52,52,22,45,34,36,37,27,62,70,34,75,39,34,36,20,47,52,66,60,41,54,55,39,47,66,48,23,31,26,92,87,22,41,39,40,35,32,43,83,47,27,50,47,54,55,74,72,23,49,71,28,64,63,33,48,69,45,32,48,54,19,62,68,37,29,26,28,19,0,9,41,42,81,79,18,71,46,43,13,58,64,43,15,39,65,50,48,53,52,49,46,42,71,72,72,36,45,78,55,56,64,96,73,45,63,80,87,51,72,47,48,64,48,40,31,68